Protein AF-A0A9W6PNW7-F1 (afdb_monomer)

Sequence (372 aa):
MGLSIAVSTVIQVTGSLLAYYFIGPEAREELTPSILIRTVGTQFVLGAIGLVLSAYGILLLAGLLAPLLGRGLLGMPTSLRRAWRDARPRMARLAGVAAVIMTCSLAALALPSAPLLILVAVEGPVPAIIIAGMLGIPLGLAAMTWVYVLLVLAAPAVVMERESVGGALRRARALSRARWWRTCGTLLLALMITVFMGLLALRVPFLFVQVIVFGDAEGTGATAGALAVDTLGRIVSWSVVLPFDAGVIALLYVDRRMRREGFDLDLRTRARPAAQGGAPAASAPADGRADEVASDDGFFDLWRPDPIVARARPSRPPKPPVYIPLPPPVPPPQPPPQFQPYLQPPQAQPPAPPGPPAPQAPQQPPQTWTST

Secondary structure (DSSP, 8-state):
-HHHHHHHHHHHHHHHHHHHHHSGGGHHHHS-HHHHHHHHHHHHHHHHHHHHHHHHHHHHHHHHHHHHHHHHHTT----HHHHHHHHGGGHHHHHHHHHHHHHHHHHHHHHHHHHHHHHHHTT--HHHHHHHHHHHHHHHHHHHHHHHHHHTTHHHHHHHS---HHHHHHHHHHHHHTTHHHHHHHHHHHHHHHHIIIIIITTHHHHHHHHHHHSS--SHHHHHHHHHHHHHHHHHHHHHHHHHHHHHHHHHHHHHHHHHH-HHHHHHHHHGGGT---S--S---TTHHHHHHHSHHHHHHHTSPPTTGGG---SSPPPPPP-PPPPPPPPPPPPPPPPPPP-PPPPPPPPPPPPPPPPPPPPPP-------

Mean predicted aligned error: 15.87 Å

Solvent-accessible surface area (backbone atoms only — not comparable to full-atom values): 21161 Å² total; per-residue (Å²): 103,43,64,59,38,51,50,49,46,49,51,50,52,48,54,46,51,47,41,62,68,73,56,42,77,66,44,64,71,76,49,54,68,66,60,53,54,50,50,52,49,50,49,50,53,56,23,51,52,51,41,53,53,48,54,43,50,26,35,49,44,9,23,52,44,24,59,45,53,55,30,52,76,68,74,41,94,72,48,73,71,56,39,48,64,69,40,56,88,42,45,68,52,36,49,50,37,32,48,50,46,50,50,54,18,51,48,35,26,44,62,50,25,40,63,26,55,52,31,62,73,68,71,45,62,66,70,57,37,52,53,30,42,70,50,12,46,58,50,3,50,52,41,16,53,54,47,36,58,28,35,61,41,16,23,26,34,30,58,45,38,65,43,51,60,70,53,14,41,56,48,17,34,62,68,24,62,88,46,40,68,61,55,48,50,53,52,49,51,50,49,53,51,43,49,44,42,41,55,52,67,47,27,45,65,36,52,50,52,33,44,75,74,32,62,88,48,79,57,73,67,34,53,52,50,35,51,50,43,52,52,49,28,46,53,58,21,49,66,56,41,45,58,50,56,10,46,52,49,20,49,51,43,51,53,48,43,37,74,73,67,40,45,59,54,53,52,48,61,69,54,46,65,78,77,70,66,94,62,92,68,80,89,67,83,84,72,54,61,68,53,40,49,71,30,76,66,36,49,42,57,70,43,35,83,64,74,72,66,77,64,72,65,79,92,57,83,77,78,79,79,83,82,73,82,76,78,81,82,78,78,77,81,81,79,77,87,77,82,81,78,83,83,78,81,86,80,88,77,84,87,79,81,87,79,83,87,80,83,84,79,83,82,80,83,82,88,78,86,88,87,132

Radius of gyration: 40.01 Å; Cα contacts (8 Å, |Δi|>4): 287; chains: 1; bounding box: 131×104×84 Å

Structure (mmCIF, N/CA/C/O backbone):
data_AF-A0A9W6PNW7-F1
#
_entry.id   AF-A0A9W6PNW7-F1
#
loop_
_atom_site.group_PDB
_atom_site.id
_atom_site.type_symbol
_atom_site.label_atom_id
_atom_site.label_alt_id
_atom_site.label_comp_id
_atom_site.label_asym_id
_atom_site.label_entity_id
_atom_site.label_seq_id
_atom_site.pdbx_PDB_ins_code
_atom_site.Cartn_x
_atom_site.Cartn_y
_atom_site.Cartn_z
_atom_site.occupancy
_atom_site.B_iso_or_equiv
_atom_site.auth_seq_id
_atom_site.auth_comp_id
_atom_site.auth_asym_id
_atom_site.auth_atom_id
_atom_site.pdbx_PDB_model_num
ATOM 1 N N . MET A 1 1 ? 12.505 1.811 -3.040 1.00 45.94 1 MET A N 1
ATOM 2 C CA . MET A 1 1 ? 12.985 0.793 -3.990 1.00 45.94 1 MET A CA 1
ATOM 3 C C . MET A 1 1 ? 12.221 0.854 -5.302 1.00 45.94 1 MET A C 1
ATOM 5 O O . MET A 1 1 ? 12.865 1.128 -6.302 1.00 45.94 1 MET A O 1
ATOM 9 N N . GLY A 1 2 ? 10.885 0.743 -5.303 1.00 40.19 2 GLY A N 1
ATOM 10 C CA . GLY A 1 2 ? 10.069 0.778 -6.531 1.00 40.19 2 GLY A CA 1
ATOM 11 C C . GLY A 1 2 ? 10.303 1.988 -7.442 1.00 40.19 2 GLY A C 1
ATOM 12 O O . GLY A 1 2 ? 10.452 1.813 -8.639 1.00 40.19 2 GLY A O 1
ATOM 13 N N . LEU A 1 3 ? 10.453 3.195 -6.888 1.00 43.22 3 LEU A N 1
ATOM 14 C CA . LEU A 1 3 ? 10.689 4.399 -7.693 1.00 43.22 3 LEU A CA 1
ATOM 15 C C . LEU A 1 3 ? 12.124 4.508 -8.226 1.00 43.22 3 LEU A C 1
ATOM 17 O O . LEU A 1 3 ? 12.325 4.947 -9.343 1.00 43.22 3 LEU A O 1
ATOM 21 N N . SER A 1 4 ? 13.133 4.067 -7.470 1.00 44.16 4 SER A N 1
ATOM 22 C CA . SER A 1 4 ? 14.514 4.028 -7.977 1.00 44.16 4 SER A CA 1
ATOM 23 C C . SER A 1 4 ? 14.704 2.968 -9.046 1.00 44.16 4 SER A C 1
ATOM 25 O O . SER A 1 4 ? 15.560 3.130 -9.905 1.00 44.16 4 SER A O 1
ATOM 27 N N . ILE A 1 5 ? 13.967 1.867 -8.930 1.00 51.41 5 ILE A N 1
ATOM 28 C CA . ILE A 1 5 ? 13.964 0.807 -9.922 1.00 51.41 5 ILE A CA 1
ATOM 29 C C . ILE A 1 5 ? 13.184 1.298 -11.131 1.00 51.41 5 ILE A C 1
ATOM 31 O O . ILE A 1 5 ? 13.737 1.255 -12.205 1.00 51.41 5 ILE A O 1
ATOM 35 N N . ALA A 1 6 ? 12.011 1.913 -10.969 1.00 46.38 6 ALA A N 1
ATOM 36 C CA . ALA A 1 6 ? 11.283 2.541 -12.071 1.00 46.38 6 ALA A CA 1
ATOM 37 C C . ALA A 1 6 ? 12.116 3.616 -12.787 1.00 46.38 6 ALA A C 1
ATOM 39 O O . ALA A 1 6 ? 12.181 3.613 -14.006 1.00 46.38 6 ALA A O 1
ATOM 40 N N . VAL A 1 7 ? 12.811 4.487 -12.052 1.00 45.53 7 VAL A N 1
ATOM 41 C CA . VAL A 1 7 ? 13.700 5.513 -12.618 1.00 45.53 7 VAL A CA 1
ATOM 42 C C . VAL A 1 7 ? 14.920 4.877 -13.281 1.00 45.53 7 VAL A C 1
ATOM 44 O O . VAL A 1 7 ? 15.252 5.257 -14.393 1.00 45.53 7 VAL A O 1
ATOM 47 N N . SER A 1 8 ? 15.557 3.872 -12.671 1.00 47.91 8 SER A N 1
ATOM 48 C CA . SER A 1 8 ? 16.671 3.146 -13.299 1.00 47.91 8 SER A CA 1
ATOM 49 C C . SER A 1 8 ? 16.221 2.367 -14.535 1.00 47.91 8 SER A C 1
ATOM 51 O O . SER A 1 8 ? 16.926 2.358 -15.532 1.00 47.91 8 SER A O 1
ATOM 53 N N . THR A 1 9 ? 15.028 1.776 -14.513 1.00 55.47 9 THR A N 1
ATOM 54 C CA . THR A 1 9 ? 14.397 1.108 -15.649 1.00 55.47 9 THR A CA 1
ATOM 55 C C . THR A 1 9 ? 14.097 2.114 -16.743 1.00 55.47 9 THR A C 1
ATOM 57 O O . THR A 1 9 ? 14.426 1.847 -17.884 1.00 55.47 9 THR A O 1
ATOM 60 N N . VAL A 1 10 ? 13.547 3.285 -16.423 1.00 56.91 10 VAL A N 1
ATOM 61 C CA . VAL A 1 10 ? 13.304 4.346 -17.407 1.00 56.91 10 VAL A CA 1
ATOM 62 C C . VAL A 1 10 ? 14.622 4.848 -17.987 1.00 56.91 10 VAL A C 1
ATOM 64 O O . VAL A 1 10 ? 14.721 4.951 -19.201 1.00 56.91 10 VAL A O 1
ATOM 67 N N . ILE A 1 11 ? 15.648 5.089 -17.169 1.00 58.47 11 ILE A N 1
ATOM 68 C CA . ILE A 1 11 ? 16.979 5.515 -17.628 1.00 58.47 11 ILE A CA 1
ATOM 69 C C . ILE A 1 11 ? 17.628 4.440 -18.508 1.00 58.47 11 ILE A C 1
ATOM 71 O O . ILE A 1 11 ? 18.128 4.769 -19.576 1.00 58.47 11 ILE A O 1
ATOM 75 N N . GLN A 1 12 ? 17.579 3.163 -18.121 1.00 59.25 12 GLN A N 1
ATOM 76 C CA . GLN A 1 12 ? 18.140 2.061 -18.909 1.00 59.25 12 GLN A CA 1
ATOM 77 C C . GLN A 1 12 ? 17.355 1.822 -20.196 1.00 59.25 12 GLN A C 1
ATOM 79 O O . GLN A 1 12 ? 17.959 1.680 -21.251 1.00 59.25 12 GLN A O 1
ATOM 84 N N . VAL A 1 13 ? 16.023 1.821 -20.142 1.00 62.78 13 VAL A N 1
ATOM 85 C CA . VAL A 1 13 ? 15.158 1.673 -21.320 1.00 62.78 13 VAL A CA 1
ATOM 86 C C . VAL A 1 13 ? 15.367 2.846 -22.268 1.00 62.78 13 VAL A C 1
ATOM 88 O O . VAL A 1 13 ? 15.548 2.629 -23.457 1.00 62.78 13 VAL A O 1
ATOM 91 N N . THR A 1 14 ? 15.418 4.074 -21.753 1.00 65.62 14 THR A N 1
ATOM 92 C CA . THR A 1 14 ? 15.641 5.277 -22.563 1.00 65.62 14 THR A CA 1
ATOM 93 C C . THR A 1 14 ? 17.038 5.267 -23.156 1.00 65.62 14 THR A C 1
ATOM 95 O O . THR A 1 14 ? 17.158 5.393 -24.363 1.00 65.62 14 THR A O 1
ATOM 98 N N . GLY A 1 15 ? 18.081 5.043 -22.354 1.00 58.91 15 GLY A N 1
ATOM 99 C CA . GLY A 1 15 ? 19.463 4.968 -22.832 1.00 58.91 15 GLY A CA 1
ATOM 100 C C . GLY A 1 15 ? 19.660 3.866 -23.869 1.00 58.91 15 GLY A C 1
ATOM 101 O O . GLY A 1 15 ? 20.367 4.066 -24.849 1.00 58.91 15 GLY A O 1
ATOM 102 N N . SER A 1 16 ? 18.958 2.744 -23.719 1.00 55.81 16 SER A N 1
ATOM 103 C CA . SER A 1 16 ? 19.053 1.631 -24.663 1.00 55.81 16 SER A CA 1
ATOM 104 C C . SER A 1 16 ? 18.230 1.825 -25.927 1.00 55.81 16 SER A C 1
ATOM 106 O O . SER A 1 16 ? 18.662 1.413 -26.995 1.00 55.81 16 SER A O 1
ATOM 108 N N . LEU A 1 17 ? 17.061 2.462 -25.837 1.00 62.03 17 LEU A N 1
ATOM 109 C CA . LEU A 1 17 ? 16.293 2.881 -27.010 1.00 62.03 17 LEU A CA 1
ATOM 110 C C . LEU A 1 17 ? 17.046 3.963 -27.782 1.00 62.03 17 LEU A C 1
ATOM 112 O O . LEU A 1 17 ? 17.066 3.931 -29.008 1.00 62.03 17 LEU A O 1
ATOM 116 N N . LEU A 1 18 ? 17.701 4.882 -27.069 1.00 63.22 18 LEU A N 1
ATOM 117 C CA . LEU A 1 18 ? 18.553 5.904 -27.659 1.00 63.22 18 LEU A CA 1
ATOM 118 C C . LEU A 1 18 ? 19.761 5.255 -28.342 1.00 63.22 18 LEU A C 1
ATOM 120 O O . LEU A 1 18 ? 20.010 5.560 -29.498 1.00 63.22 18 LEU A O 1
ATOM 124 N N . ALA A 1 19 ? 20.437 4.302 -27.696 1.00 58.62 19 ALA A N 1
ATOM 125 C CA . ALA A 1 19 ? 21.528 3.539 -28.303 1.00 58.62 19 ALA A CA 1
ATOM 126 C C . ALA A 1 19 ? 21.062 2.748 -29.539 1.00 58.62 19 ALA A C 1
ATOM 128 O O . ALA A 1 19 ? 21.659 2.857 -30.604 1.00 58.62 19 ALA A O 1
ATOM 129 N N . TYR A 1 20 ? 19.945 2.023 -29.436 1.00 65.00 20 TYR A N 1
ATOM 130 C CA . TYR A 1 20 ? 19.370 1.248 -30.539 1.00 65.00 20 TYR A CA 1
ATOM 131 C C . TYR A 1 20 ? 18.970 2.122 -31.740 1.00 65.00 20 TYR A C 1
ATOM 133 O O . TYR A 1 20 ? 19.135 1.707 -32.888 1.00 65.00 20 TYR A O 1
ATOM 141 N N . TYR A 1 21 ? 18.431 3.319 -31.486 1.00 70.31 21 TYR A N 1
ATOM 142 C CA . TYR A 1 21 ? 17.903 4.203 -32.526 1.00 70.31 21 TYR A CA 1
ATOM 143 C C . TYR A 1 21 ? 18.956 5.158 -33.109 1.00 70.31 21 TYR A C 1
ATOM 145 O O . TYR A 1 21 ? 18.935 5.407 -34.311 1.00 70.31 21 TYR A O 1
ATOM 153 N N . PHE A 1 22 ? 19.880 5.681 -32.294 1.00 65.31 22 PHE A N 1
ATOM 154 C CA . PHE A 1 22 ? 20.877 6.672 -32.725 1.00 65.31 22 PHE A CA 1
ATOM 155 C C . PHE A 1 22 ? 22.220 6.077 -33.165 1.00 65.31 22 PHE A C 1
ATOM 157 O O . PHE A 1 22 ? 22.873 6.692 -34.000 1.00 65.31 22 PHE A O 1
ATOM 164 N N . ILE A 1 23 ? 22.647 4.918 -32.644 1.00 61.81 23 ILE A N 1
ATOM 165 C CA . ILE A 1 23 ? 23.999 4.379 -32.919 1.00 61.81 23 ILE A CA 1
ATOM 166 C C . ILE A 1 23 ? 24.021 3.471 -34.164 1.00 61.81 23 ILE A C 1
ATOM 168 O O . ILE A 1 23 ? 25.077 3.158 -34.704 1.00 61.81 23 ILE A O 1
ATOM 172 N N . GLY A 1 24 ? 22.862 3.112 -34.721 1.00 59.22 24 GLY A N 1
ATOM 173 C CA . GLY A 1 24 ? 22.822 2.349 -35.969 1.00 59.22 24 GLY A CA 1
ATOM 174 C C . GLY A 1 24 ? 23.423 0.934 -35.828 1.00 59.22 24 GLY A C 1
ATOM 175 O O . GLY A 1 24 ? 23.497 0.403 -34.720 1.00 59.22 24 GLY A O 1
ATOM 176 N N . PRO A 1 25 ? 23.767 0.263 -36.943 1.00 58.75 25 PRO A N 1
ATOM 177 C CA . PRO A 1 25 ? 24.070 -1.173 -36.983 1.00 58.75 25 PRO A CA 1
ATOM 178 C C . PRO A 1 25 ? 25.215 -1.633 -36.061 1.00 58.75 25 PRO A C 1
ATOM 180 O O . PRO A 1 25 ? 25.186 -2.785 -35.645 1.00 58.75 25 PRO A O 1
ATOM 183 N N . GLU A 1 26 ? 26.138 -0.755 -35.662 1.00 53.50 26 GLU A N 1
ATOM 184 C CA . GLU A 1 26 ? 27.263 -1.087 -34.769 1.00 53.50 26 GLU A CA 1
ATOM 185 C C . GLU A 1 26 ? 26.808 -1.437 -33.335 1.00 53.50 26 GLU A C 1
ATOM 187 O O . GLU A 1 26 ? 27.293 -2.399 -32.743 1.00 53.50 26 GLU A O 1
ATOM 192 N N . ALA A 1 27 ? 25.767 -0.777 -32.804 1.00 53.72 27 ALA A N 1
ATOM 193 C CA . ALA A 1 27 ? 25.199 -1.124 -31.492 1.00 53.72 27 ALA A CA 1
ATOM 194 C C . ALA A 1 27 ? 24.408 -2.447 -31.491 1.00 53.72 27 ALA A C 1
ATOM 196 O O . ALA A 1 27 ? 24.135 -3.002 -30.424 1.00 53.72 27 ALA A O 1
ATOM 197 N N . ARG A 1 28 ? 24.021 -2.961 -32.671 1.00 54.31 28 ARG A N 1
ATOM 198 C CA . ARG A 1 28 ? 23.301 -4.242 -32.799 1.00 54.31 28 ARG A CA 1
ATOM 199 C C . ARG A 1 28 ? 24.215 -5.446 -32.556 1.00 54.31 28 ARG A C 1
ATOM 201 O O . ARG A 1 28 ? 23.701 -6.512 -32.224 1.00 54.31 28 ARG A O 1
ATOM 208 N N . GLU A 1 29 ? 25.529 -5.269 -32.708 1.00 53.97 29 GLU A N 1
ATOM 209 C CA . GLU A 1 29 ? 26.537 -6.314 -32.500 1.00 53.97 29 GLU A CA 1
ATOM 210 C C . GLU A 1 29 ? 27.165 -6.265 -31.094 1.00 53.97 29 GLU A C 1
ATOM 212 O O . GLU A 1 29 ? 27.439 -7.317 -30.519 1.00 53.97 29 GLU A O 1
ATOM 217 N N . GLU A 1 30 ? 27.320 -5.076 -30.496 1.00 52.44 30 GLU A N 1
ATOM 218 C CA . GLU A 1 30 ? 28.021 -4.892 -29.210 1.00 52.44 30 GLU A CA 1
ATOM 219 C C . GLU A 1 30 ? 27.141 -5.114 -27.959 1.00 52.44 30 GLU A C 1
ATOM 221 O O . GLU A 1 30 ? 27.612 -5.622 -26.939 1.00 52.44 30 GLU A O 1
ATOM 226 N N . LEU A 1 31 ? 25.838 -4.804 -28.023 1.00 56.97 31 LEU A N 1
ATOM 227 C CA . LEU A 1 31 ? 24.863 -5.160 -26.984 1.00 56.97 31 LEU A CA 1
ATOM 228 C C . LEU A 1 31 ? 23.876 -6.180 -27.545 1.00 56.97 31 LEU A C 1
ATOM 230 O O . LEU A 1 31 ? 22.921 -5.820 -28.230 1.00 56.97 31 LEU A O 1
ATOM 234 N N . THR A 1 32 ? 24.041 -7.458 -27.197 1.00 63.53 32 THR A N 1
ATOM 235 C CA . THR A 1 32 ? 23.046 -8.477 -27.550 1.00 63.53 32 THR A CA 1
ATOM 236 C C . THR A 1 32 ? 21.671 -8.059 -26.989 1.00 63.53 32 THR A C 1
ATOM 238 O O . THR A 1 32 ? 21.526 -7.970 -25.763 1.00 63.53 32 THR A O 1
ATOM 241 N N . PRO A 1 33 ? 20.632 -7.833 -27.824 1.00 64.31 33 PRO A N 1
ATOM 242 C CA . PRO A 1 33 ? 19.320 -7.345 -27.371 1.00 64.31 33 PRO A CA 1
ATOM 243 C C . PRO A 1 33 ? 18.681 -8.204 -26.268 1.00 64.31 33 PRO A C 1
ATOM 245 O O . PRO A 1 33 ? 17.937 -7.711 -25.418 1.00 64.31 33 PRO A O 1
ATOM 248 N N . SER A 1 34 ? 19.022 -9.494 -26.233 1.00 66.00 34 SER A N 1
ATOM 249 C CA . SER A 1 34 ? 18.581 -10.441 -25.210 1.00 66.00 34 SER A CA 1
ATOM 250 C C . SER A 1 34 ? 19.136 -10.134 -23.812 1.00 66.00 34 SER A C 1
ATOM 252 O O . SER A 1 34 ? 18.405 -10.275 -22.830 1.00 66.00 34 SER A O 1
ATOM 254 N N . ILE A 1 35 ? 20.388 -9.674 -23.695 1.00 69.75 35 ILE A N 1
ATOM 255 C CA . ILE A 1 35 ? 21.021 -9.337 -22.407 1.00 69.75 35 ILE A CA 1
ATOM 256 C C . ILE A 1 35 ? 20.327 -8.124 -21.792 1.00 69.75 35 ILE A C 1
ATOM 258 O O . ILE A 1 35 ? 20.028 -8.108 -20.593 1.00 69.75 35 ILE A O 1
ATOM 262 N N . LEU A 1 36 ? 20.006 -7.135 -22.623 1.00 65.88 36 LEU A N 1
ATOM 263 C CA . LEU A 1 36 ? 19.318 -5.932 -22.187 1.00 65.88 36 LEU A CA 1
ATOM 264 C C . LEU A 1 36 ? 17.900 -6.239 -21.689 1.00 65.88 36 LEU A C 1
ATOM 266 O O . LEU A 1 36 ? 17.549 -5.873 -20.567 1.00 65.88 36 LEU A O 1
ATOM 270 N N . ILE A 1 37 ? 17.100 -6.952 -22.488 1.00 70.31 37 ILE A N 1
ATOM 271 C CA . ILE A 1 37 ? 15.724 -7.323 -22.124 1.00 70.31 37 ILE A CA 1
ATOM 272 C C . ILE A 1 37 ? 15.718 -8.162 -20.842 1.00 70.31 37 ILE A C 1
ATOM 274 O O . ILE A 1 37 ? 14.900 -7.931 -19.949 1.00 70.31 37 ILE A O 1
ATOM 278 N N . ARG A 1 38 ? 16.673 -9.090 -20.698 1.00 72.31 38 ARG A N 1
ATOM 279 C CA . ARG A 1 38 ? 16.820 -9.910 -19.491 1.00 72.31 38 ARG A CA 1
ATOM 280 C C . ARG A 1 38 ? 17.182 -9.074 -18.267 1.00 72.31 38 ARG A C 1
ATOM 282 O O . ARG A 1 38 ? 16.624 -9.304 -17.195 1.00 72.31 38 ARG A O 1
ATOM 289 N N . THR A 1 39 ? 18.074 -8.098 -18.408 1.00 70.81 39 THR A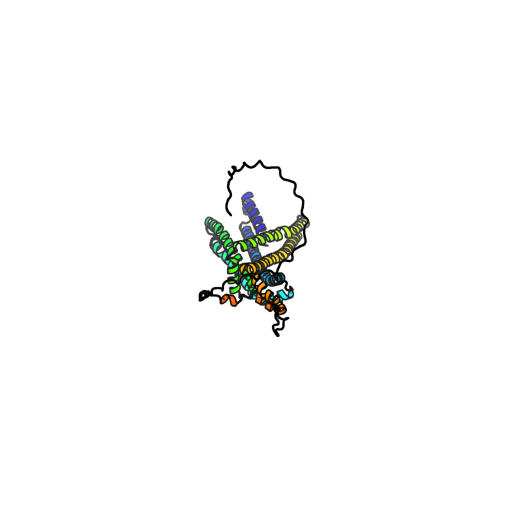 N 1
ATOM 290 C CA . THR A 1 39 ? 18.490 -7.212 -17.309 1.00 70.81 39 THR A CA 1
ATOM 291 C C . THR A 1 39 ? 17.345 -6.304 -16.870 1.00 70.81 39 THR A C 1
ATOM 293 O O . THR A 1 39 ? 17.022 -6.253 -15.682 1.00 70.81 39 THR A O 1
ATOM 296 N N . VAL A 1 40 ? 16.660 -5.667 -17.823 1.00 70.75 40 VAL A N 1
ATOM 297 C CA . VAL A 1 40 ? 15.485 -4.824 -17.563 1.00 70.75 40 VAL A CA 1
ATOM 298 C C . VAL A 1 40 ? 14.358 -5.636 -16.924 1.00 70.75 40 VAL A C 1
ATOM 300 O O . VAL A 1 40 ? 13.806 -5.221 -15.904 1.00 70.75 40 VAL A O 1
ATOM 303 N N . GLY A 1 41 ? 14.058 -6.821 -17.463 1.00 72.19 41 GLY A N 1
ATOM 304 C CA . GLY A 1 41 ? 13.056 -7.729 -16.908 1.00 72.19 41 GLY A CA 1
ATOM 305 C C . GLY A 1 41 ? 13.400 -8.172 -15.485 1.00 72.19 41 GLY A C 1
ATOM 306 O O . GLY A 1 41 ? 12.548 -8.131 -14.600 1.00 72.19 41 GLY A O 1
ATOM 307 N N . THR A 1 42 ? 14.667 -8.508 -15.228 1.00 74.19 42 THR A N 1
ATOM 308 C CA . THR A 1 42 ? 15.140 -8.890 -13.887 1.00 74.19 42 THR A CA 1
ATOM 309 C C . THR A 1 42 ? 14.985 -7.739 -12.894 1.00 74.19 42 THR A C 1
ATOM 311 O O . THR A 1 42 ? 14.455 -7.939 -11.802 1.00 74.19 42 THR A O 1
ATOM 314 N N . GLN A 1 43 ? 15.382 -6.519 -13.269 1.00 71.38 43 GLN A N 1
ATOM 315 C CA . GLN A 1 43 ? 15.212 -5.335 -12.421 1.00 71.38 43 GLN A CA 1
ATOM 316 C C . GLN A 1 43 ? 13.737 -5.043 -12.142 1.00 71.38 43 GLN A C 1
ATOM 318 O O . GLN A 1 43 ? 13.372 -4.770 -10.999 1.00 71.38 43 GLN A O 1
ATOM 323 N N . PHE A 1 44 ? 12.877 -5.159 -13.155 1.00 76.62 44 PHE A N 1
ATOM 324 C CA . PHE A 1 44 ? 11.439 -4.977 -12.995 1.00 76.62 44 PHE A CA 1
ATOM 325 C C . PHE A 1 44 ? 10.845 -5.987 -12.005 1.00 76.62 44 PHE A C 1
ATOM 327 O O . PHE A 1 44 ? 10.142 -5.590 -11.075 1.00 76.62 44 PHE A O 1
ATOM 334 N N . VAL A 1 45 ? 11.178 -7.274 -12.144 1.00 79.56 45 VAL A N 1
ATOM 335 C CA . VAL A 1 45 ? 10.711 -8.337 -11.238 1.00 79.56 45 VAL A CA 1
ATOM 336 C C . VAL A 1 45 ? 11.200 -8.096 -9.810 1.00 79.56 45 VAL A C 1
ATOM 338 O O . VAL A 1 45 ? 10.397 -8.113 -8.877 1.00 79.56 45 VAL A O 1
ATOM 341 N N . LEU A 1 46 ? 12.489 -7.799 -9.619 1.00 77.19 46 LEU A N 1
ATOM 342 C CA . LEU A 1 46 ? 13.048 -7.489 -8.298 1.00 77.19 46 LEU A CA 1
ATOM 343 C C . LEU A 1 46 ? 12.389 -6.250 -7.674 1.00 77.19 46 LEU A C 1
ATOM 345 O O . LEU A 1 46 ? 12.099 -6.229 -6.475 1.00 77.19 46 LEU A O 1
ATOM 349 N N . GLY A 1 47 ? 12.093 -5.231 -8.481 1.00 76.56 47 GLY A N 1
ATOM 350 C CA . GLY A 1 47 ? 11.380 -4.039 -8.034 1.00 76.56 47 GLY A CA 1
ATOM 351 C C . GLY A 1 47 ? 9.939 -4.301 -7.642 1.00 76.56 47 GLY A C 1
ATOM 352 O O . GLY A 1 47 ? 9.496 -3.793 -6.610 1.00 76.56 47 GLY A O 1
ATOM 353 N N . ALA A 1 48 ? 9.229 -5.121 -8.415 1.00 80.56 48 ALA A N 1
ATOM 354 C CA . ALA A 1 48 ? 7.873 -5.544 -8.103 1.00 80.56 48 ALA A CA 1
ATOM 355 C C . ALA A 1 48 ? 7.833 -6.339 -6.790 1.00 80.56 48 ALA A C 1
ATOM 357 O O . ALA A 1 48 ? 7.015 -6.037 -5.922 1.00 80.56 48 ALA A O 1
ATOM 358 N N . ILE A 1 49 ? 8.767 -7.276 -6.589 1.00 85.06 49 ILE A N 1
ATOM 359 C CA . ILE A 1 49 ? 8.909 -8.023 -5.330 1.00 85.06 49 ILE A CA 1
ATOM 360 C C . ILE A 1 49 ? 9.144 -7.058 -4.163 1.00 85.06 49 ILE A C 1
ATOM 362 O O . ILE A 1 49 ? 8.438 -7.121 -3.157 1.00 85.06 49 ILE A O 1
ATOM 366 N N . GLY A 1 50 ? 10.084 -6.119 -4.304 1.00 83.00 50 GLY A N 1
ATOM 367 C CA . GLY A 1 50 ? 10.360 -5.117 -3.274 1.00 83.00 50 GLY A CA 1
ATOM 368 C C . GLY A 1 50 ? 9.157 -4.219 -2.959 1.00 83.00 50 GLY A C 1
ATOM 369 O O . GLY A 1 50 ? 8.931 -3.879 -1.797 1.00 83.00 50 GLY A O 1
ATOM 370 N N . LEU A 1 51 ? 8.360 -3.853 -3.968 1.00 85.19 51 LEU A N 1
ATOM 371 C CA . LEU A 1 51 ? 7.131 -3.075 -3.790 1.00 85.19 51 LEU A CA 1
ATOM 372 C C . LEU A 1 51 ? 6.068 -3.873 -3.025 1.00 85.19 51 LEU A C 1
ATOM 374 O O . LEU A 1 51 ? 5.460 -3.339 -2.100 1.00 85.19 51 LEU A O 1
ATOM 378 N N . VAL A 1 52 ? 5.882 -5.148 -3.372 1.00 88.94 52 VAL A N 1
ATOM 379 C CA . VAL A 1 52 ? 4.940 -6.053 -2.700 1.00 88.94 52 VAL A CA 1
ATOM 380 C C . VAL A 1 52 ? 5.338 -6.268 -1.240 1.00 88.94 52 VAL A C 1
ATOM 382 O O . VAL A 1 52 ? 4.492 -6.127 -0.359 1.00 88.94 52 VAL A O 1
ATOM 385 N N . LEU A 1 53 ? 6.618 -6.539 -0.966 1.00 89.50 53 LEU A N 1
ATOM 386 C CA . LEU A 1 53 ? 7.133 -6.687 0.400 1.00 89.50 53 LEU A CA 1
ATOM 387 C C . LEU A 1 53 ? 6.954 -5.403 1.216 1.00 89.50 53 LEU A C 1
ATOM 389 O O . LEU A 1 53 ? 6.525 -5.462 2.367 1.00 89.50 53 LEU A O 1
ATOM 393 N N . SER A 1 54 ? 7.244 -4.246 0.616 1.00 89.12 54 SER A N 1
ATOM 394 C CA . SER A 1 54 ? 7.061 -2.944 1.259 1.00 89.12 54 SER A CA 1
ATOM 395 C C . SER A 1 54 ? 5.592 -2.690 1.604 1.00 89.12 54 SER A C 1
ATOM 397 O O . SER A 1 54 ? 5.266 -2.425 2.759 1.00 89.12 54 SER A O 1
ATOM 399 N N . ALA A 1 55 ? 4.682 -2.865 0.640 1.00 90.94 55 ALA A N 1
ATOM 400 C CA . ALA A 1 55 ? 3.245 -2.702 0.853 1.00 90.94 55 ALA A CA 1
ATOM 401 C C . ALA A 1 55 ? 2.706 -3.663 1.925 1.00 90.94 55 ALA A C 1
ATOM 403 O O . ALA A 1 55 ? 1.913 -3.261 2.777 1.00 90.94 55 ALA A O 1
ATOM 404 N N . TYR A 1 56 ? 3.177 -4.912 1.930 1.00 95.06 56 TYR A N 1
ATOM 405 C CA . TYR A 1 56 ? 2.847 -5.880 2.972 1.00 95.06 56 TYR A CA 1
ATOM 406 C C . TYR A 1 56 ? 3.332 -5.412 4.354 1.00 95.06 56 TYR A C 1
ATOM 408 O O . TYR A 1 56 ? 2.555 -5.407 5.308 1.00 95.06 56 TYR A O 1
ATOM 416 N N . GLY A 1 57 ? 4.577 -4.935 4.457 1.00 93.44 57 GLY A N 1
ATOM 417 C CA . GLY A 1 57 ? 5.131 -4.358 5.684 1.00 93.44 57 GLY A CA 1
ATOM 418 C C . GLY A 1 57 ? 4.350 -3.139 6.188 1.00 93.44 57 GLY A C 1
ATOM 419 O O . GLY A 1 57 ? 4.059 -3.056 7.380 1.00 93.44 57 GLY A O 1
ATOM 420 N N . ILE A 1 58 ? 3.937 -2.239 5.289 1.00 95.19 58 ILE A N 1
ATOM 421 C CA . ILE A 1 58 ? 3.097 -1.073 5.611 1.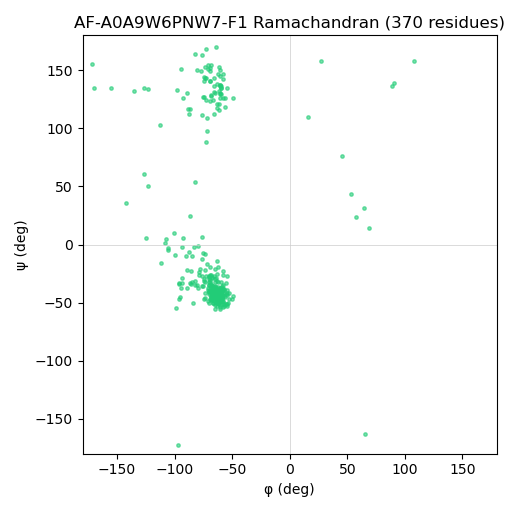00 95.19 58 ILE A CA 1
ATOM 422 C C . ILE A 1 58 ? 1.756 -1.516 6.203 1.00 95.19 58 ILE A C 1
ATOM 424 O O . ILE A 1 58 ? 1.318 -0.948 7.200 1.00 95.19 58 ILE A O 1
ATOM 428 N N . LEU A 1 59 ? 1.106 -2.542 5.642 1.00 96.06 59 LEU A N 1
ATOM 429 C CA . LEU A 1 59 ? -0.161 -3.062 6.171 1.00 96.06 59 LEU A CA 1
ATOM 430 C C . LEU A 1 59 ? 0.004 -3.651 7.579 1.00 96.06 59 LEU A C 1
ATOM 432 O O . LEU A 1 59 ? -0.822 -3.389 8.457 1.00 96.06 59 LEU A O 1
ATOM 436 N N . LEU A 1 60 ? 1.078 -4.411 7.815 1.00 94.88 60 LEU A N 1
ATOM 437 C CA . LEU A 1 60 ? 1.395 -4.925 9.150 1.00 94.88 60 LEU A CA 1
ATOM 438 C C . LEU A 1 60 ? 1.636 -3.780 10.139 1.00 94.88 60 LEU A C 1
ATOM 440 O O . LEU A 1 60 ? 1.098 -3.779 11.247 1.00 94.88 60 LEU A O 1
ATOM 444 N N . LEU A 1 61 ? 2.411 -2.780 9.729 1.00 93.81 61 LEU A N 1
ATOM 445 C CA . LEU A 1 61 ? 2.723 -1.635 10.568 1.00 93.81 61 LEU A CA 1
ATOM 446 C C . LEU A 1 61 ? 1.479 -0.779 10.835 1.00 93.81 61 LEU A C 1
ATOM 448 O O . LEU A 1 61 ? 1.292 -0.324 11.956 1.00 93.81 61 LEU A O 1
ATOM 452 N N . ALA A 1 62 ? 0.574 -0.633 9.865 1.00 95.00 62 ALA A N 1
ATOM 453 C CA . ALA A 1 62 ? -0.690 0.082 10.037 1.00 95.00 62 ALA A CA 1
ATOM 454 C C . ALA A 1 62 ? -1.579 -0.603 11.083 1.00 95.00 62 ALA A C 1
ATOM 456 O O . ALA A 1 62 ? -2.130 0.056 11.964 1.00 95.00 62 ALA A O 1
ATOM 457 N N . GLY A 1 63 ? -1.679 -1.936 11.028 1.00 92.44 63 GLY A N 1
ATOM 458 C CA . GLY A 1 63 ? -2.389 -2.716 12.042 1.00 92.44 63 GLY A CA 1
ATOM 459 C C . GLY A 1 63 ? -1.754 -2.606 13.430 1.00 92.44 63 GLY A C 1
ATOM 460 O O . GLY A 1 63 ? -2.467 -2.497 14.424 1.00 92.44 63 GLY A O 1
ATOM 461 N N . LEU A 1 64 ? -0.420 -2.586 13.499 1.00 91.56 64 LEU A N 1
ATOM 462 C CA . LEU A 1 64 ? 0.334 -2.445 14.746 1.00 91.56 64 LEU A CA 1
ATOM 463 C C . LEU A 1 64 ? 0.233 -1.035 15.355 1.00 91.56 64 LEU A C 1
ATOM 465 O O . LEU A 1 64 ? 0.155 -0.900 16.575 1.00 91.56 64 LEU A O 1
ATOM 469 N N . LEU A 1 65 ? 0.224 0.011 14.525 1.00 91.38 65 LEU A N 1
ATOM 470 C CA . LEU A 1 65 ? 0.132 1.409 14.956 1.00 91.38 65 LEU A CA 1
ATOM 471 C C . LEU A 1 65 ? -1.294 1.827 15.327 1.00 91.38 65 LEU A C 1
ATOM 473 O O . LEU A 1 65 ? -1.466 2.758 16.113 1.00 91.38 65 LEU A O 1
ATOM 477 N N . ALA A 1 66 ? -2.320 1.148 14.811 1.00 91.56 66 ALA A N 1
ATOM 478 C CA . ALA A 1 66 ? -3.707 1.538 15.050 1.00 91.56 66 ALA A CA 1
ATOM 479 C C . ALA A 1 66 ? -4.089 1.620 16.547 1.00 91.56 66 ALA A C 1
ATOM 481 O O . ALA A 1 66 ? -4.651 2.646 16.934 1.00 91.56 66 ALA A O 1
ATOM 482 N N . PRO A 1 67 ? -3.734 0.656 17.428 1.00 89.06 67 PRO A N 1
ATOM 483 C CA . PRO A 1 67 ? -4.005 0.776 18.865 1.00 89.06 67 PRO A CA 1
ATOM 484 C C . PRO A 1 67 ? -3.257 1.922 19.551 1.00 89.06 67 PRO A C 1
ATOM 486 O O . PRO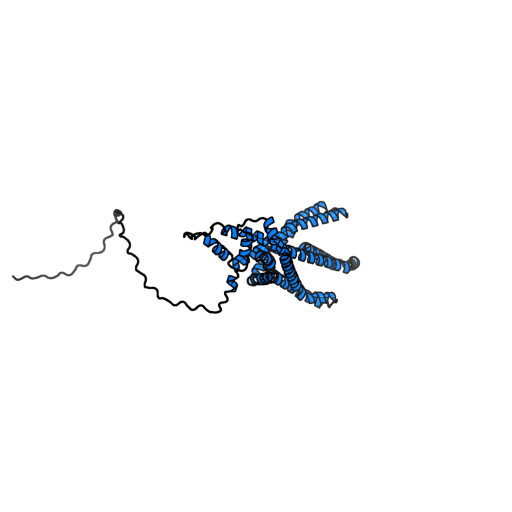 A 1 67 ? -3.782 2.505 20.497 1.00 89.06 67 PRO A O 1
ATOM 489 N N . LEU A 1 68 ? -2.043 2.252 19.094 1.00 89.56 68 LEU A N 1
ATOM 490 C CA . LEU A 1 68 ? -1.257 3.369 19.633 1.00 89.56 68 LEU A CA 1
ATOM 491 C C . LEU A 1 68 ? -1.935 4.700 19.328 1.00 89.56 68 LEU A C 1
ATOM 493 O O . LEU A 1 68 ? -2.161 5.504 20.230 1.00 89.56 68 LEU A O 1
ATOM 497 N N . LEU A 1 69 ? -2.301 4.897 18.062 1.00 88.44 69 LEU A N 1
ATOM 498 C CA . LEU A 1 69 ? -2.965 6.110 17.600 1.00 88.44 69 LEU A CA 1
ATOM 499 C C . LEU A 1 69 ? -4.370 6.230 18.195 1.00 88.44 69 LEU A C 1
ATOM 501 O O . LEU A 1 69 ? -4.746 7.301 18.655 1.00 88.44 69 LEU A O 1
ATOM 505 N N . GLY A 1 70 ? -5.116 5.125 18.271 1.00 86.44 70 GLY A N 1
ATOM 506 C CA . GLY A 1 70 ? -6.431 5.092 18.907 1.00 86.44 70 GLY A CA 1
ATOM 507 C C . GLY A 1 70 ? -6.387 5.507 20.379 1.00 86.44 70 GLY A C 1
ATOM 508 O O . GLY A 1 70 ? -7.202 6.321 20.799 1.00 86.44 70 GLY A O 1
ATOM 509 N N . ARG A 1 71 ? -5.417 5.007 21.159 1.00 87.06 71 ARG A N 1
ATOM 510 C CA . ARG A 1 71 ? -5.246 5.415 22.566 1.00 87.06 71 ARG A CA 1
ATOM 511 C C . ARG A 1 71 ? -4.808 6.867 22.707 1.00 87.06 71 ARG A C 1
ATOM 513 O O . ARG A 1 71 ? -5.391 7.582 23.515 1.00 87.06 71 ARG A O 1
ATOM 520 N N . GLY A 1 72 ? -3.842 7.308 21.899 1.00 86.12 72 GLY A N 1
ATOM 521 C CA . GLY A 1 72 ? -3.369 8.694 21.918 1.00 86.12 72 GLY A CA 1
ATOM 522 C C . GLY A 1 72 ? -4.482 9.699 21.606 1.00 86.12 72 GLY A C 1
ATOM 523 O O . GLY A 1 72 ? -4.600 10.714 22.284 1.00 86.12 72 GLY A O 1
ATOM 524 N N . LEU A 1 73 ? -5.357 9.381 20.647 1.00 85.88 73 LEU A N 1
ATOM 525 C CA . LEU A 1 73 ? -6.509 10.221 20.295 1.00 85.88 73 LEU A CA 1
ATOM 526 C C . LEU A 1 73 ? -7.585 10.274 21.389 1.00 85.88 73 LEU A C 1
ATOM 528 O O . LEU A 1 73 ? -8.323 11.252 21.467 1.00 85.88 73 LEU A O 1
ATOM 532 N N . LEU A 1 74 ? -7.680 9.239 22.223 1.00 82.12 74 LEU A N 1
ATOM 533 C CA . LEU A 1 74 ? -8.629 9.166 23.337 1.00 82.12 74 LEU A CA 1
ATOM 534 C C . LEU A 1 74 ? -8.033 9.668 24.663 1.00 82.12 74 LEU A C 1
ATOM 536 O O . LEU A 1 74 ? -8.674 9.536 25.701 1.00 82.12 74 LEU A O 1
ATOM 540 N N . GLY A 1 75 ? -6.811 10.215 24.649 1.00 81.88 75 GLY A N 1
ATOM 541 C CA . GLY A 1 75 ? -6.124 10.691 25.854 1.00 81.88 75 GLY A CA 1
ATOM 542 C C . GLY A 1 75 ? -5.697 9.577 26.818 1.00 81.88 75 GLY A C 1
ATOM 543 O O . GLY A 1 75 ? -5.362 9.855 27.965 1.00 81.88 75 GLY A O 1
ATOM 544 N N . MET A 1 76 ? -5.707 8.317 26.375 1.00 81.81 76 MET A N 1
ATOM 545 C CA . MET A 1 76 ? -5.297 7.174 27.191 1.00 81.81 76 MET A CA 1
ATOM 546 C C . MET A 1 76 ? -3.769 7.032 27.237 1.00 81.81 76 MET A C 1
ATOM 548 O O . MET A 1 76 ? -3.093 7.340 26.252 1.00 81.81 76 MET A O 1
ATOM 552 N N . PRO A 1 77 ? -3.202 6.497 28.336 1.00 77.94 77 PRO A N 1
ATOM 553 C CA . PRO A 1 77 ? -1.760 6.332 28.473 1.00 77.94 77 PRO A CA 1
ATOM 554 C C . PRO A 1 77 ? -1.199 5.401 27.391 1.00 77.94 77 PRO A C 1
ATOM 556 O O . PRO A 1 77 ? -1.489 4.201 27.342 1.00 77.94 77 PRO A O 1
ATOM 559 N N . THR A 1 78 ? -0.349 5.952 26.526 1.00 78.25 78 THR A N 1
ATOM 560 C CA . THR A 1 78 ? 0.314 5.215 25.448 1.00 78.25 78 THR A CA 1
ATOM 561 C C . THR A 1 78 ? 1.675 4.697 25.900 1.00 78.25 78 THR A C 1
ATOM 563 O O . THR A 1 78 ? 2.533 5.464 26.324 1.00 78.25 78 THR A O 1
ATOM 566 N N . SER A 1 79 ? 1.912 3.391 25.759 1.00 80.94 79 SER A N 1
ATOM 567 C CA . SER A 1 79 ? 3.236 2.783 25.940 1.00 80.94 79 SER A CA 1
ATOM 568 C C . SER A 1 79 ? 3.512 1.802 24.806 1.00 80.94 79 SER A C 1
ATOM 570 O O . SER A 1 7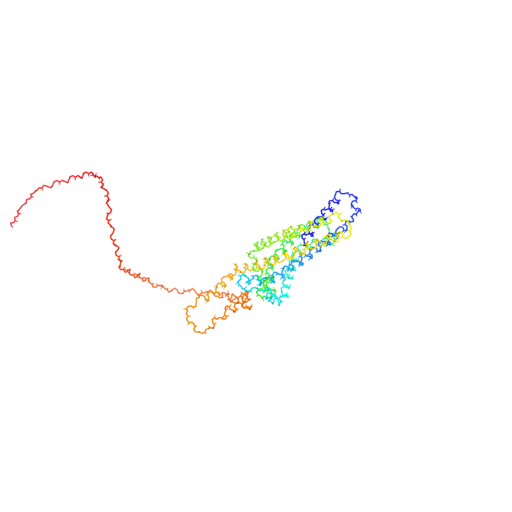9 ? 2.680 0.939 24.515 1.00 80.94 79 SER A O 1
ATOM 572 N N . LEU A 1 80 ? 4.700 1.894 24.196 1.00 77.56 80 LEU A N 1
ATOM 573 C CA . LEU A 1 80 ? 5.126 1.015 23.101 1.00 77.56 80 LEU A CA 1
ATOM 574 C C . LEU A 1 80 ? 5.086 -0.467 23.509 1.00 77.56 80 LEU A C 1
ATOM 576 O O . LEU A 1 80 ? 4.622 -1.321 22.754 1.00 77.56 80 LEU A O 1
ATOM 580 N N . ARG A 1 81 ? 5.492 -0.767 24.751 1.00 81.94 81 ARG A N 1
ATOM 581 C CA . ARG A 1 81 ? 5.464 -2.125 25.314 1.00 81.94 81 ARG A CA 1
ATOM 582 C C . ARG A 1 81 ? 4.041 -2.670 25.433 1.00 81.94 81 ARG A C 1
ATOM 584 O O . ARG A 1 81 ? 3.817 -3.852 25.175 1.00 81.94 81 ARG A O 1
ATOM 591 N N . ARG A 1 82 ? 3.083 -1.821 25.821 1.00 76.88 82 ARG A N 1
ATOM 592 C CA . ARG A 1 82 ? 1.667 -2.205 25.925 1.00 76.88 82 ARG A CA 1
ATOM 593 C C . ARG A 1 82 ? 1.072 -2.459 24.544 1.00 76.88 82 ARG A C 1
ATOM 595 O O . ARG A 1 82 ? 0.514 -3.525 24.329 1.00 76.88 82 ARG A O 1
ATOM 602 N N . ALA A 1 83 ? 1.306 -1.562 23.590 1.00 72.06 83 ALA A N 1
ATOM 603 C CA . ALA A 1 83 ? 0.825 -1.738 22.224 1.00 72.06 83 ALA A CA 1
ATOM 604 C C . ALA A 1 83 ? 1.347 -3.015 21.553 1.00 72.06 83 ALA A C 1
ATOM 606 O O . ALA A 1 83 ? 0.578 -3.733 20.917 1.00 72.06 83 ALA A O 1
ATOM 607 N N . TRP A 1 84 ? 2.629 -3.343 21.742 1.00 78.44 84 TRP A N 1
ATOM 608 C CA . TRP A 1 84 ? 3.187 -4.602 21.252 1.00 78.44 84 TRP A CA 1
ATOM 609 C C . TRP A 1 84 ? 2.512 -5.825 21.886 1.00 78.44 84 TRP A C 1
ATOM 611 O O . TRP A 1 84 ? 2.158 -6.767 21.177 1.00 78.44 84 TRP A O 1
ATOM 621 N N . ARG A 1 85 ? 2.290 -5.812 23.209 1.00 81.31 85 ARG A N 1
ATOM 622 C CA . ARG A 1 85 ? 1.596 -6.899 23.920 1.00 81.31 85 ARG A CA 1
ATOM 623 C C . ARG A 1 85 ? 0.168 -7.096 23.410 1.00 81.31 85 ARG A C 1
ATOM 625 O O . ARG A 1 85 ? -0.256 -8.239 23.281 1.00 81.31 85 ARG A O 1
ATOM 632 N N . ASP A 1 86 ? -0.533 -6.019 23.077 1.00 72.31 86 ASP A N 1
ATOM 633 C CA . ASP A 1 86 ? -1.910 -6.100 22.589 1.00 72.31 86 ASP A CA 1
ATOM 634 C C . ASP A 1 86 ? -1.999 -6.583 21.138 1.00 72.31 86 ASP A C 1
ATOM 636 O O . ASP A 1 86 ? -2.929 -7.302 20.763 1.00 72.31 86 ASP A O 1
ATOM 640 N N . ALA A 1 87 ? -1.032 -6.188 20.308 1.00 73.19 87 ALA A N 1
ATOM 641 C CA . ALA A 1 87 ? -1.014 -6.517 18.890 1.00 73.19 87 ALA A CA 1
ATOM 642 C C . ALA A 1 87 ? -0.439 -7.920 18.617 1.00 73.19 87 ALA A C 1
ATOM 644 O O . ALA A 1 87 ? -0.923 -8.617 17.720 1.00 73.19 87 ALA A O 1
ATOM 645 N N . ARG A 1 88 ? 0.551 -8.376 19.405 1.00 81.88 88 ARG A N 1
ATOM 646 C CA . ARG A 1 88 ? 1.255 -9.663 19.226 1.00 81.88 88 ARG A CA 1
ATOM 647 C C . ARG A 1 88 ? 0.321 -10.876 19.058 1.00 81.88 88 ARG A C 1
ATOM 649 O O . ARG A 1 88 ? 0.537 -11.625 18.105 1.00 81.88 88 ARG A O 1
ATOM 656 N N . PRO A 1 89 ? -0.732 -11.083 19.879 1.00 84.81 89 PRO A N 1
ATOM 657 C CA . PRO A 1 89 ? -1.633 -12.235 19.753 1.00 84.81 89 PRO A CA 1
ATOM 658 C C . PRO A 1 89 ? -2.383 -12.281 18.418 1.00 84.81 89 PRO A C 1
ATOM 660 O O . PRO A 1 89 ? -2.909 -13.319 18.024 1.00 84.81 89 PRO A O 1
ATOM 663 N N . ARG A 1 90 ? -2.459 -11.145 17.715 1.00 85.81 90 ARG A N 1
ATOM 664 C CA . ARG A 1 90 ? -3.202 -10.991 16.463 1.00 85.81 90 ARG A CA 1
ATOM 665 C C . ARG A 1 90 ? -2.316 -10.863 15.240 1.00 85.81 90 ARG A C 1
ATOM 667 O O . ARG A 1 90 ? -2.857 -10.777 14.142 1.00 85.81 90 ARG A O 1
ATOM 674 N N . MET A 1 91 ? -0.994 -10.930 15.395 1.00 88.75 91 MET A N 1
ATOM 675 C CA . MET A 1 91 ? -0.054 -10.833 14.276 1.00 88.75 91 MET A CA 1
ATOM 676 C C . MET A 1 91 ? -0.346 -11.858 13.181 1.00 88.75 91 MET A C 1
ATOM 678 O O . MET A 1 91 ? -0.325 -11.499 12.013 1.00 88.75 91 MET A O 1
ATOM 682 N N . ALA A 1 92 ? -0.730 -13.089 13.533 1.00 91.75 92 ALA A N 1
ATOM 683 C CA . ALA A 1 92 ? -1.111 -14.101 12.544 1.00 91.75 92 ALA A CA 1
ATOM 684 C C . ALA A 1 92 ? -2.362 -13.703 11.737 1.00 91.75 92 ALA A C 1
ATOM 686 O O . ALA A 1 92 ? -2.407 -13.874 10.521 1.00 91.75 92 ALA A O 1
ATOM 687 N N . ARG A 1 93 ? -3.377 -13.123 12.394 1.00 94.12 93 ARG A N 1
ATOM 688 C CA . ARG A 1 93 ? -4.598 -12.653 11.716 1.00 94.12 93 ARG A CA 1
ATOM 689 C C . ARG A 1 93 ? -4.330 -11.412 10.874 1.00 94.12 93 ARG A C 1
ATOM 691 O O . ARG A 1 93 ? -4.864 -11.307 9.778 1.00 94.12 93 ARG A O 1
ATOM 698 N N . LEU A 1 94 ? -3.496 -10.502 11.370 1.00 94.38 94 LEU A N 1
ATOM 699 C CA . LEU A 1 94 ? -3.061 -9.317 10.641 1.00 94.38 94 LEU A CA 1
ATOM 700 C C . LEU A 1 94 ? -2.252 -9.693 9.397 1.00 94.38 94 LEU A C 1
ATOM 702 O O . LEU A 1 94 ? -2.543 -9.187 8.319 1.00 94.38 94 LEU A O 1
ATOM 706 N N . ALA A 1 95 ? -1.314 -10.632 9.529 1.00 96.00 95 ALA A N 1
ATOM 707 C CA . ALA A 1 95 ? -0.572 -11.213 8.416 1.00 96.00 95 ALA A CA 1
ATOM 708 C C . ALA A 1 95 ? -1.510 -11.867 7.395 1.00 96.00 95 ALA A C 1
ATOM 710 O O . ALA A 1 95 ? -1.403 -11.593 6.205 1.00 96.00 95 ALA A O 1
ATOM 711 N N . GLY A 1 96 ? -2.495 -12.646 7.855 1.00 96.44 96 GLY A N 1
ATOM 712 C CA . GLY A 1 96 ? -3.521 -13.225 6.987 1.00 96.44 96 GLY A CA 1
ATOM 713 C C . GLY A 1 96 ? -4.343 -12.169 6.239 1.00 96.44 96 GLY A C 1
ATOM 714 O O . GLY A 1 96 ? -4.541 -12.286 5.034 1.00 96.44 96 GLY A O 1
ATOM 715 N N . VAL A 1 97 ? -4.782 -11.102 6.917 1.00 97.00 97 VAL A N 1
ATOM 716 C CA . VAL A 1 97 ? -5.497 -9.984 6.275 1.00 97.00 97 VAL A CA 1
ATOM 717 C C . VAL A 1 97 ? -4.605 -9.271 5.262 1.00 97.00 97 VAL A C 1
ATOM 719 O O . VAL A 1 97 ? -5.042 -9.050 4.137 1.00 97.00 97 VAL A O 1
ATOM 722 N N . ALA A 1 98 ? -3.363 -8.943 5.622 1.00 96.94 98 ALA A N 1
ATOM 723 C CA . ALA A 1 98 ? -2.416 -8.295 4.722 1.00 96.94 98 ALA A CA 1
ATOM 724 C C . ALA A 1 98 ? -2.139 -9.158 3.482 1.00 96.94 98 ALA A C 1
ATOM 726 O O . ALA A 1 98 ? -2.155 -8.644 2.366 1.00 96.94 98 ALA A O 1
ATOM 727 N N . ALA A 1 99 ? -1.979 -10.473 3.658 1.00 97.56 99 ALA A N 1
ATOM 728 C CA . ALA A 1 99 ? -1.796 -11.414 2.560 1.00 97.56 99 ALA A CA 1
ATOM 729 C C . ALA A 1 99 ? -3.018 -11.423 1.636 1.00 97.56 99 ALA A C 1
ATOM 731 O O . ALA A 1 99 ? -2.864 -11.259 0.432 1.00 97.56 99 ALA A O 1
ATOM 732 N N . VAL A 1 100 ? -4.237 -11.503 2.185 1.00 98.00 100 VAL A N 1
ATOM 733 C CA . VAL A 1 100 ? -5.468 -11.454 1.380 1.00 98.00 100 VAL A CA 1
ATOM 734 C C . VAL A 1 100 ? -5.596 -10.128 0.626 1.00 98.00 100 VAL A C 1
ATOM 736 O O . VAL A 1 100 ? -5.920 -10.142 -0.558 1.00 98.00 100 VAL A O 1
ATOM 739 N N . ILE A 1 101 ? -5.300 -8.986 1.260 1.00 97.62 101 ILE A N 1
ATOM 740 C CA . ILE A 1 101 ? -5.306 -7.677 0.585 1.00 97.62 101 ILE A CA 1
ATOM 741 C C . ILE A 1 101 ? -4.338 -7.686 -0.603 1.00 97.62 101 ILE A C 1
ATOM 743 O O . ILE A 1 101 ? -4.721 -7.284 -1.705 1.00 97.62 101 ILE A O 1
ATOM 747 N N . MET A 1 102 ? -3.104 -8.158 -0.397 1.00 97.38 102 MET A N 1
ATOM 748 C CA . MET A 1 102 ? -2.082 -8.195 -1.442 1.00 97.38 102 MET A CA 1
ATOM 749 C C . MET A 1 102 ? -2.463 -9.155 -2.565 1.00 97.38 102 MET A C 1
ATOM 751 O O . MET A 1 102 ? -2.442 -8.757 -3.726 1.00 97.38 102 MET A O 1
ATOM 755 N N . THR A 1 103 ? -2.888 -10.377 -2.245 1.00 97.69 103 THR A N 1
ATOM 756 C CA . THR A 1 103 ? -3.303 -11.371 -3.240 1.00 97.69 103 THR A CA 1
ATOM 757 C C . THR A 1 103 ? -4.513 -10.896 -4.039 1.00 97.69 103 THR A C 1
ATOM 759 O O . THR A 1 103 ? -4.498 -10.997 -5.261 1.00 97.69 103 THR A O 1
ATOM 762 N N . CYS A 1 104 ? -5.538 -10.319 -3.401 1.00 97.88 104 CYS A N 1
ATOM 763 C CA . CYS A 1 104 ? -6.693 -9.772 -4.117 1.00 97.88 104 CYS A CA 1
ATOM 764 C C . CYS A 1 104 ? -6.309 -8.596 -5.026 1.00 97.88 104 CYS A C 1
ATOM 766 O O . CYS A 1 104 ? -6.819 -8.500 -6.140 1.00 97.88 104 CYS A O 1
ATOM 768 N N . SER A 1 105 ? -5.409 -7.718 -4.575 1.00 96.81 105 SER A N 1
ATOM 769 C CA . SER A 1 105 ? -4.944 -6.578 -5.376 1.00 96.81 105 SER A CA 1
ATOM 770 C C . SER A 1 105 ? -4.098 -7.043 -6.569 1.00 96.81 105 SER A C 1
ATOM 772 O O . SER A 1 105 ? -4.322 -6.599 -7.691 1.00 96.81 105 SER A O 1
ATOM 774 N N . LEU A 1 106 ? -3.183 -7.992 -6.353 1.00 96.19 106 LEU A N 1
ATOM 775 C CA . LEU A 1 106 ? -2.362 -8.600 -7.404 1.00 96.19 106 LEU A CA 1
ATOM 776 C C . LEU A 1 106 ? -3.212 -9.382 -8.409 1.00 96.19 106 LEU A C 1
ATOM 778 O O . LEU A 1 106 ? -2.986 -9.267 -9.607 1.00 96.19 106 LEU A O 1
ATOM 782 N N . ALA A 1 107 ? -4.225 -10.123 -7.954 1.00 97.25 107 ALA A N 1
ATOM 783 C CA . ALA A 1 107 ? -5.169 -10.794 -8.843 1.00 97.25 107 ALA A CA 1
ATOM 784 C C . ALA A 1 107 ? -5.959 -9.781 -9.688 1.00 97.25 107 ALA A C 1
ATOM 786 O O . ALA A 1 107 ? -6.131 -9.982 -10.887 1.00 97.25 107 ALA A O 1
ATOM 787 N N . ALA A 1 108 ? -6.385 -8.663 -9.093 1.00 97.19 108 ALA A N 1
ATOM 788 C CA . ALA A 1 108 ? -7.068 -7.593 -9.816 1.00 97.19 108 ALA A CA 1
ATOM 789 C C . ALA A 1 108 ? -6.179 -6.920 -10.878 1.00 97.19 108 ALA A C 1
ATOM 791 O O . ALA A 1 108 ? -6.702 -6.477 -11.896 1.00 97.19 108 ALA A O 1
ATOM 792 N N . LEU A 1 109 ? -4.855 -6.896 -10.684 1.00 95.81 109 LEU A N 1
ATOM 793 C CA . LEU A 1 109 ? -3.892 -6.499 -11.716 1.00 95.81 109 LEU A CA 1
ATOM 794 C C . LEU A 1 109 ? -3.715 -7.585 -12.786 1.00 95.81 109 LEU A C 1
ATOM 796 O O . LEU A 1 109 ? -3.729 -7.291 -13.981 1.00 95.81 109 LEU A O 1
ATOM 800 N N . ALA A 1 110 ? -3.536 -8.834 -12.355 1.00 94.88 110 ALA A N 1
ATOM 801 C CA . ALA A 1 110 ? -3.190 -9.960 -13.212 1.00 94.88 110 ALA A CA 1
ATOM 802 C C . ALA A 1 110 ? -4.318 -10.340 -14.179 1.00 94.88 110 ALA A C 1
ATOM 804 O O . ALA A 1 110 ? -4.041 -10.640 -15.331 1.00 94.88 110 ALA A O 1
ATOM 805 N N . LEU A 1 111 ? -5.585 -10.303 -13.750 1.00 96.44 111 LEU A N 1
ATOM 806 C CA . LEU A 1 111 ? -6.714 -10.732 -14.586 1.00 96.44 111 LEU A CA 1
ATOM 807 C C . LEU A 1 111 ? -6.846 -9.898 -15.878 1.00 96.44 111 LEU A C 1
ATOM 809 O O . LEU A 1 111 ? -6.839 -10.489 -16.957 1.00 96.44 111 LEU A O 1
ATOM 813 N N . PRO A 1 112 ? -6.916 -8.552 -15.828 1.00 96.06 112 PRO A N 1
ATOM 814 C CA . PRO A 1 112 ? -6.989 -7.734 -17.040 1.00 96.06 112 PRO A CA 1
ATOM 815 C C . PRO A 1 112 ? -5.700 -7.735 -17.870 1.00 96.06 112 PRO A C 1
ATOM 817 O O . PRO A 1 112 ? -5.756 -7.530 -19.079 1.00 96.06 112 PRO A O 1
ATOM 820 N N . SER A 1 113 ? -4.543 -7.968 -17.238 1.00 93.81 113 SER A N 1
ATOM 821 C CA . SER A 1 113 ? -3.245 -8.051 -17.923 1.00 93.81 113 SER A CA 1
ATOM 822 C C . SER A 1 113 ? -2.908 -9.457 -18.439 1.00 93.81 113 SER A C 1
ATOM 824 O O . SER A 1 113 ? -1.947 -9.614 -19.188 1.00 93.81 113 SER A O 1
ATOM 826 N N . ALA A 1 114 ? -3.711 -10.478 -18.123 1.00 95.31 114 ALA A N 1
ATOM 827 C CA . ALA A 1 114 ? -3.468 -11.858 -18.537 1.00 95.31 114 ALA A CA 1
ATOM 828 C C . ALA A 1 114 ? -3.351 -12.042 -20.063 1.00 95.31 114 ALA A C 1
ATOM 830 O O . ALA A 1 114 ? -2.425 -12.738 -20.479 1.00 95.31 114 ALA A O 1
ATOM 831 N N . PRO A 1 115 ? -4.184 -11.407 -20.920 1.00 95.56 115 PRO A N 1
ATOM 832 C CA . PRO A 1 115 ? -4.039 -11.531 -22.371 1.00 95.56 115 PRO A CA 1
ATOM 833 C C . PRO A 1 115 ? -2.673 -11.058 -22.871 1.00 95.56 115 PRO A C 1
ATOM 835 O O . PRO A 1 115 ? -2.086 -11.702 -23.735 1.00 95.56 115 PRO A O 1
ATOM 838 N N . LEU A 1 116 ? -2.138 -9.976 -22.291 1.00 93.19 116 LEU A N 1
ATOM 839 C CA . LEU A 1 116 ? -0.791 -9.495 -22.595 1.00 93.19 116 LEU A CA 1
ATOM 840 C C . LEU A 1 116 ? 0.254 -10.549 -22.217 1.00 93.19 116 LEU A C 1
ATOM 842 O O . LEU A 1 116 ? 1.103 -10.877 -23.038 1.00 93.19 116 LEU A O 1
ATOM 846 N N . LEU A 1 117 ? 0.191 -11.079 -20.992 1.00 90.81 117 LEU A N 1
ATOM 847 C CA . LEU A 1 117 ? 1.162 -12.066 -20.508 1.00 90.81 117 LEU A CA 1
ATOM 848 C C . LEU A 1 117 ? 1.158 -13.333 -21.368 1.00 90.81 117 LEU A C 1
ATOM 850 O O . LEU A 1 117 ? 2.221 -13.847 -21.703 1.00 90.81 117 LEU A O 1
ATOM 854 N N . ILE A 1 118 ? -0.029 -13.801 -21.758 1.00 94.88 118 ILE A N 1
ATOM 855 C CA . ILE A 1 118 ? -0.193 -14.966 -22.631 1.00 94.88 118 ILE A CA 1
ATOM 856 C C . ILE A 1 118 ? 0.393 -14.675 -24.014 1.00 94.88 118 ILE A C 1
ATOM 858 O O . ILE A 1 118 ? 1.203 -15.462 -24.490 1.00 94.88 118 ILE A O 1
ATOM 862 N N . LEU A 1 119 ? 0.037 -13.544 -24.636 1.00 91.75 119 LEU A N 1
ATOM 863 C CA . LEU A 1 119 ? 0.541 -13.166 -25.961 1.00 91.75 119 LEU A CA 1
ATOM 864 C C . LEU A 1 119 ? 2.065 -13.014 -25.982 1.00 91.75 119 LEU A C 1
ATOM 866 O O . LEU A 1 119 ? 2.694 -13.435 -26.943 1.00 91.75 119 LEU A O 1
ATOM 870 N N . VAL A 1 120 ? 2.662 -12.454 -24.930 1.00 88.62 120 VAL A N 1
ATOM 871 C CA . VAL A 1 120 ? 4.124 -12.364 -24.804 1.00 88.62 120 VAL A CA 1
ATOM 872 C C . VAL A 1 120 ? 4.749 -13.754 -24.652 1.00 88.62 120 VAL A C 1
ATOM 874 O O . VAL A 1 120 ? 5.760 -14.031 -25.286 1.00 88.62 120 VAL A O 1
ATOM 877 N N . ALA A 1 121 ? 4.150 -14.639 -23.850 1.00 90.31 121 ALA A N 1
ATOM 878 C CA . ALA A 1 121 ? 4.685 -15.977 -23.595 1.00 90.31 121 ALA A CA 1
ATOM 879 C C . ALA A 1 121 ? 4.648 -16.907 -24.819 1.00 90.31 121 ALA A C 1
ATOM 881 O O . ALA A 1 121 ? 5.473 -17.811 -24.912 1.00 90.31 121 ALA A O 1
ATOM 882 N N . VAL A 1 122 ? 3.699 -16.702 -25.736 1.00 94.75 122 VAL A N 1
ATOM 883 C CA . VAL A 1 122 ? 3.557 -17.500 -26.970 1.00 94.75 122 VAL A CA 1
ATOM 884 C C . VAL A 1 122 ? 4.134 -16.808 -28.207 1.00 94.75 122 VAL A C 1
ATOM 886 O O . VAL A 1 122 ? 3.870 -17.258 -29.318 1.00 94.75 122 VAL A O 1
ATOM 889 N N . GLU A 1 123 ? 4.865 -15.702 -28.029 1.00 91.31 123 GLU A N 1
ATOM 890 C CA . GLU A 1 123 ? 5.421 -14.897 -29.129 1.00 91.31 123 GLU A CA 1
ATOM 891 C C . GLU A 1 123 ? 4.348 -14.471 -30.153 1.00 91.31 123 GLU A C 1
ATOM 893 O O . GLU A 1 123 ? 4.518 -14.543 -31.370 1.00 91.31 123 GLU A O 1
ATOM 898 N N . GLY A 1 124 ? 3.196 -14.034 -29.638 1.00 87.31 124 GLY A N 1
ATOM 899 C CA . GLY A 1 124 ? 2.043 -13.624 -30.429 1.00 87.31 124 GLY A CA 1
ATOM 900 C C . GLY A 1 124 ? 2.299 -12.390 -31.309 1.00 87.31 124 GLY A C 1
ATOM 901 O O . GLY A 1 124 ? 3.303 -11.689 -31.167 1.00 87.31 124 GLY A O 1
ATOM 902 N N . PRO A 1 125 ? 1.363 -12.064 -32.216 1.00 90.50 125 PRO A N 1
ATOM 903 C CA . PRO A 1 125 ? 1.542 -10.964 -33.156 1.00 90.50 125 PRO A CA 1
ATOM 904 C C . PRO A 1 125 ? 1.729 -9.624 -32.429 1.00 90.50 125 PRO A C 1
ATOM 906 O O . PRO A 1 125 ? 0.912 -9.240 -31.587 1.00 90.50 125 PRO A O 1
ATOM 909 N N . VAL A 1 126 ? 2.776 -8.879 -32.807 1.00 88.31 126 VAL A N 1
ATOM 910 C CA . VAL A 1 126 ? 3.168 -7.596 -32.186 1.00 88.31 126 VAL A CA 1
ATOM 911 C C . VAL A 1 126 ? 1.997 -6.608 -32.039 1.00 88.31 126 VAL A C 1
ATOM 913 O O . VAL A 1 126 ? 1.840 -6.055 -30.948 1.00 88.31 126 VAL A O 1
ATOM 916 N N . PRO A 1 127 ? 1.112 -6.409 -33.043 1.00 89.19 127 PRO A N 1
ATOM 917 C CA . PRO A 1 127 ? -0.039 -5.519 -32.884 1.00 89.19 127 PRO A CA 1
ATOM 918 C C . PRO A 1 127 ? -0.980 -5.941 -31.747 1.00 89.19 127 PRO A C 1
ATOM 920 O O . PRO A 1 127 ? -1.465 -5.092 -31.001 1.00 89.19 127 PRO A O 1
ATOM 923 N N . ALA A 1 128 ? -1.206 -7.246 -31.565 1.00 90.50 128 ALA A N 1
ATOM 924 C CA . ALA A 1 128 ? -2.055 -7.754 -30.492 1.00 90.50 128 ALA A CA 1
ATOM 925 C C . ALA A 1 128 ? -1.407 -7.558 -29.115 1.00 90.50 128 ALA A C 1
ATOM 927 O O . ALA A 1 128 ? -2.103 -7.181 -28.174 1.00 90.50 128 ALA A O 1
ATOM 928 N N . ILE A 1 129 ? -0.086 -7.748 -29.000 1.00 86.94 129 ILE A N 1
ATOM 929 C CA . ILE A 1 129 ? 0.674 -7.476 -27.767 1.00 86.94 129 ILE A CA 1
ATOM 930 C C . ILE A 1 129 ? 0.543 -6.000 -27.374 1.00 86.94 129 ILE A C 1
ATOM 932 O O . ILE A 1 129 ? 0.249 -5.697 -26.218 1.00 86.94 129 ILE A O 1
ATOM 936 N N . ILE A 1 130 ? 0.707 -5.080 -28.331 1.00 87.56 130 ILE A N 1
ATOM 937 C CA . ILE A 1 130 ? 0.590 -3.636 -28.083 1.00 87.56 130 ILE A CA 1
ATOM 938 C C . ILE A 1 130 ? -0.822 -3.284 -27.601 1.00 87.56 130 ILE A C 1
ATOM 940 O O . ILE A 1 130 ? -0.969 -2.617 -26.577 1.00 87.56 130 ILE A O 1
ATOM 944 N N . ILE A 1 131 ? -1.863 -3.771 -28.286 1.00 90.19 131 ILE A N 1
ATOM 945 C CA . ILE A 1 131 ? -3.264 -3.518 -27.912 1.00 90.19 131 ILE A CA 1
ATOM 946 C C . ILE A 1 131 ? -3.573 -4.095 -26.523 1.00 90.19 131 ILE A C 1
ATOM 948 O O . ILE A 1 131 ? -4.146 -3.406 -25.674 1.00 90.19 131 ILE A O 1
ATOM 952 N N . ALA A 1 132 ? -3.158 -5.337 -26.261 1.00 92.19 132 ALA A N 1
ATOM 953 C CA . ALA A 1 132 ? -3.341 -5.986 -24.968 1.00 92.19 132 ALA A CA 1
ATOM 954 C C . ALA A 1 132 ? -2.601 -5.243 -23.847 1.00 92.19 132 ALA A C 1
ATOM 956 O O . ALA A 1 132 ? -3.128 -5.123 -22.744 1.00 92.19 132 ALA A O 1
ATOM 957 N N . GLY A 1 133 ? -1.415 -4.696 -24.122 1.00 88.56 133 GLY A N 1
ATOM 958 C CA . GLY A 1 133 ? -0.663 -3.876 -23.176 1.00 88.56 133 GLY A CA 1
ATOM 959 C C . GLY A 1 133 ? -1.338 -2.539 -22.888 1.00 88.56 133 GLY A C 1
ATOM 960 O O . GLY A 1 133 ? -1.532 -2.189 -21.723 1.00 88.56 133 GLY A O 1
ATOM 961 N N . MET A 1 134 ? -1.757 -1.826 -23.936 1.00 89.19 134 MET A N 1
ATOM 962 C CA . MET A 1 134 ? -2.415 -0.522 -23.822 1.00 89.19 134 MET A CA 1
ATOM 963 C C . MET A 1 134 ? -3.751 -0.577 -23.082 1.00 89.19 134 MET A C 1
ATOM 965 O O . MET A 1 134 ? -4.104 0.395 -22.427 1.00 89.19 134 MET A O 1
ATOM 969 N N . LEU A 1 135 ? -4.495 -1.681 -23.171 1.00 93.12 135 LEU A N 1
ATOM 970 C CA . LEU A 1 135 ? -5.780 -1.831 -22.481 1.00 93.12 135 LEU A CA 1
ATOM 971 C C . LEU A 1 135 ? -5.637 -2.573 -21.148 1.00 93.12 135 LEU A C 1
ATOM 973 O O . LEU A 1 135 ? -6.165 -2.133 -20.127 1.00 93.12 135 LEU A O 1
ATOM 977 N N . GLY A 1 136 ? -4.907 -3.688 -21.143 1.00 93.94 136 GLY A N 1
ATOM 978 C CA . GLY A 1 136 ? -4.822 -4.601 -20.007 1.00 93.94 136 GLY A CA 1
ATOM 979 C C . GLY A 1 136 ? -4.054 -4.032 -18.819 1.00 93.94 136 GLY A C 1
ATOM 980 O O . GLY A 1 136 ? -4.502 -4.182 -17.683 1.00 93.94 136 GLY A O 1
ATOM 981 N N . ILE A 1 137 ? -2.935 -3.334 -19.053 1.00 91.19 137 ILE A N 1
ATOM 982 C CA . ILE A 1 137 ? -2.138 -2.736 -17.970 1.00 91.19 137 ILE A CA 1
ATOM 983 C C . ILE A 1 137 ? -2.910 -1.631 -17.233 1.00 91.19 137 ILE A C 1
ATOM 985 O O . ILE A 1 137 ? -3.052 -1.749 -16.014 1.00 91.19 137 ILE A O 1
ATOM 989 N N . PRO A 1 138 ? -3.432 -0.571 -17.887 1.00 92.81 138 PRO A N 1
ATOM 990 C CA . PRO A 1 138 ? -4.136 0.484 -17.161 1.00 92.81 138 PRO A CA 1
ATOM 991 C C . PRO A 1 138 ? -5.425 -0.022 -16.513 1.00 92.81 138 PRO A C 1
ATOM 993 O O . PRO A 1 138 ? -5.729 0.379 -15.390 1.00 92.81 138 PRO A O 1
ATOM 996 N N . LEU A 1 139 ? -6.150 -0.943 -17.161 1.00 96.50 139 LEU A N 1
ATOM 997 C CA . LEU A 1 139 ? -7.329 -1.566 -16.563 1.00 96.50 139 LEU A CA 1
ATOM 998 C C . LEU A 1 139 ? -6.960 -2.393 -15.323 1.00 96.50 139 LEU A C 1
ATOM 1000 O O . LEU A 1 139 ? -7.629 -2.291 -14.295 1.00 96.50 139 LEU A O 1
ATOM 1004 N N . GLY A 1 140 ? -5.872 -3.161 -15.395 1.00 96.25 140 GLY A N 1
ATOM 1005 C CA . GLY A 1 140 ? -5.339 -3.923 -14.270 1.00 96.25 140 GLY A CA 1
ATOM 1006 C C . GLY A 1 140 ? -4.889 -3.026 -13.118 1.00 96.25 140 GLY A C 1
ATOM 1007 O O . GLY A 1 140 ? -5.233 -3.289 -11.968 1.00 96.25 140 GLY A O 1
ATOM 1008 N N . LEU A 1 141 ? -4.185 -1.928 -13.403 1.00 94.44 141 LEU A N 1
ATOM 1009 C CA . LEU A 1 141 ? -3.779 -0.953 -12.387 1.00 94.44 141 LEU A CA 1
ATOM 1010 C C . LEU A 1 141 ? -4.992 -0.282 -11.734 1.00 94.44 141 LEU A C 1
ATOM 1012 O O . LEU A 1 141 ? -5.060 -0.204 -10.509 1.00 94.44 141 LEU A O 1
ATOM 1016 N N . ALA A 1 142 ? -5.984 0.139 -12.523 1.00 95.62 142 ALA A N 1
ATOM 1017 C CA . ALA A 1 142 ? -7.216 0.718 -11.997 1.00 95.62 142 ALA A CA 1
ATOM 1018 C C . ALA A 1 142 ? -7.970 -0.276 -11.097 1.00 95.62 142 ALA A C 1
ATOM 1020 O O . ALA A 1 142 ? -8.399 0.084 -9.998 1.00 95.62 142 ALA A O 1
ATOM 1021 N N . ALA A 1 143 ? -8.085 -1.538 -11.521 1.00 97.25 143 ALA A N 1
ATOM 1022 C CA . ALA A 1 143 ? -8.715 -2.601 -10.743 1.00 97.25 143 ALA A CA 1
ATOM 1023 C C . ALA A 1 143 ? -7.936 -2.918 -9.453 1.00 97.25 143 ALA A C 1
ATOM 1025 O O . ALA A 1 143 ? -8.540 -3.038 -8.383 1.00 97.25 143 ALA A O 1
ATOM 1026 N N . MET A 1 144 ? -6.603 -2.984 -9.524 1.00 96.75 144 MET A N 1
ATOM 1027 C CA . MET A 1 144 ? -5.717 -3.148 -8.370 1.00 96.75 144 MET A CA 1
ATOM 1028 C C . MET A 1 144 ? -5.928 -2.031 -7.349 1.00 96.75 144 MET A C 1
ATOM 1030 O O . MET A 1 144 ? -6.198 -2.311 -6.182 1.00 96.75 144 MET A O 1
ATOM 1034 N N . THR A 1 145 ? -5.850 -0.767 -7.776 1.00 95.56 145 THR A N 1
ATOM 1035 C CA . THR A 1 145 ? -6.054 0.393 -6.899 1.00 95.56 145 THR A CA 1
ATOM 1036 C C . THR A 1 145 ? -7.458 0.388 -6.303 1.00 95.56 145 THR A C 1
ATOM 1038 O O . THR A 1 145 ? -7.622 0.622 -5.106 1.00 95.56 145 THR A O 1
ATOM 1041 N N . TRP A 1 146 ? -8.476 0.065 -7.102 1.00 96.25 146 TRP A N 1
ATOM 1042 C CA . TRP A 1 146 ? -9.855 -0.043 -6.636 1.00 96.25 146 TRP A CA 1
ATOM 1043 C C . TRP A 1 146 ? -10.010 -1.048 -5.493 1.00 96.25 146 TRP A C 1
ATOM 1045 O O . TRP A 1 146 ? -10.556 -0.704 -4.438 1.00 96.25 146 TRP A O 1
ATOM 1055 N N . VAL A 1 147 ? -9.497 -2.267 -5.678 1.00 97.06 147 VAL A N 1
ATOM 1056 C CA . VAL A 1 147 ? -9.533 -3.335 -4.669 1.00 97.06 147 VAL A CA 1
ATOM 1057 C C . VAL A 1 147 ? -8.701 -2.964 -3.444 1.00 97.06 147 VAL A C 1
ATOM 1059 O O . VAL A 1 147 ? -9.187 -3.102 -2.321 1.00 97.06 147 VAL A O 1
ATOM 1062 N N . TYR A 1 148 ? -7.498 -2.423 -3.641 1.00 96.62 148 TYR A N 1
ATOM 1063 C CA . TYR A 1 148 ? -6.623 -2.004 -2.550 1.00 96.62 148 TYR A CA 1
ATOM 1064 C C . TYR A 1 148 ? -7.301 -0.959 -1.655 1.00 96.62 148 TYR A C 1
ATOM 1066 O O . TYR A 1 148 ? -7.420 -1.161 -0.449 1.00 96.62 148 TYR A O 1
ATOM 1074 N N . VAL A 1 149 ? -7.857 0.114 -2.229 1.00 96.12 149 VAL A N 1
ATOM 1075 C CA . VAL A 1 149 ? -8.550 1.180 -1.475 1.00 96.12 149 VAL A CA 1
ATOM 1076 C C . VAL A 1 149 ? -9.785 0.650 -0.728 1.00 96.12 149 VAL A C 1
ATOM 1078 O O . VAL A 1 149 ? -10.119 1.130 0.362 1.00 96.12 149 VAL A O 1
ATOM 1081 N N . LEU A 1 150 ? -10.476 -0.354 -1.277 1.00 95.56 150 LEU A N 1
ATOM 1082 C CA . LEU A 1 150 ? -11.609 -0.988 -0.598 1.00 95.56 150 LEU A CA 1
ATOM 1083 C C . LEU A 1 150 ? -11.199 -1.805 0.631 1.00 95.56 150 LEU A C 1
ATOM 1085 O O . LEU A 1 150 ? -11.998 -1.911 1.561 1.00 95.56 150 LEU A O 1
ATOM 1089 N N . LEU A 1 151 ? -9.998 -2.385 0.631 1.00 97.12 151 LEU A N 1
ATOM 1090 C CA . LEU A 1 151 ? -9.586 -3.373 1.629 1.00 97.12 151 LEU A CA 1
ATOM 1091 C C . LEU A 1 151 ? -8.478 -2.891 2.574 1.00 97.12 151 LEU A C 1
ATOM 1093 O O . LEU A 1 151 ? -8.314 -3.485 3.633 1.00 97.12 151 LEU A O 1
ATOM 1097 N N . VAL A 1 152 ? -7.760 -1.812 2.255 1.00 96.62 152 VAL A N 1
ATOM 1098 C CA . VAL A 1 152 ? -6.611 -1.309 3.038 1.00 96.62 152 VAL A CA 1
ATOM 1099 C C . VAL A 1 152 ? -6.952 -1.048 4.512 1.00 96.62 152 VAL A C 1
ATOM 1101 O O . VAL A 1 152 ? -6.140 -1.306 5.397 1.00 96.62 152 VAL A O 1
ATOM 1104 N N . LEU A 1 153 ? -8.191 -0.632 4.804 1.00 95.38 153 LEU A N 1
ATOM 1105 C CA . LEU A 1 153 ? -8.668 -0.391 6.171 1.00 95.38 153 LEU A CA 1
ATOM 1106 C C . LEU A 1 153 ? -8.932 -1.683 6.969 1.00 95.38 153 LEU A C 1
ATOM 1108 O O . LEU A 1 153 ? -9.179 -1.615 8.170 1.00 95.38 153 LEU A O 1
ATOM 1112 N N . ALA A 1 154 ? -8.871 -2.864 6.346 1.00 96.00 154 ALA A N 1
ATOM 1113 C CA . ALA A 1 154 ? -9.044 -4.135 7.049 1.00 96.00 154 ALA A CA 1
ATOM 1114 C C . ALA A 1 154 ? -7.855 -4.445 7.971 1.00 96.00 154 ALA A C 1
ATOM 1116 O O . ALA A 1 154 ? -8.043 -5.079 9.010 1.00 96.00 154 ALA A O 1
ATOM 1117 N N . ALA A 1 155 ? -6.651 -3.975 7.622 1.00 95.25 155 ALA A N 1
ATOM 1118 C CA . ALA A 1 155 ? -5.446 -4.154 8.429 1.00 95.25 155 ALA A CA 1
ATOM 1119 C C . ALA A 1 155 ? -5.554 -3.491 9.822 1.00 95.25 155 ALA A C 1
ATOM 1121 O O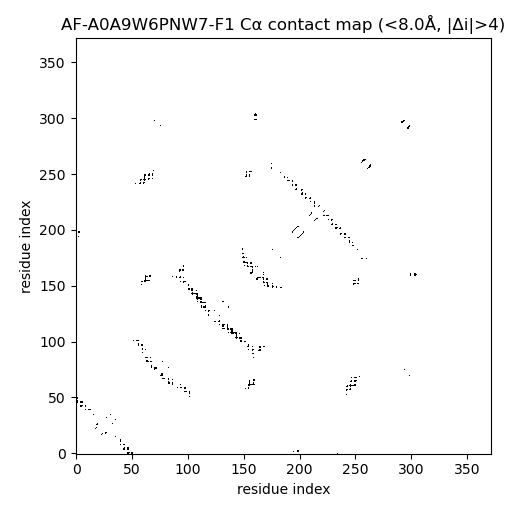 . ALA A 1 155 ? -5.362 -4.184 10.821 1.00 95.25 155 ALA A O 1
ATOM 1122 N N . PRO A 1 156 ? -5.935 -2.206 9.957 1.00 94.19 156 PRO A N 1
ATOM 1123 C CA . PRO A 1 156 ? -6.224 -1.638 11.274 1.00 94.19 156 PRO A CA 1
ATOM 1124 C C . PRO A 1 156 ? -7.497 -2.224 11.911 1.00 94.19 156 PRO A C 1
ATOM 1126 O O . PRO A 1 156 ? -7.520 -2.443 13.123 1.00 94.19 156 PRO A O 1
ATOM 1129 N N . ALA A 1 157 ? -8.529 -2.566 11.128 1.00 93.50 157 ALA A N 1
ATOM 1130 C CA . ALA A 1 157 ? -9.781 -3.108 11.666 1.00 93.50 157 ALA A CA 1
ATOM 1131 C C . ALA A 1 157 ? -9.617 -4.467 12.377 1.00 93.50 157 ALA A C 1
ATOM 1133 O O . ALA A 1 157 ? -10.194 -4.672 13.441 1.00 93.50 157 ALA A O 1
ATOM 1134 N N . VAL A 1 158 ? -8.816 -5.401 11.848 1.00 93.88 158 VAL A N 1
ATOM 1135 C CA . VAL A 1 158 ? -8.660 -6.744 12.454 1.00 93.88 158 VAL A CA 1
ATOM 1136 C C . VAL A 1 158 ? -8.005 -6.706 13.842 1.00 93.88 158 VAL A C 1
ATOM 1138 O O . VAL A 1 158 ? -8.272 -7.561 14.697 1.00 93.88 158 VAL A O 1
ATOM 1141 N N . VAL A 1 159 ? -7.152 -5.706 14.078 1.00 91.81 159 VAL A N 1
ATOM 1142 C CA . VAL A 1 159 ? -6.488 -5.491 15.367 1.00 91.81 159 VAL A CA 1
ATOM 1143 C C . VAL A 1 159 ? -7.406 -4.714 16.308 1.00 91.81 159 VAL A C 1
ATOM 1145 O O . VAL A 1 159 ? -7.637 -5.166 17.428 1.00 91.81 159 VAL A O 1
ATOM 1148 N N . MET A 1 160 ? -7.967 -3.596 15.837 1.00 90.12 160 MET A N 1
ATOM 1149 C CA . MET A 1 160 ? -8.792 -2.692 16.644 1.00 90.12 160 MET A CA 1
ATOM 1150 C C . MET A 1 160 ? -10.146 -3.297 17.015 1.00 90.12 160 MET A C 1
ATOM 1152 O O . MET A 1 160 ? -10.498 -3.332 18.186 1.00 90.12 160 MET A O 1
ATOM 1156 N N . GLU A 1 161 ? -10.894 -3.825 16.044 1.00 90.81 161 GLU A N 1
ATOM 1157 C CA . GLU A 1 161 ? -12.250 -4.365 16.268 1.00 90.81 161 GLU A CA 1
ATOM 1158 C C . GLU A 1 161 ? -12.246 -5.795 16.785 1.00 90.81 161 GLU A C 1
ATOM 1160 O O . GLU A 1 161 ? -13.284 -6.399 17.039 1.00 90.81 161 GLU A O 1
ATOM 1165 N N . ARG A 1 162 ? -11.054 -6.370 16.912 1.00 86.69 162 ARG A N 1
ATOM 1166 C CA . ARG A 1 162 ? -10.860 -7.740 17.341 1.00 86.69 162 ARG A CA 1
ATOM 1167 C C . ARG A 1 162 ? -11.565 -8.800 16.465 1.00 86.69 162 ARG A C 1
ATOM 1169 O O . ARG A 1 162 ? -11.698 -9.951 16.892 1.00 86.69 162 ARG A O 1
ATOM 1176 N N . GLU A 1 163 ? -11.849 -8.462 15.213 1.00 86.75 163 GLU A N 1
ATOM 1177 C CA . GLU A 1 163 ? -12.587 -9.267 14.235 1.00 86.75 163 GLU A CA 1
ATOM 1178 C C . GLU A 1 163 ? -11.827 -10.480 13.658 1.00 86.75 163 GLU A C 1
ATOM 1180 O O . GLU A 1 163 ? -10.615 -10.662 13.830 1.00 86.75 163 GLU A O 1
ATOM 1185 N N . SER A 1 164 ? -12.575 -11.338 12.956 1.00 91.94 164 SER A N 1
ATOM 1186 C CA . SER A 1 164 ? -12.016 -12.384 12.082 1.00 91.94 164 SER A CA 1
ATOM 1187 C C . SER A 1 164 ? -11.496 -11.788 10.764 1.00 91.94 164 SER A C 1
ATOM 1189 O O . SER A 1 164 ? -11.887 -10.685 10.389 1.00 91.94 164 SER A O 1
ATOM 1191 N N . VAL A 1 165 ? -10.662 -12.523 10.011 1.00 91.69 165 VAL A N 1
ATOM 1192 C CA . VAL A 1 165 ? -10.140 -12.072 8.697 1.00 91.69 165 VAL A CA 1
ATOM 1193 C C . VAL A 1 165 ? -11.286 -11.661 7.762 1.00 91.69 165 VAL A C 1
ATOM 1195 O O . VAL A 1 165 ? -11.300 -10.554 7.231 1.00 91.69 165 VAL A O 1
ATOM 1198 N N . GLY A 1 166 ? -12.301 -12.520 7.616 1.00 92.31 166 GLY A N 1
ATOM 1199 C CA . GLY A 1 166 ? -13.471 -12.227 6.785 1.00 92.31 166 GLY A CA 1
ATOM 1200 C C . GLY A 1 166 ? -14.344 -11.092 7.334 1.00 92.31 166 GLY A C 1
ATOM 1201 O O . GLY A 1 166 ? -14.878 -10.304 6.553 1.00 92.31 166 GLY A O 1
ATOM 1202 N N . GLY A 1 167 ? -14.473 -10.986 8.663 1.00 91.31 167 GLY A N 1
ATOM 1203 C CA . GLY A 1 167 ? -15.173 -9.882 9.329 1.00 91.31 167 GLY A CA 1
ATOM 1204 C C . GLY A 1 167 ? -14.535 -8.533 9.010 1.00 91.31 167 GLY A C 1
ATOM 1205 O O . GLY A 1 167 ? -15.205 -7.647 8.478 1.00 91.31 167 GLY A O 1
ATOM 1206 N N . ALA A 1 168 ? -13.219 -8.428 9.204 1.00 92.12 168 ALA A N 1
ATOM 1207 C CA . ALA A 1 168 ? -12.441 -7.224 8.932 1.00 92.12 168 ALA A CA 1
ATOM 1208 C C . ALA A 1 168 ? -12.518 -6.783 7.458 1.00 92.12 168 ALA A C 1
ATOM 1210 O O . ALA A 1 168 ? -12.659 -5.594 7.177 1.00 92.12 168 ALA A O 1
ATOM 1211 N N . LEU A 1 169 ? -12.497 -7.723 6.503 1.00 94.38 169 LEU A N 1
ATOM 1212 C CA . LEU A 1 169 ? -12.609 -7.408 5.071 1.00 94.38 169 LEU A CA 1
ATOM 1213 C C . LEU A 1 169 ? -13.999 -6.874 4.692 1.00 94.38 169 LEU A C 1
ATOM 1215 O O . LEU A 1 169 ? -14.106 -5.866 3.988 1.00 94.38 169 LEU A O 1
ATOM 1219 N N . ARG A 1 170 ? -15.078 -7.515 5.169 1.00 93.81 170 ARG A N 1
ATOM 1220 C CA . ARG A 1 170 ? -16.454 -7.032 4.933 1.00 93.81 170 ARG A CA 1
ATOM 1221 C C . ARG A 1 170 ? -16.654 -5.638 5.516 1.00 93.81 170 ARG A C 1
ATOM 1223 O O . ARG A 1 170 ? -17.247 -4.774 4.869 1.00 93.81 170 ARG A O 1
ATOM 1230 N N . ARG A 1 171 ? -16.119 -5.430 6.716 1.00 90.56 171 ARG A N 1
ATOM 1231 C CA . ARG A 1 171 ? -16.137 -4.159 7.427 1.00 90.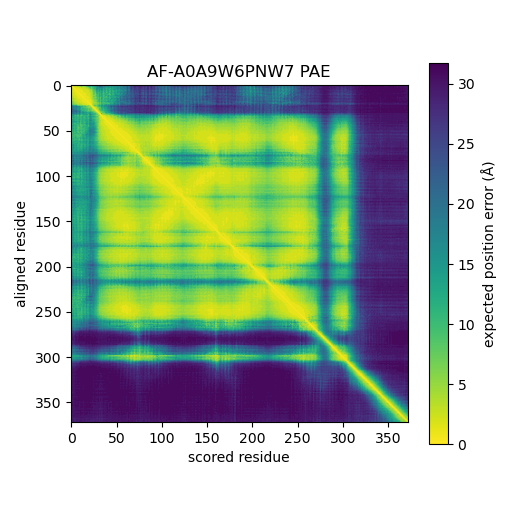56 171 ARG A CA 1
ATOM 1232 C C . ARG A 1 171 ? -15.422 -3.066 6.638 1.00 90.56 171 ARG A C 1
ATOM 1234 O O . ARG A 1 171 ? -16.047 -2.068 6.287 1.00 90.56 171 ARG A O 1
ATOM 1241 N N . ALA A 1 172 ? -14.160 -3.287 6.271 1.00 92.25 172 ALA A N 1
ATOM 1242 C CA . ALA A 1 172 ? -13.369 -2.344 5.483 1.00 92.25 172 ALA A CA 1
ATOM 1243 C C . ALA A 1 172 ? -14.077 -1.950 4.181 1.00 92.25 172 ALA A C 1
ATOM 1245 O O . ALA A 1 172 ? -14.191 -0.765 3.866 1.00 92.25 172 ALA A O 1
ATOM 1246 N N . ARG A 1 173 ? -14.669 -2.928 3.484 1.00 92.56 173 ARG A N 1
ATOM 1247 C CA . ARG A 1 173 ? -15.442 -2.675 2.265 1.00 92.56 173 ARG A CA 1
ATOM 1248 C C . ARG A 1 173 ? -16.641 -1.756 2.519 1.00 92.56 173 ARG A C 1
ATOM 1250 O O . ARG A 1 173 ? -16.885 -0.856 1.714 1.00 92.56 173 ARG A O 1
ATOM 1257 N N . ALA A 1 174 ? -17.378 -1.947 3.614 1.00 90.06 174 ALA A N 1
ATOM 1258 C CA . ALA A 1 174 ? -18.500 -1.080 3.984 1.00 90.06 174 ALA A CA 1
ATOM 1259 C C . ALA A 1 174 ? -18.038 0.358 4.302 1.00 90.06 174 ALA A C 1
ATOM 1261 O O . ALA A 1 174 ? -18.648 1.330 3.832 1.00 90.06 174 ALA A O 1
ATOM 1262 N N . LEU A 1 175 ? -16.918 0.505 5.020 1.00 86.88 175 LEU A N 1
ATOM 1263 C CA . LEU A 1 175 ? -16.326 1.807 5.347 1.00 86.88 175 LEU A CA 1
ATOM 1264 C C . LEU A 1 175 ? -15.817 2.540 4.096 1.00 86.88 175 LEU A C 1
ATOM 1266 O O . LEU A 1 175 ? -16.080 3.734 3.939 1.00 86.88 175 LEU A O 1
ATOM 1270 N N . SER A 1 176 ? -15.149 1.849 3.171 1.00 90.06 176 SER A N 1
ATOM 1271 C CA . SER A 1 176 ? -14.553 2.483 1.989 1.00 90.06 176 SER A CA 1
ATOM 1272 C C . SER A 1 176 ? -15.567 2.777 0.877 1.00 90.06 176 SER A C 1
ATOM 1274 O O . SER A 1 176 ? -15.496 3.845 0.268 1.00 90.06 176 SER A O 1
ATOM 1276 N N . ARG A 1 177 ? -16.562 1.906 0.631 1.00 88.12 177 ARG A N 1
ATOM 1277 C CA . ARG A 1 177 ? -17.435 1.980 -0.564 1.00 88.12 177 ARG A CA 1
ATOM 1278 C C . ARG A 1 177 ? -18.124 3.335 -0.759 1.00 88.12 177 ARG A C 1
ATOM 1280 O O . ARG A 1 177 ? -18.016 3.915 -1.830 1.00 88.12 177 ARG A O 1
ATOM 1287 N N . ALA A 1 178 ? -18.793 3.880 0.261 1.00 82.88 178 ALA A N 1
ATOM 1288 C CA . ALA A 1 178 ? -19.587 5.106 0.065 1.00 82.88 178 ALA A CA 1
ATOM 1289 C C . ALA A 1 178 ? -18.767 6.416 -0.046 1.00 82.88 178 ALA A C 1
ATOM 1291 O O . ALA A 1 178 ? -19.327 7.470 -0.318 1.00 82.88 178 ALA A O 1
ATOM 1292 N N . ARG A 1 179 ? -17.444 6.394 0.181 1.00 84.50 179 ARG A N 1
ATOM 1293 C CA . ARG A 1 179 ? -16.566 7.581 0.079 1.00 84.50 179 ARG A CA 1
ATOM 1294 C C . ARG A 1 179 ? -15.213 7.205 -0.525 1.00 84.50 179 ARG A C 1
ATOM 1296 O O . ARG A 1 179 ? -14.187 7.762 -0.130 1.00 84.50 179 ARG A O 1
ATOM 1303 N N . TRP A 1 180 ? -15.246 6.271 -1.474 1.00 92.19 180 TRP A N 1
ATOM 1304 C CA . TRP A 1 180 ? -14.068 5.675 -2.097 1.00 92.19 180 TRP A CA 1
ATOM 1305 C C . TRP A 1 180 ? -13.119 6.745 -2.645 1.00 92.19 180 TRP A C 1
ATOM 1307 O O . TRP A 1 180 ? -11.951 6.751 -2.282 1.00 92.19 180 TRP A O 1
ATOM 1317 N N . TRP A 1 181 ? -13.646 7.741 -3.366 1.00 92.81 181 TRP A N 1
ATOM 1318 C CA . TRP A 1 181 ? -12.866 8.855 -3.924 1.00 92.81 181 TRP A CA 1
ATOM 1319 C C . TRP A 1 181 ? -12.087 9.660 -2.887 1.00 92.81 181 TRP A C 1
ATOM 1321 O O . TRP A 1 181 ? -10.947 10.033 -3.129 1.00 92.81 181 TRP A O 1
ATOM 1331 N N . ARG A 1 182 ? -12.668 9.893 -1.705 1.00 90.94 182 ARG A N 1
ATOM 1332 C CA . ARG A 1 182 ? -11.958 10.592 -0.625 1.00 90.94 182 ARG A CA 1
ATOM 1333 C C . ARG A 1 182 ? -10.839 9.728 -0.050 1.00 90.94 182 ARG A C 1
ATOM 1335 O O . ARG A 1 182 ? -9.770 10.243 0.222 1.00 90.94 182 ARG A O 1
ATOM 1342 N N . THR A 1 183 ? -11.078 8.427 0.129 1.00 91.38 183 THR A N 1
ATOM 1343 C CA . THR A 1 183 ? -10.050 7.487 0.613 1.00 91.38 183 THR A CA 1
ATOM 1344 C C . THR A 1 183 ? -8.919 7.361 -0.407 1.00 91.38 183 THR A C 1
ATOM 1346 O O . THR A 1 183 ? -7.756 7.482 -0.042 1.00 91.38 183 THR A O 1
ATOM 1349 N N . CYS A 1 184 ? -9.262 7.201 -1.687 1.00 94.00 184 CYS A N 1
ATOM 1350 C CA . CYS A 1 184 ? -8.311 7.169 -2.790 1.00 94.00 184 CYS A CA 1
ATOM 1351 C C . CYS A 1 184 ? -7.505 8.471 -2.866 1.00 94.00 184 CYS A C 1
ATOM 1353 O O . CYS A 1 184 ? -6.289 8.412 -2.955 1.00 94.00 184 CYS A O 1
ATOM 1355 N N . GLY A 1 185 ? -8.155 9.634 -2.767 1.00 93.69 185 GLY A N 1
ATOM 1356 C CA . GLY A 1 185 ? -7.484 10.935 -2.782 1.00 93.69 185 GLY A CA 1
ATOM 1357 C C . GLY A 1 185 ? -6.515 11.126 -1.614 1.00 93.69 185 GLY A C 1
ATOM 1358 O O . GLY A 1 185 ? -5.398 11.578 -1.828 1.00 93.69 185 GLY A O 1
ATOM 1359 N N . THR A 1 186 ? -6.889 10.729 -0.391 1.00 94.06 186 THR A N 1
ATOM 1360 C CA . THR A 1 186 ? -5.980 10.790 0.768 1.00 94.06 186 THR A CA 1
ATOM 1361 C C . THR A 1 186 ? -4.783 9.856 0.604 1.00 94.06 186 THR A C 1
ATOM 1363 O O . THR A 1 186 ? -3.663 10.261 0.893 1.00 94.06 186 THR A O 1
ATOM 1366 N N . LEU A 1 187 ? -4.996 8.630 0.119 1.00 93.88 187 LEU A N 1
ATOM 1367 C CA . LEU A 1 187 ? -3.907 7.678 -0.124 1.00 93.88 187 LEU A CA 1
ATOM 1368 C C . LEU A 1 187 ? -3.010 8.118 -1.284 1.00 93.88 187 LEU A C 1
ATOM 1370 O O . LEU A 1 187 ? -1.800 7.950 -1.208 1.00 93.88 187 LEU A O 1
ATOM 1374 N N . LEU A 1 188 ? -3.581 8.720 -2.328 1.00 94.25 188 LEU A N 1
ATOM 1375 C CA . LEU A 1 188 ? -2.827 9.305 -3.433 1.00 94.25 188 LEU A CA 1
ATOM 1376 C C . LEU A 1 188 ? -1.986 10.491 -2.954 1.00 94.25 188 LEU A C 1
ATOM 1378 O O . LEU A 1 188 ? -0.816 10.588 -3.305 1.00 94.25 188 LEU A O 1
ATOM 1382 N N . LEU A 1 189 ? -2.553 11.365 -2.121 1.00 95.25 189 LEU A N 1
ATOM 1383 C CA . LEU A 1 189 ? -1.813 12.477 -1.533 1.00 95.25 189 LEU A CA 1
ATOM 1384 C C . LEU A 1 189 ? -0.674 11.970 -0.642 1.00 95.25 189 LEU A C 1
ATOM 1386 O O . LEU A 1 189 ? 0.448 12.446 -0.766 1.00 95.25 189 LEU A O 1
ATOM 1390 N N . ALA A 1 190 ? -0.939 10.971 0.204 1.00 93.62 190 ALA A N 1
ATOM 1391 C CA . ALA A 1 190 ? 0.089 10.330 1.016 1.00 93.62 190 ALA A CA 1
ATOM 1392 C C . ALA A 1 190 ? 1.198 9.725 0.146 1.00 93.62 190 ALA A C 1
ATOM 1394 O O . ALA A 1 190 ? 2.368 9.985 0.406 1.00 93.62 190 ALA A O 1
ATOM 1395 N N . LEU A 1 191 ? 0.835 9.032 -0.940 1.00 90.88 191 LEU A N 1
ATOM 1396 C CA . LEU A 1 191 ? 1.781 8.506 -1.921 1.00 90.88 191 LEU A CA 1
ATOM 1397 C C . LEU A 1 191 ? 2.636 9.616 -2.546 1.00 90.88 191 LEU A C 1
ATOM 1399 O O . LEU A 1 191 ? 3.842 9.448 -2.683 1.00 90.88 191 LEU A O 1
ATOM 1403 N N . MET A 1 192 ? 2.050 10.757 -2.920 1.00 91.38 192 MET A N 1
ATOM 1404 C CA . MET A 1 192 ? 2.818 11.884 -3.462 1.00 91.38 192 MET A CA 1
ATOM 1405 C C . MET A 1 192 ? 3.806 12.443 -2.432 1.00 91.38 192 MET A C 1
ATOM 1407 O O . MET A 1 192 ? 4.964 12.690 -2.769 1.00 91.38 192 MET A O 1
ATOM 1411 N N . ILE A 1 193 ? 3.376 12.591 -1.175 1.00 91.94 193 ILE A N 1
ATOM 1412 C CA . ILE A 1 193 ? 4.230 13.047 -0.071 1.00 91.94 193 ILE A CA 1
ATOM 1413 C C . ILE A 1 193 ? 5.377 12.059 0.159 1.00 91.94 193 ILE A C 1
ATOM 1415 O O . ILE A 1 193 ? 6.523 12.483 0.280 1.00 91.94 193 ILE A O 1
ATOM 1419 N N . THR A 1 194 ? 5.115 10.751 0.190 1.00 88.81 194 THR A N 1
ATOM 1420 C CA . THR A 1 194 ? 6.162 9.751 0.440 1.00 88.81 194 THR A CA 1
ATOM 1421 C C . THR A 1 194 ? 7.090 9.541 -0.737 1.00 88.81 194 THR A C 1
ATOM 1423 O O . THR A 1 194 ? 8.281 9.313 -0.529 1.00 88.81 194 THR A O 1
ATOM 1426 N N . VAL A 1 195 ? 6.598 9.687 -1.966 1.00 84.44 195 VAL A N 1
ATOM 1427 C CA . VAL A 1 195 ? 7.440 9.752 -3.163 1.00 84.44 195 VAL A CA 1
ATOM 1428 C C . VAL A 1 195 ? 8.381 10.950 -3.075 1.00 84.44 195 VAL A C 1
ATOM 1430 O O . VAL A 1 195 ? 9.586 10.781 -3.247 1.00 84.44 195 VAL A O 1
ATOM 1433 N N . PHE A 1 196 ? 7.868 12.135 -2.736 1.00 85.81 196 PHE A N 1
ATOM 1434 C CA . PHE A 1 196 ? 8.690 13.331 -2.564 1.00 85.81 196 PHE A CA 1
ATOM 1435 C C . PHE A 1 196 ? 9.706 13.169 -1.420 1.00 85.81 196 PHE A C 1
ATOM 1437 O O . PHE A 1 196 ? 10.904 13.365 -1.618 1.00 85.81 196 PHE A O 1
ATOM 1444 N N . MET A 1 197 ? 9.260 12.742 -0.236 1.00 85.00 197 MET A N 1
ATOM 1445 C CA . MET A 1 197 ? 10.113 12.575 0.942 1.00 85.00 197 MET A CA 1
ATOM 1446 C C . MET A 1 197 ? 11.177 11.494 0.724 1.00 85.00 197 MET A C 1
ATOM 1448 O O . MET A 1 197 ? 12.361 11.723 0.954 1.00 85.00 197 MET A O 1
ATOM 1452 N N . GLY A 1 198 ? 10.764 10.317 0.255 1.00 77.06 198 GLY A N 1
ATOM 1453 C CA . GLY A 1 198 ? 11.632 9.157 0.097 1.00 77.06 198 GLY A CA 1
ATOM 1454 C C . GLY A 1 198 ? 12.589 9.248 -1.090 1.00 77.06 198 GLY A C 1
ATOM 1455 O O . GLY A 1 198 ? 13.665 8.657 -1.030 1.00 77.06 198 GLY A O 1
ATOM 1456 N N . LEU A 1 199 ? 12.223 9.952 -2.169 1.00 68.62 199 LEU A N 1
ATOM 1457 C CA . LEU A 1 199 ? 13.092 10.097 -3.342 1.00 68.62 199 LEU A CA 1
ATOM 1458 C C . LEU A 1 199 ? 13.920 11.373 -3.319 1.00 68.62 199 LEU A C 1
ATOM 1460 O O . LEU A 1 199 ? 15.094 11.320 -3.667 1.00 68.62 199 LEU A O 1
ATOM 1464 N N . LEU A 1 200 ? 13.309 12.505 -2.977 1.00 68.31 200 LEU A N 1
ATOM 1465 C CA . LEU A 1 200 ? 13.937 13.810 -3.141 1.00 68.31 200 LEU A CA 1
ATOM 1466 C C . LEU A 1 200 ? 14.531 14.280 -1.817 1.00 68.31 200 LEU A C 1
ATOM 1468 O O . LEU A 1 200 ? 15.725 14.525 -1.746 1.00 68.31 200 LEU A O 1
ATOM 1472 N N . ALA A 1 201 ? 13.749 14.329 -0.739 1.00 77.44 201 ALA A N 1
ATOM 1473 C CA . ALA A 1 201 ? 14.245 14.911 0.509 1.00 77.44 201 ALA A CA 1
ATOM 1474 C C . ALA A 1 201 ? 15.307 14.039 1.205 1.00 77.44 201 ALA A C 1
ATOM 1476 O O . ALA A 1 201 ? 16.362 14.533 1.593 1.00 77.44 201 ALA A O 1
ATOM 1477 N N . LEU A 1 202 ? 15.042 12.738 1.357 1.00 83.12 202 LEU A N 1
ATOM 1478 C CA . LEU A 1 202 ? 15.886 11.854 2.169 1.00 83.12 202 LEU A CA 1
ATOM 1479 C C . LEU A 1 202 ? 17.030 11.206 1.386 1.00 83.12 202 LEU A C 1
ATOM 1481 O O . LEU A 1 202 ? 18.027 10.815 1.986 1.00 83.12 202 LEU A O 1
ATOM 1485 N N . ARG A 1 203 ? 16.918 11.104 0.056 1.00 78.50 203 ARG A N 1
ATOM 1486 C CA . ARG A 1 203 ? 17.924 10.420 -0.769 1.00 78.50 203 ARG A CA 1
ATOM 1487 C C . ARG A 1 203 ? 18.961 11.356 -1.381 1.00 78.50 203 ARG A C 1
ATOM 1489 O O . ARG A 1 203 ? 20.111 10.956 -1.531 1.00 78.50 203 ARG A O 1
ATOM 1496 N N . VAL A 1 204 ? 18.572 12.580 -1.736 1.00 82.94 204 VAL A N 1
ATOM 1497 C CA . VAL A 1 204 ? 19.456 13.545 -2.411 1.00 82.94 204 VAL A CA 1
ATOM 1498 C C . VAL A 1 204 ? 20.767 13.795 -1.652 1.00 82.94 204 VAL A C 1
ATOM 1500 O O . VAL A 1 204 ? 21.808 13.762 -2.305 1.00 82.94 204 VAL A O 1
ATOM 1503 N N . PRO A 1 205 ? 20.796 13.935 -0.308 1.00 85.00 205 PRO A N 1
ATOM 1504 C CA . PRO A 1 205 ? 22.058 14.103 0.418 1.00 85.00 205 PRO A CA 1
ATOM 1505 C C . PRO A 1 205 ? 23.035 12.936 0.211 1.00 85.00 205 PRO A C 1
ATOM 1507 O O . PRO A 1 205 ? 24.227 13.152 0.016 1.00 85.00 205 PRO A O 1
ATOM 1510 N N . PHE A 1 206 ? 22.533 11.698 0.188 1.00 83.81 206 PHE A N 1
ATOM 1511 C CA . PHE A 1 206 ? 23.360 10.511 -0.048 1.00 83.81 206 PHE A CA 1
ATOM 1512 C C . PHE A 1 206 ? 23.853 10.433 -1.491 1.00 83.81 206 PHE A C 1
ATOM 1514 O O . PHE A 1 206 ? 24.981 10.010 -1.712 1.00 83.81 206 PHE A O 1
ATOM 1521 N N . LEU A 1 207 ? 23.044 10.880 -2.460 1.00 81.12 207 LEU A N 1
ATOM 1522 C CA . LEU A 1 207 ? 23.482 10.996 -3.853 1.00 81.12 207 LEU A CA 1
ATOM 1523 C C . LEU A 1 207 ? 24.614 12.021 -3.994 1.00 81.12 207 LEU A C 1
ATOM 1525 O O . LEU A 1 207 ? 25.587 11.746 -4.687 1.00 81.12 207 LEU A O 1
ATOM 1529 N N . PHE A 1 208 ? 24.540 13.160 -3.299 1.00 85.44 208 PHE A N 1
ATOM 1530 C CA . PHE A 1 208 ? 25.637 14.133 -3.278 1.00 85.44 208 PHE A CA 1
ATOM 1531 C C . PHE A 1 208 ? 26.912 13.548 -2.674 1.00 85.44 208 PHE A C 1
ATOM 1533 O O . PHE A 1 208 ? 27.972 13.671 -3.277 1.00 85.44 208 PHE A O 1
ATOM 1540 N N . VAL A 1 209 ? 26.818 12.870 -1.525 1.00 85.62 209 VAL A N 1
ATOM 1541 C CA . VAL A 1 209 ? 27.974 12.188 -0.918 1.00 85.62 209 VAL A CA 1
ATOM 1542 C C . VAL A 1 209 ? 28.552 11.149 -1.877 1.00 85.62 209 VAL A C 1
ATOM 1544 O O . VAL A 1 209 ? 29.764 11.084 -2.051 1.00 85.62 209 VAL A O 1
ATOM 1547 N N . GLN A 1 210 ? 27.696 10.370 -2.537 1.00 82.19 210 GLN A N 1
ATOM 1548 C CA . GLN A 1 210 ? 28.117 9.366 -3.505 1.00 82.19 210 GLN A CA 1
ATOM 1549 C C . GLN A 1 210 ? 28.890 9.992 -4.676 1.00 82.19 210 GLN A C 1
ATOM 1551 O O . GLN A 1 210 ? 29.951 9.489 -5.028 1.00 82.19 210 GLN A O 1
ATOM 1556 N N . VAL A 1 211 ? 28.395 11.095 -5.246 1.00 84.06 211 VAL A N 1
ATOM 1557 C CA . VAL A 1 211 ? 29.050 11.793 -6.365 1.00 84.06 211 VAL A CA 1
ATOM 1558 C C . VAL A 1 211 ? 30.341 12.488 -5.924 1.00 84.06 211 VAL A C 1
ATOM 1560 O O . VAL A 1 211 ? 31.342 12.387 -6.614 1.00 84.06 211 VAL A O 1
ATOM 1563 N N . ILE A 1 212 ? 30.360 13.159 -4.772 1.00 88.12 212 ILE A N 1
ATOM 1564 C CA . ILE A 1 212 ? 31.546 13.897 -4.304 1.00 88.12 212 ILE A CA 1
ATOM 1565 C C . ILE A 1 212 ? 32.687 12.944 -3.929 1.00 88.12 212 ILE A C 1
ATOM 1567 O O . ILE A 1 212 ? 33.845 13.229 -4.208 1.00 88.12 212 ILE A O 1
ATOM 1571 N N . VAL A 1 213 ? 32.370 11.827 -3.269 1.00 86.75 213 VAL A N 1
ATOM 1572 C CA . VAL A 1 213 ? 33.385 10.904 -2.738 1.00 86.75 213 VAL A CA 1
ATOM 1573 C C . VAL A 1 213 ? 33.822 9.876 -3.781 1.00 86.75 213 VAL A C 1
ATOM 1575 O O . VAL A 1 213 ? 34.978 9.461 -3.774 1.00 86.75 213 VAL A O 1
ATOM 1578 N N . PHE A 1 214 ? 32.916 9.454 -4.668 1.00 84.56 214 PHE A N 1
ATOM 1579 C CA . PHE A 1 214 ? 33.162 8.356 -5.609 1.00 84.56 214 PHE A CA 1
ATOM 1580 C C . PHE A 1 214 ? 32.942 8.728 -7.083 1.00 84.56 214 PHE A C 1
ATOM 1582 O O . PHE A 1 214 ? 33.002 7.840 -7.926 1.00 84.56 214 PHE A O 1
ATOM 1589 N N . GLY A 1 215 ? 32.670 9.996 -7.414 1.00 75.94 215 GLY A N 1
ATOM 1590 C CA . GLY A 1 215 ? 32.339 10.425 -8.781 1.00 75.94 215 GLY A CA 1
ATOM 1591 C C . GLY A 1 215 ? 33.473 10.242 -9.788 1.00 75.94 215 GLY A C 1
ATOM 1592 O O . GLY A 1 215 ? 33.212 9.795 -10.899 1.00 75.94 215 GLY A O 1
ATOM 1593 N N . ASP A 1 216 ? 34.711 10.500 -9.359 1.00 82.69 216 ASP A N 1
ATOM 1594 C CA . ASP A 1 216 ? 35.919 10.375 -10.191 1.00 82.69 216 ASP A CA 1
ATOM 1595 C C . ASP A 1 216 ? 36.772 9.149 -9.806 1.00 82.69 216 ASP A C 1
ATOM 1597 O O . ASP A 1 216 ? 37.883 8.959 -10.296 1.00 82.69 216 ASP A O 1
ATOM 1601 N N . ALA A 1 217 ? 36.285 8.328 -8.869 1.00 75.81 217 ALA A N 1
ATOM 1602 C CA . ALA A 1 217 ? 37.043 7.218 -8.311 1.00 75.81 217 ALA A CA 1
ATOM 1603 C C . ALA A 1 217 ? 36.846 5.944 -9.145 1.00 75.81 217 ALA A C 1
ATOM 1605 O O . ALA A 1 217 ? 35.749 5.386 -9.212 1.00 75.81 217 ALA A O 1
ATOM 1606 N N . GLU A 1 218 ? 37.931 5.448 -9.734 1.00 77.31 218 GLU A N 1
ATOM 1607 C CA . GLU A 1 218 ? 37.931 4.216 -10.521 1.00 77.31 218 GLU A CA 1
ATOM 1608 C C . GLU A 1 218 ? 38.339 2.992 -9.684 1.00 77.31 218 GLU A C 1
ATOM 1610 O O . GLU A 1 218 ? 39.097 3.077 -8.716 1.00 77.31 218 GLU A O 1
ATOM 1615 N N . GLY A 1 219 ? 37.830 1.820 -10.070 1.00 77.50 219 GLY A N 1
ATOM 1616 C CA . GLY A 1 219 ? 38.149 0.540 -9.438 1.00 77.50 219 GLY A CA 1
ATOM 1617 C C . GLY A 1 219 ? 37.014 -0.055 -8.601 1.00 77.50 219 GLY A C 1
ATOM 1618 O O . GLY A 1 219 ? 36.102 0.620 -8.123 1.00 77.50 219 GLY A O 1
ATOM 1619 N N . THR A 1 220 ? 37.081 -1.372 -8.402 1.00 76.69 220 THR A N 1
ATOM 1620 C CA . THR A 1 220 ? 36.020 -2.172 -7.762 1.00 76.69 220 THR A CA 1
ATOM 1621 C C . THR A 1 220 ? 35.698 -1.725 -6.332 1.00 76.69 220 THR A C 1
ATOM 1623 O O . THR A 1 220 ? 34.540 -1.781 -5.918 1.00 76.69 220 THR A O 1
ATOM 1626 N N . GLY A 1 221 ? 36.693 -1.229 -5.586 1.00 75.69 221 GLY A N 1
ATOM 1627 C CA . GLY A 1 221 ? 36.512 -0.686 -4.236 1.00 75.69 221 GLY A CA 1
ATOM 1628 C C . GLY A 1 221 ? 35.685 0.604 -4.203 1.00 75.69 221 GLY A C 1
ATOM 1629 O O . GLY A 1 221 ? 34.824 0.753 -3.336 1.00 75.69 221 GLY A O 1
ATOM 1630 N N . ALA A 1 222 ? 35.880 1.498 -5.177 1.00 76.19 222 ALA A N 1
ATOM 1631 C CA . ALA A 1 222 ? 35.101 2.727 -5.304 1.00 76.19 222 ALA A CA 1
ATOM 1632 C C . ALA A 1 222 ? 33.639 2.425 -5.665 1.00 76.19 222 ALA A C 1
ATOM 1634 O O . ALA A 1 222 ? 32.719 2.959 -5.044 1.00 76.19 222 ALA A O 1
ATOM 1635 N N . THR A 1 223 ? 33.410 1.483 -6.588 1.00 74.75 223 THR A N 1
ATOM 1636 C CA . THR A 1 223 ? 32.058 1.022 -6.937 1.00 74.75 223 THR A CA 1
ATOM 1637 C C . THR A 1 223 ? 31.346 0.389 -5.739 1.00 74.75 223 THR A C 1
ATOM 1639 O O . THR A 1 223 ? 30.181 0.695 -5.477 1.00 74.75 223 THR A O 1
ATOM 1642 N N . ALA A 1 224 ? 32.038 -0.464 -4.977 1.00 76.31 224 ALA A N 1
ATOM 1643 C CA . ALA A 1 224 ? 31.482 -1.078 -3.775 1.00 76.31 224 ALA A CA 1
ATOM 1644 C C . ALA A 1 224 ? 31.127 -0.029 -2.705 1.00 76.31 224 ALA A C 1
ATOM 1646 O O . ALA A 1 224 ? 30.045 -0.096 -2.117 1.00 76.31 224 ALA A O 1
ATOM 1647 N N . GLY A 1 225 ? 31.990 0.972 -2.496 1.00 76.81 225 GLY A N 1
ATOM 1648 C CA . GLY A 1 225 ? 31.737 2.093 -1.587 1.00 76.81 225 GLY A CA 1
ATOM 1649 C C . GLY A 1 225 ? 30.521 2.930 -1.998 1.00 76.81 225 GLY A C 1
ATOM 1650 O O . GLY A 1 225 ? 29.637 3.181 -1.177 1.00 76.81 225 GLY A O 1
ATOM 1651 N N . ALA A 1 226 ? 30.411 3.277 -3.281 1.00 74.62 226 ALA A N 1
ATOM 1652 C CA . ALA A 1 226 ? 29.275 4.019 -3.823 1.00 74.62 226 ALA A CA 1
ATOM 1653 C C . ALA A 1 226 ? 27.943 3.262 -3.650 1.00 74.62 226 ALA A C 1
ATOM 1655 O O . ALA A 1 226 ? 26.940 3.841 -3.223 1.00 74.62 226 ALA A O 1
ATOM 1656 N N . LEU A 1 227 ? 27.934 1.950 -3.917 1.00 76.25 227 LEU A N 1
ATOM 1657 C CA . LEU A 1 227 ? 26.765 1.089 -3.708 1.00 76.25 227 LEU A CA 1
ATOM 1658 C C . LEU A 1 227 ? 26.386 0.963 -2.227 1.00 76.25 227 LEU A C 1
ATOM 1660 O O . LEU A 1 227 ? 25.195 0.927 -1.899 1.00 76.25 227 LEU A O 1
ATOM 1664 N N . ALA A 1 228 ? 27.371 0.917 -1.326 1.00 78.44 228 ALA A N 1
ATOM 1665 C CA . ALA A 1 228 ? 27.129 0.887 0.112 1.00 78.44 228 ALA A CA 1
ATOM 1666 C C . ALA A 1 228 ? 26.455 2.182 0.595 1.00 78.44 228 ALA A C 1
ATOM 1668 O O . ALA A 1 228 ? 25.465 2.113 1.328 1.00 78.44 228 ALA A O 1
ATOM 1669 N N . VAL A 1 229 ? 26.920 3.350 0.133 1.00 81.81 229 VAL A N 1
ATOM 1670 C CA . VAL A 1 229 ? 26.308 4.653 0.453 1.00 81.81 229 VAL A CA 1
ATOM 1671 C C . VAL A 1 229 ? 24.881 4.759 -0.095 1.00 81.81 229 VAL A C 1
ATOM 1673 O O . VAL A 1 229 ? 23.982 5.157 0.649 1.00 81.81 229 VAL A O 1
ATOM 1676 N N . ASP A 1 230 ? 24.630 4.345 -1.343 1.00 78.94 230 ASP A N 1
ATOM 1677 C CA . ASP A 1 230 ? 23.268 4.326 -1.909 1.00 78.94 230 ASP A CA 1
ATOM 1678 C C . ASP A 1 230 ? 22.340 3.400 -1.107 1.00 78.94 230 ASP A C 1
ATOM 1680 O O . ASP A 1 230 ? 21.204 3.757 -0.777 1.00 78.94 230 ASP A O 1
ATOM 1684 N N . THR A 1 231 ? 22.830 2.212 -0.743 1.00 76.62 231 THR A N 1
ATOM 1685 C CA . THR A 1 231 ? 22.069 1.241 0.051 1.00 76.62 231 THR A CA 1
ATOM 1686 C C . THR A 1 231 ? 21.731 1.802 1.430 1.00 76.62 231 THR A C 1
ATOM 1688 O O . THR A 1 231 ? 20.575 1.725 1.852 1.00 76.62 231 THR A O 1
ATOM 1691 N N . LEU A 1 232 ? 22.697 2.431 2.104 1.00 80.62 232 LEU A N 1
ATOM 1692 C CA . LEU A 1 232 ? 22.490 3.084 3.393 1.00 80.62 232 LEU A CA 1
ATOM 1693 C C . LEU A 1 232 ? 21.453 4.208 3.291 1.00 80.62 232 LEU A C 1
ATOM 1695 O O . LEU A 1 232 ? 20.493 4.226 4.062 1.00 80.62 232 LEU A O 1
ATOM 1699 N N . GLY A 1 233 ? 21.585 5.091 2.297 1.00 81.31 233 GLY A N 1
ATOM 1700 C CA . GLY A 1 233 ? 20.635 6.179 2.066 1.00 81.31 233 GLY A CA 1
ATOM 1701 C C . GLY A 1 233 ? 19.212 5.675 1.839 1.00 81.31 233 GLY A C 1
ATOM 1702 O O . GLY A 1 233 ? 18.245 6.232 2.369 1.00 81.31 233 GLY A O 1
ATOM 1703 N N . ARG A 1 234 ? 19.059 4.555 1.124 1.00 80.00 234 ARG A N 1
ATOM 1704 C CA . ARG A 1 234 ? 17.759 3.897 0.949 1.00 80.00 234 ARG A CA 1
ATOM 1705 C C . ARG A 1 234 ? 17.225 3.316 2.253 1.00 80.00 234 ARG A C 1
ATOM 1707 O O . ARG A 1 234 ? 16.047 3.518 2.531 1.00 80.00 234 ARG A O 1
ATOM 1714 N N . ILE A 1 235 ? 18.036 2.610 3.038 1.00 82.44 235 ILE A N 1
ATOM 1715 C CA . ILE A 1 235 ? 17.600 2.038 4.323 1.00 82.44 235 ILE A CA 1
ATOM 1716 C C . ILE A 1 235 ? 17.100 3.152 5.248 1.00 82.44 235 ILE A C 1
ATOM 1718 O O . ILE A 1 235 ? 15.997 3.049 5.790 1.00 82.44 235 ILE A O 1
ATOM 1722 N N . VAL A 1 236 ? 17.860 4.243 5.361 1.00 85.00 236 VAL A N 1
ATOM 1723 C CA . VAL A 1 236 ? 17.493 5.412 6.174 1.00 85.00 236 VAL A CA 1
ATOM 1724 C C . VAL A 1 236 ? 16.187 6.029 5.672 1.00 85.00 236 VAL A C 1
ATOM 1726 O O . VAL A 1 236 ? 15.256 6.220 6.452 1.00 85.00 236 VAL A O 1
ATOM 1729 N N . SER A 1 237 ? 16.067 6.255 4.361 1.00 83.25 237 SER A N 1
ATOM 1730 C CA . SER A 1 237 ? 14.859 6.836 3.761 1.00 83.25 237 SER A CA 1
ATOM 1731 C C . SER A 1 237 ? 13.612 5.976 4.010 1.00 83.25 237 SER A C 1
ATOM 1733 O O . SER A 1 237 ? 12.577 6.473 4.454 1.00 83.25 237 SER A O 1
ATOM 1735 N N . TRP A 1 238 ? 13.701 4.665 3.759 1.00 82.44 238 TRP A N 1
ATOM 1736 C CA . TRP A 1 238 ? 12.566 3.748 3.921 1.00 82.44 238 TRP A CA 1
ATOM 1737 C C . TRP A 1 238 ? 12.181 3.526 5.385 1.00 82.44 238 TRP A C 1
ATOM 1739 O O . TRP A 1 238 ? 11.002 3.317 5.664 1.00 82.44 238 TRP A O 1
ATOM 1749 N N . SER A 1 239 ? 13.122 3.666 6.320 1.00 84.50 239 SER A N 1
ATOM 1750 C CA . SER A 1 239 ? 12.838 3.604 7.760 1.00 84.50 239 SER A CA 1
ATOM 1751 C C . SER A 1 239 ? 11.904 4.722 8.237 1.00 84.50 239 SER A C 1
ATOM 1753 O O . SER A 1 239 ? 11.187 4.532 9.215 1.00 84.50 239 SER A O 1
ATOM 1755 N N . VAL A 1 240 ? 11.864 5.862 7.535 1.00 87.81 240 VAL A N 1
ATOM 1756 C CA . VAL A 1 240 ? 10.964 6.990 7.843 1.00 87.81 240 VAL A CA 1
ATOM 1757 C C . VAL A 1 240 ? 9.665 6.921 7.032 1.00 87.81 240 VAL A C 1
ATOM 1759 O O . VAL A 1 240 ? 8.589 7.220 7.547 1.00 87.81 240 VAL A O 1
ATOM 1762 N N . VAL A 1 241 ? 9.735 6.492 5.770 1.00 87.38 241 VAL A N 1
ATOM 1763 C CA . VAL A 1 241 ? 8.568 6.425 4.871 1.00 87.38 241 VAL A CA 1
ATOM 1764 C C . VAL A 1 241 ? 7.545 5.374 5.318 1.00 87.38 241 VAL A C 1
ATOM 1766 O O . VAL A 1 241 ? 6.354 5.668 5.393 1.00 87.38 241 VAL A O 1
ATOM 1769 N N . LEU A 1 242 ? 8.000 4.163 5.658 1.00 88.00 242 LEU A N 1
ATOM 1770 C CA . LEU A 1 242 ? 7.119 3.054 6.050 1.00 88.00 242 LEU A CA 1
ATOM 1771 C C . LEU A 1 242 ? 6.181 3.399 7.228 1.00 88.00 242 LEU A C 1
ATOM 1773 O O . LEU A 1 242 ? 4.973 3.174 7.098 1.00 88.00 242 LEU A O 1
ATOM 1777 N N . PRO A 1 243 ? 6.667 3.940 8.369 1.00 90.25 243 PRO A N 1
ATOM 1778 C CA . PRO A 1 243 ? 5.793 4.306 9.485 1.00 90.25 243 PRO A CA 1
ATOM 1779 C C . PRO A 1 243 ? 4.860 5.474 9.169 1.00 90.25 243 PRO A C 1
ATOM 1781 O O . PRO A 1 243 ? 3.756 5.508 9.713 1.00 90.25 243 PRO A O 1
ATOM 1784 N N . PHE A 1 244 ? 5.251 6.394 8.283 1.00 93.50 244 PHE A N 1
ATOM 1785 C CA . PHE A 1 244 ? 4.364 7.466 7.836 1.00 93.50 244 PHE A CA 1
ATOM 1786 C C . PHE A 1 244 ? 3.149 6.902 7.087 1.00 93.50 244 PHE A C 1
ATOM 1788 O O . PHE A 1 244 ? 2.015 7.172 7.483 1.00 93.50 244 PHE A O 1
ATOM 1795 N N . ASP A 1 245 ? 3.367 6.062 6.069 1.00 94.38 245 ASP A N 1
ATOM 1796 C CA . ASP A 1 245 ? 2.274 5.459 5.290 1.00 94.38 245 ASP A CA 1
ATOM 1797 C C . ASP A 1 245 ? 1.356 4.609 6.178 1.00 94.38 245 ASP A C 1
ATOM 1799 O O . ASP A 1 245 ? 0.125 4.697 6.112 1.00 94.38 245 ASP A O 1
ATOM 1803 N N . ALA A 1 246 ? 1.956 3.822 7.071 1.00 94.88 246 ALA A N 1
ATOM 1804 C CA . ALA A 1 246 ? 1.226 3.021 8.041 1.00 94.88 246 ALA A CA 1
ATOM 1805 C C . ALA A 1 246 ? 0.368 3.880 8.986 1.00 94.88 246 ALA A C 1
ATOM 1807 O O . ALA A 1 246 ? -0.792 3.551 9.250 1.00 94.88 246 ALA A O 1
ATOM 1808 N N . GLY A 1 247 ? 0.919 4.999 9.465 1.00 95.25 247 GLY A N 1
ATOM 1809 C CA . GLY A 1 247 ? 0.215 5.973 10.293 1.00 95.25 247 GLY A CA 1
ATOM 1810 C C . GLY A 1 247 ? -0.962 6.616 9.562 1.00 95.25 247 GLY A C 1
ATOM 1811 O O . GLY A 1 247 ? -2.052 6.695 10.127 1.00 95.25 247 GLY A O 1
ATOM 1812 N N . VAL A 1 248 ? -0.790 6.995 8.291 1.00 96.69 248 VAL A N 1
ATOM 1813 C CA . VAL A 1 248 ? -1.879 7.530 7.456 1.00 96.69 248 VAL A CA 1
ATOM 1814 C C . VAL A 1 248 ? -3.021 6.523 7.335 1.00 96.69 248 VAL A C 1
ATOM 1816 O O . VAL A 1 248 ? -4.177 6.891 7.539 1.00 96.69 248 VAL A O 1
ATOM 1819 N N . ILE A 1 249 ? -2.728 5.252 7.046 1.00 96.75 249 ILE A N 1
ATOM 1820 C CA . ILE A 1 249 ? -3.756 4.203 6.930 1.00 96.75 249 ILE A CA 1
ATOM 1821 C C . ILE A 1 249 ? -4.501 4.014 8.259 1.00 96.75 249 ILE A C 1
ATOM 1823 O O . ILE A 1 249 ? -5.733 3.930 8.277 1.00 96.75 249 ILE A O 1
ATOM 1827 N N . ALA A 1 250 ? -3.771 3.965 9.375 1.00 95.06 250 ALA A N 1
ATOM 1828 C CA . ALA A 1 250 ? -4.349 3.804 10.703 1.00 95.06 250 ALA A CA 1
ATOM 1829 C C . ALA A 1 250 ? -5.228 5.003 11.109 1.00 95.06 250 ALA A C 1
ATOM 1831 O O . ALA A 1 250 ? -6.356 4.811 11.566 1.00 95.06 250 ALA A O 1
ATOM 1832 N N . LEU A 1 251 ? -4.762 6.235 10.883 1.00 94.94 251 LEU A N 1
ATOM 1833 C CA . LEU A 1 251 ? -5.539 7.453 11.136 1.00 94.94 251 LEU A CA 1
ATOM 1834 C C . LEU A 1 251 ? -6.769 7.537 10.235 1.00 94.94 251 LEU A C 1
ATOM 1836 O O . LEU A 1 251 ? -7.843 7.905 10.702 1.00 94.94 251 LEU A O 1
ATOM 1840 N N . LEU A 1 252 ? -6.642 7.149 8.965 1.00 94.62 252 LEU A N 1
ATOM 1841 C CA . LEU A 1 252 ? -7.765 7.116 8.039 1.00 94.62 252 LEU A CA 1
ATOM 1842 C C . LEU A 1 252 ? -8.836 6.133 8.516 1.00 94.62 252 LEU A C 1
ATOM 1844 O O . LEU A 1 252 ? -10.019 6.440 8.429 1.00 94.62 252 LEU A O 1
ATOM 1848 N N . TYR A 1 253 ? -8.457 4.980 9.066 1.00 94.19 253 TYR A N 1
ATOM 1849 C CA . TYR A 1 253 ? -9.416 4.066 9.684 1.00 94.19 253 TYR A CA 1
ATOM 1850 C C . TYR A 1 253 ? -10.159 4.718 10.864 1.00 94.19 253 TYR A C 1
ATOM 1852 O O . TYR A 1 253 ? -11.392 4.676 10.904 1.00 94.19 253 TYR A O 1
ATOM 1860 N N . VAL A 1 254 ? -9.433 5.371 11.778 1.00 91.31 254 VAL A N 1
ATOM 1861 C CA . VAL A 1 254 ? -10.031 6.042 12.944 1.00 91.31 254 VAL A CA 1
ATOM 1862 C C . VAL A 1 254 ? -10.961 7.187 12.525 1.00 91.31 254 VAL A C 1
ATOM 1864 O O . VAL A 1 254 ? -12.106 7.225 12.974 1.00 91.31 254 VAL A O 1
ATOM 1867 N N . ASP A 1 255 ? -10.525 8.063 11.612 1.00 91.12 255 ASP A N 1
ATOM 1868 C CA . ASP A 1 255 ? -11.335 9.168 11.073 1.00 91.12 255 ASP A CA 1
ATOM 1869 C C . ASP A 1 255 ? -12.649 8.654 10.478 1.00 91.12 255 ASP A C 1
ATOM 1871 O O . ASP A 1 255 ? -13.725 9.210 10.715 1.00 91.12 255 ASP A O 1
ATOM 1875 N N . ARG A 1 256 ? -12.591 7.543 9.735 1.00 88.56 256 ARG A N 1
ATOM 1876 C CA . ARG A 1 256 ? -13.786 6.960 9.121 1.00 88.56 256 ARG A CA 1
ATOM 1877 C C . ARG A 1 256 ? -14.744 6.410 10.147 1.00 88.56 256 ARG A C 1
ATOM 1879 O O . ARG A 1 256 ? -15.944 6.619 9.982 1.00 88.56 256 ARG A O 1
ATOM 1886 N N . ARG A 1 257 ? -14.237 5.747 11.180 1.00 87.81 257 ARG A N 1
ATOM 1887 C CA . ARG A 1 257 ? -15.082 5.214 12.239 1.00 87.81 257 ARG A CA 1
ATOM 1888 C C . ARG A 1 257 ? -15.750 6.335 13.037 1.00 87.81 257 ARG A C 1
ATOM 1890 O O . ARG A 1 257 ? -16.963 6.305 13.210 1.00 87.81 257 ARG A O 1
ATOM 1897 N N . MET A 1 258 ? -14.999 7.378 13.396 1.00 86.44 258 MET A N 1
ATOM 1898 C CA . MET A 1 258 ? -15.539 8.573 14.057 1.00 86.44 258 MET A CA 1
ATOM 1899 C C . MET A 1 258 ? -16.624 9.250 13.214 1.00 86.44 258 MET A C 1
ATOM 1901 O O . MET A 1 258 ? -17.748 9.415 13.674 1.00 86.44 258 MET A O 1
ATOM 1905 N N . ARG A 1 259 ? -16.335 9.576 11.948 1.00 85.00 259 ARG A N 1
ATOM 1906 C CA . ARG A 1 259 ? -17.261 10.349 11.103 1.00 85.00 259 ARG A CA 1
ATOM 1907 C C . ARG A 1 259 ? -18.467 9.571 10.585 1.00 85.00 259 ARG A C 1
ATOM 1909 O O . ARG A 1 259 ? -19.477 10.193 10.270 1.00 85.00 259 ARG A O 1
ATOM 1916 N N . ARG A 1 260 ? -18.350 8.260 10.348 1.00 77.38 260 ARG A N 1
ATOM 1917 C CA . ARG A 1 260 ? -19.449 7.475 9.755 1.00 77.38 260 ARG A CA 1
ATOM 1918 C C . ARG A 1 260 ? -20.342 6.804 10.770 1.00 77.38 260 ARG A C 1
ATOM 1920 O O . ARG A 1 260 ? -21.513 6.606 10.471 1.00 77.38 260 ARG A O 1
ATOM 1927 N N . GLU A 1 261 ? -19.775 6.394 11.890 1.00 77.75 261 GLU A N 1
ATOM 1928 C CA . GLU A 1 261 ? -20.489 5.563 12.857 1.00 77.75 261 GLU A CA 1
ATOM 1929 C C . GLU A 1 261 ? -20.891 6.364 14.083 1.00 77.75 261 GLU A C 1
ATOM 1931 O O . GLU A 1 261 ? -21.576 5.833 14.942 1.00 77.75 261 GLU A O 1
ATOM 1936 N N . GLY A 1 262 ? -20.507 7.645 14.145 1.00 74.12 262 GLY A N 1
ATOM 1937 C CA . GLY A 1 262 ? -20.786 8.479 15.301 1.00 74.12 262 GLY A CA 1
ATOM 1938 C C . GLY A 1 262 ? -20.062 7.962 16.537 1.00 74.12 262 GLY A C 1
ATOM 1939 O O . GLY A 1 262 ? -20.572 8.101 17.640 1.00 74.12 262 GLY A O 1
ATOM 1940 N N . PHE A 1 263 ? -18.883 7.346 16.377 1.00 76.19 263 PHE A N 1
ATOM 1941 C CA . PHE A 1 263 ? -18.112 6.863 17.525 1.00 76.19 263 PHE A CA 1
ATOM 1942 C C . PHE A 1 263 ? -17.792 8.009 18.501 1.00 76.19 263 PHE A C 1
ATOM 1944 O O . PHE A 1 263 ? -17.679 7.797 19.701 1.00 76.19 263 PHE A O 1
ATOM 1951 N N . ASP A 1 264 ? -17.723 9.250 18.014 1.00 75.69 264 ASP A N 1
ATOM 1952 C CA . ASP A 1 264 ? -17.654 10.447 18.851 1.00 75.69 264 ASP A CA 1
ATOM 1953 C C . ASP A 1 264 ? -18.914 10.657 19.718 1.00 75.69 264 ASP A C 1
ATOM 1955 O O . ASP A 1 264 ? -18.804 11.081 20.870 1.00 75.69 264 ASP A O 1
ATOM 1959 N N . LEU A 1 265 ? -20.104 10.330 19.205 1.00 74.00 265 LEU A N 1
ATOM 1960 C CA . LEU A 1 265 ? -21.367 10.332 19.949 1.00 74.00 265 LEU A CA 1
ATOM 1961 C C . LEU A 1 265 ? -21.422 9.201 20.978 1.00 74.00 265 LEU A C 1
ATOM 1963 O O . LEU A 1 265 ? -21.861 9.442 22.104 1.00 74.00 265 LEU A O 1
ATOM 1967 N N . ASP A 1 266 ? -20.935 8.007 20.638 1.00 74.62 266 ASP A N 1
ATOM 1968 C CA . ASP A 1 266 ? -20.862 6.881 21.578 1.00 74.62 266 ASP A CA 1
ATOM 1969 C C . ASP A 1 266 ? -19.898 7.188 22.729 1.00 74.62 266 ASP A C 1
ATOM 1971 O O . ASP A 1 266 ? -20.232 6.972 23.895 1.00 74.62 266 ASP A O 1
ATOM 1975 N N . LEU A 1 267 ? -18.740 7.787 22.433 1.00 71.38 267 LEU A N 1
ATOM 1976 C CA . LEU A 1 267 ? -17.786 8.249 23.444 1.00 71.38 267 LEU A CA 1
ATOM 1977 C C . LEU A 1 267 ? -18.395 9.316 24.360 1.00 71.38 267 LEU A C 1
ATOM 1979 O O . LEU A 1 267 ? -18.262 9.232 25.580 1.00 71.38 267 LEU A O 1
ATOM 1983 N N . ARG A 1 268 ? -19.116 10.297 23.799 1.00 71.69 268 ARG A N 1
ATOM 1984 C CA . ARG A 1 268 ? -19.813 11.329 24.587 1.00 71.69 268 ARG A CA 1
ATOM 1985 C C . ARG A 1 268 ? -20.929 10.738 25.443 1.00 71.69 268 ARG A C 1
ATOM 1987 O O . ARG A 1 268 ? -21.080 11.136 26.593 1.00 71.69 268 ARG A O 1
ATOM 1994 N N . THR A 1 269 ? -21.681 9.777 24.916 1.00 70.00 269 THR A N 1
ATOM 1995 C CA . THR A 1 269 ? -22.765 9.096 25.639 1.00 70.00 269 THR A CA 1
ATOM 1996 C C . THR A 1 269 ? -22.232 8.206 26.756 1.00 70.00 269 THR A C 1
ATOM 1998 O O . THR A 1 269 ? -22.874 8.108 27.793 1.00 70.00 269 THR A O 1
ATOM 2001 N N . ARG A 1 270 ? -21.046 7.605 26.593 1.00 66.12 270 ARG A N 1
ATOM 2002 C CA . ARG A 1 270 ? -20.374 6.813 27.638 1.00 66.12 270 ARG A CA 1
ATOM 2003 C C . ARG A 1 270 ? -19.664 7.683 28.685 1.00 66.12 270 ARG A C 1
ATOM 2005 O O . ARG A 1 270 ? -19.559 7.261 29.830 1.00 66.12 270 ARG A O 1
ATOM 2012 N N . ALA A 1 271 ? -19.242 8.901 28.332 1.00 60.78 271 ALA A N 1
ATOM 2013 C CA . ALA A 1 271 ? -18.643 9.864 29.264 1.00 60.78 271 ALA A CA 1
ATOM 2014 C C . ALA A 1 271 ? -19.680 10.666 30.085 1.00 60.78 271 ALA A C 1
ATOM 2016 O O . ALA A 1 271 ? -19.427 11.033 31.230 1.00 60.78 271 ALA A O 1
ATOM 2017 N N . ARG A 1 272 ? -20.870 10.935 29.529 1.00 47.72 272 ARG A N 1
ATOM 2018 C CA . ARG A 1 272 ? -21.921 11.762 30.159 1.00 47.72 272 ARG A CA 1
ATOM 2019 C C . ARG A 1 272 ? -22.576 11.207 31.447 1.00 47.72 272 ARG A C 1
ATOM 2021 O O . ARG A 1 272 ? -22.976 12.039 32.260 1.00 47.72 272 ARG A O 1
ATOM 2028 N N . PRO A 1 273 ? -22.660 9.889 31.723 1.00 51.34 273 PRO A N 1
ATOM 2029 C CA . PRO A 1 273 ? -23.216 9.373 32.976 1.00 51.34 273 PRO A CA 1
ATOM 2030 C C . PRO A 1 273 ? -22.379 9.754 34.204 1.00 51.34 273 PRO A C 1
ATOM 2032 O O . PRO A 1 273 ? -22.911 9.780 35.306 1.00 51.34 273 PRO A O 1
ATOM 2035 N N . ALA A 1 274 ? -21.098 10.100 34.022 1.00 49.84 274 ALA A N 1
ATOM 2036 C CA . ALA A 1 274 ? -20.228 10.562 35.104 1.00 49.84 274 ALA A CA 1
ATOM 2037 C C . ALA A 1 274 ? -20.472 12.035 35.499 1.00 49.84 274 ALA A C 1
ATOM 2039 O O . ALA A 1 274 ? -20.132 12.433 36.607 1.00 49.84 274 ALA A O 1
ATOM 2040 N N . ALA A 1 275 ? -21.077 12.848 34.623 1.00 46.16 275 ALA A N 1
ATOM 2041 C CA . ALA A 1 275 ? -21.276 14.285 34.855 1.00 46.16 275 ALA A CA 1
ATOM 2042 C C . ALA A 1 275 ? -22.693 14.654 35.343 1.00 46.16 275 ALA A C 1
ATOM 2044 O O . ALA A 1 275 ? -22.934 15.796 35.725 1.00 46.16 275 ALA A O 1
ATOM 2045 N N . GLN A 1 276 ? -23.645 13.714 35.332 1.00 42.75 276 GLN A N 1
ATOM 2046 C CA . GLN A 1 276 ? -25.026 13.923 35.790 1.00 42.75 276 GLN A CA 1
ATOM 2047 C C . GLN A 1 276 ? -25.418 12.858 36.826 1.00 42.75 276 GLN A C 1
ATOM 2049 O O . GLN A 1 276 ? -26.336 12.074 36.618 1.00 42.75 276 GLN A O 1
ATOM 2054 N N . GLY A 1 277 ? -24.693 12.825 37.945 1.00 41.34 277 GLY A N 1
ATOM 2055 C CA . GLY A 1 277 ? -24.952 11.956 39.097 1.00 41.34 277 GLY A CA 1
ATOM 2056 C C . GLY A 1 277 ? -25.133 12.754 40.388 1.00 41.34 277 GLY A C 1
ATOM 2057 O O . GLY A 1 277 ? -24.470 12.479 41.376 1.00 41.34 277 GLY A O 1
ATOM 2058 N N . GLY A 1 278 ? -25.991 13.777 40.371 1.00 37.88 278 GLY A N 1
ATOM 2059 C CA . GLY A 1 278 ? -26.362 14.578 41.546 1.00 37.88 278 GLY A CA 1
ATOM 2060 C C . GLY A 1 278 ? -27.526 14.004 42.367 1.00 37.88 278 GLY A C 1
ATOM 2061 O O . GLY A 1 278 ? -28.223 14.764 43.029 1.00 37.88 278 GLY A O 1
ATOM 2062 N N . ALA A 1 279 ? -27.780 12.694 42.312 1.00 38.91 279 ALA A N 1
ATOM 2063 C CA . ALA A 1 279 ? -28.794 12.037 43.139 1.00 38.91 279 ALA A CA 1
ATOM 2064 C C . ALA A 1 279 ? -28.155 10.862 43.898 1.00 38.91 279 ALA A C 1
ATOM 2066 O O . ALA A 1 279 ? -27.408 10.098 43.280 1.00 38.91 279 ALA A O 1
ATOM 2067 N N . PRO A 1 280 ? -28.418 10.701 45.210 1.00 42.09 280 PRO A N 1
ATOM 2068 C CA . PRO A 1 280 ? -27.769 9.689 46.032 1.00 42.09 280 PRO A CA 1
ATOM 2069 C C . PRO A 1 280 ? -28.314 8.304 45.672 1.00 42.09 280 PRO A C 1
ATOM 2071 O O . PRO A 1 280 ? -29.284 7.821 46.250 1.00 42.09 280 PRO A O 1
ATOM 2074 N N . ALA A 1 281 ? -27.693 7.656 44.690 1.00 39.66 281 ALA A N 1
ATOM 2075 C CA . ALA A 1 281 ? -27.844 6.228 44.491 1.00 39.66 281 ALA A CA 1
ATOM 2076 C C . ALA A 1 281 ? -27.008 5.523 45.562 1.00 39.66 281 ALA A C 1
ATOM 2078 O O . ALA A 1 281 ? -25.779 5.598 45.569 1.00 39.66 281 ALA A O 1
ATOM 2079 N N . ALA A 1 282 ? -27.698 4.871 46.493 1.00 46.19 282 ALA A N 1
ATOM 2080 C CA . ALA A 1 282 ? -27.099 3.959 47.447 1.00 46.19 282 ALA A CA 1
ATOM 2081 C C . ALA A 1 282 ? -26.177 2.952 46.730 1.00 46.19 282 ALA A C 1
ATOM 2083 O O . ALA A 1 282 ? -26.591 2.268 45.795 1.00 46.19 282 ALA A O 1
ATOM 2084 N N . SER A 1 283 ? -24.926 2.893 47.196 1.00 46.75 283 SER A N 1
ATOM 2085 C CA . SER A 1 283 ? -23.965 1.797 47.020 1.00 46.75 283 SER A CA 1
ATOM 2086 C C . SER A 1 283 ? -23.840 1.204 45.607 1.00 46.75 283 SER A C 1
ATOM 2088 O O . SER A 1 283 ? -24.244 0.071 45.352 1.00 46.75 283 SER A O 1
ATOM 2090 N N . ALA A 1 284 ? -23.160 1.925 44.719 1.00 43.94 284 ALA A N 1
ATOM 2091 C CA . ALA A 1 284 ? -22.332 1.319 43.677 1.00 43.94 284 ALA A CA 1
ATOM 2092 C C . ALA A 1 284 ? -20.905 1.874 43.846 1.00 43.94 284 ALA A C 1
ATOM 2094 O O . ALA A 1 284 ? -20.777 3.081 44.061 1.00 43.94 284 ALA A O 1
ATOM 2095 N N . PRO A 1 285 ? -19.836 1.055 43.803 1.00 37.97 285 PRO A N 1
ATOM 2096 C CA . PRO A 1 285 ? -18.482 1.561 43.993 1.00 37.97 285 PRO A CA 1
ATOM 2097 C C . PRO A 1 285 ? -18.135 2.490 42.826 1.00 37.97 285 PRO A C 1
ATOM 2099 O O . PRO A 1 285 ? -18.048 2.061 41.676 1.00 37.97 285 PRO A O 1
ATOM 2102 N N . ALA A 1 286 ? -18.001 3.779 43.135 1.00 46.75 286 ALA A N 1
ATOM 2103 C CA . ALA A 1 286 ? -17.923 4.861 42.161 1.00 46.75 286 ALA A CA 1
ATOM 2104 C C . ALA A 1 286 ? -16.540 5.039 41.505 1.00 46.75 286 ALA A C 1
ATOM 2106 O O . ALA A 1 286 ? -16.428 5.845 40.590 1.00 46.75 286 ALA A O 1
ATOM 2107 N N . ASP A 1 287 ? -15.527 4.249 41.867 1.00 46.66 287 ASP A N 1
ATOM 2108 C CA . ASP A 1 287 ? -14.158 4.431 41.350 1.00 46.66 287 ASP A CA 1
ATOM 2109 C C . ASP A 1 287 ? -13.714 3.393 40.303 1.00 46.66 287 ASP A C 1
ATOM 2111 O O . ASP A 1 287 ? -12.660 3.535 39.700 1.00 46.66 287 ASP A O 1
ATOM 2115 N N . GLY A 1 288 ? -14.516 2.366 39.998 1.00 49.53 288 GLY A N 1
ATOM 2116 C CA . GLY A 1 288 ? -14.066 1.274 39.118 1.00 49.53 288 GLY A CA 1
ATOM 2117 C C . GLY A 1 288 ? -14.228 1.511 37.612 1.00 49.53 288 GLY A C 1
ATOM 2118 O O . GLY A 1 288 ? -13.550 0.873 36.817 1.00 49.53 288 GLY A O 1
ATOM 2119 N N . ARG A 1 289 ? -15.136 2.397 37.181 1.00 53.62 289 ARG A N 1
ATOM 2120 C CA . ARG A 1 289 ? -15.605 2.431 35.778 1.00 53.62 289 ARG A CA 1
ATOM 2121 C C . ARG A 1 289 ? -14.725 3.259 34.840 1.00 53.62 289 ARG A C 1
ATOM 2123 O O . ARG A 1 289 ? -14.585 2.916 33.670 1.00 53.62 289 ARG A O 1
ATOM 2130 N N . ALA A 1 290 ? -14.135 4.345 35.341 1.00 52.69 290 ALA A N 1
ATOM 2131 C CA . ALA A 1 290 ? -13.125 5.103 34.600 1.00 52.69 290 ALA A CA 1
ATOM 2132 C C . ALA A 1 290 ? -11.847 4.265 34.436 1.00 52.69 290 ALA A C 1
ATOM 2134 O O . ALA A 1 290 ? -11.286 4.206 33.341 1.00 52.69 290 ALA A O 1
ATOM 2135 N N . ASP A 1 291 ? -11.479 3.533 35.489 1.00 53.66 291 ASP A N 1
ATOM 2136 C CA . ASP A 1 291 ? -10.386 2.563 35.484 1.00 53.66 291 ASP A CA 1
ATOM 2137 C C . ASP A 1 291 ? -10.683 1.361 34.571 1.00 53.66 291 ASP A C 1
ATOM 2139 O O . ASP A 1 291 ? -9.790 0.880 33.878 1.00 53.66 291 ASP A O 1
ATOM 2143 N N . GLU A 1 292 ? -11.941 0.915 34.482 1.00 59.12 292 GLU A N 1
ATOM 2144 C CA . GLU A 1 292 ? -12.391 -0.150 33.574 1.00 59.12 292 GLU A CA 1
ATOM 2145 C C . GLU A 1 292 ? -12.313 0.279 32.101 1.00 59.12 292 GLU A C 1
ATOM 2147 O O . GLU A 1 292 ? -11.835 -0.489 31.271 1.00 59.12 292 GLU A O 1
ATOM 2152 N N . VAL A 1 293 ? -12.689 1.516 31.755 1.00 59.69 293 VAL A N 1
ATOM 2153 C CA . VAL A 1 293 ? -12.530 2.053 30.387 1.00 59.69 293 VAL A CA 1
ATOM 2154 C C . VAL A 1 293 ? -11.055 2.299 30.044 1.00 59.69 293 VAL A C 1
ATOM 2156 O O . VAL A 1 293 ? -10.646 2.088 28.901 1.00 59.69 293 VAL A O 1
ATOM 2159 N N . ALA A 1 294 ? -10.252 2.712 31.028 1.00 59.34 294 ALA A N 1
ATOM 2160 C CA . ALA A 1 294 ? -8.804 2.869 30.896 1.00 59.34 294 ALA A CA 1
ATOM 2161 C C . ALA A 1 294 ? -8.041 1.528 30.918 1.00 59.34 294 ALA A C 1
ATOM 2163 O O . ALA A 1 294 ? -6.855 1.493 30.568 1.00 59.34 294 ALA A O 1
ATOM 2164 N N . SER A 1 295 ? -8.701 0.430 31.306 1.00 68.94 295 SER A N 1
ATOM 2165 C CA . SER A 1 295 ? -8.145 -0.920 31.256 1.00 68.94 295 SER A CA 1
ATOM 2166 C C . SER A 1 295 ? -7.961 -1.384 29.809 1.00 68.94 295 SER A C 1
ATOM 2168 O O . SER A 1 295 ? -8.646 -0.935 28.885 1.00 68.94 295 SER A O 1
ATOM 2170 N N . ASP A 1 296 ? -7.022 -2.308 29.588 1.00 67.69 296 ASP A N 1
ATOM 2171 C CA . ASP A 1 296 ? -6.749 -2.815 28.241 1.00 67.69 296 ASP A CA 1
ATOM 2172 C C . ASP A 1 296 ? -7.992 -3.445 27.599 1.00 67.69 296 ASP A C 1
ATOM 2174 O O . ASP A 1 296 ? -8.214 -3.263 26.403 1.00 67.69 296 ASP A O 1
ATOM 2178 N N . ASP A 1 297 ? -8.815 -4.150 28.374 1.00 71.31 297 ASP A N 1
ATOM 2179 C CA . ASP A 1 297 ? -10.013 -4.816 27.863 1.00 71.31 297 ASP A CA 1
ATOM 2180 C C . ASP A 1 297 ? -11.126 -3.810 27.539 1.00 71.31 297 ASP A C 1
ATOM 2182 O O . ASP A 1 297 ? -11.700 -3.873 26.446 1.00 71.31 297 ASP A O 1
ATOM 2186 N N . GLY A 1 298 ? -11.327 -2.801 28.396 1.00 74.81 298 GLY A N 1
ATOM 2187 C CA . GLY A 1 298 ? -12.263 -1.702 28.144 1.00 74.81 298 GLY A CA 1
ATOM 2188 C C . GLY A 1 298 ? -11.917 -0.895 26.893 1.00 74.81 298 GLY A C 1
ATOM 2189 O O . GLY A 1 298 ? -12.814 -0.568 26.109 1.00 74.81 298 GLY A O 1
ATOM 2190 N N . PHE A 1 299 ? -10.619 -0.665 26.630 1.00 81.75 299 PHE A N 1
ATOM 2191 C CA . PHE A 1 299 ? -10.167 -0.048 25.381 1.00 81.75 299 PHE A CA 1
ATOM 2192 C C . PHE A 1 299 ? -10.684 -0.816 24.168 1.00 81.75 299 PHE A C 1
ATOM 2194 O O . PHE A 1 299 ? -11.291 -0.218 23.290 1.00 81.75 299 PHE A O 1
ATOM 2201 N N . PHE A 1 300 ? -10.467 -2.129 24.086 1.00 81.06 300 PHE A N 1
ATOM 2202 C CA . PHE A 1 300 ? -10.877 -2.891 22.904 1.00 81.06 300 PHE A CA 1
ATOM 2203 C C . PHE A 1 300 ? -12.386 -3.086 22.797 1.00 81.06 300 PHE A C 1
ATOM 2205 O O . PHE A 1 300 ? -12.891 -3.209 21.681 1.00 81.06 300 PHE A O 1
ATOM 2212 N N . ASP A 1 301 ? -13.105 -3.092 23.913 1.00 81.56 301 ASP A N 1
ATOM 2213 C CA . ASP A 1 301 ? -14.561 -3.205 23.917 1.00 81.56 301 ASP A CA 1
ATOM 2214 C C . ASP A 1 301 ? -15.243 -1.942 23.372 1.00 81.56 301 ASP A C 1
ATOM 2216 O O . ASP A 1 301 ? -16.277 -2.049 22.714 1.00 81.56 301 ASP A O 1
ATOM 2220 N N . LEU A 1 302 ? -14.615 -0.764 23.490 1.00 80.56 302 LEU A N 1
ATOM 2221 C CA . LEU A 1 302 ? -15.027 0.434 22.743 1.00 80.56 302 LEU A CA 1
ATOM 2222 C C . LEU A 1 302 ? -14.997 0.217 21.224 1.00 80.56 302 LEU A C 1
ATOM 2224 O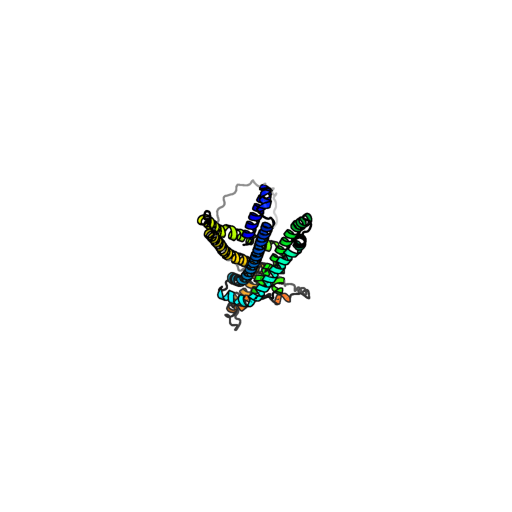 O . LEU A 1 302 ? -15.831 0.753 20.499 1.00 80.56 302 LEU A O 1
ATOM 2228 N N . TRP A 1 303 ? -14.042 -0.572 20.733 1.00 78.88 303 TRP A N 1
ATOM 2229 C CA . TRP A 1 303 ? -13.861 -0.812 19.304 1.00 78.88 303 TRP A CA 1
ATOM 2230 C C . TRP A 1 303 ? -14.592 -2.055 18.794 1.00 78.88 303 TRP A C 1
ATOM 2232 O O . TRP A 1 303 ? -14.591 -2.289 17.581 1.00 78.88 303 TRP A O 1
ATOM 2242 N N . ARG A 1 304 ? -15.270 -2.834 19.637 1.00 78.31 304 ARG A N 1
ATOM 2243 C CA . ARG A 1 304 ? -16.121 -3.923 19.142 1.00 78.31 304 ARG A CA 1
ATOM 2244 C C . ARG A 1 304 ? -17.403 -3.357 18.519 1.00 78.31 304 ARG A C 1
ATOM 2246 O O . ARG A 1 304 ? -17.920 -2.354 19.004 1.00 78.31 304 ARG A O 1
ATOM 2253 N N . PRO A 1 305 ? -17.917 -3.948 17.430 1.00 61.62 305 PRO A N 1
ATOM 2254 C CA . PRO A 1 305 ? -19.251 -3.613 16.955 1.00 61.62 305 PRO A CA 1
ATOM 2255 C C . PRO A 1 305 ? -20.276 -4.007 18.029 1.00 61.62 305 PRO A C 1
ATOM 2257 O O . PRO A 1 305 ? -20.339 -5.175 18.416 1.00 61.62 305 PRO A O 1
ATOM 2260 N N . ASP A 1 306 ? -21.063 -3.049 18.527 1.00 54.28 306 ASP A N 1
ATOM 2261 C CA . ASP A 1 306 ? -22.061 -3.318 19.565 1.00 54.28 306 ASP A CA 1
ATOM 2262 C C . ASP A 1 306 ? -23.102 -4.343 19.060 1.00 54.28 306 ASP A C 1
ATOM 2264 O O . ASP A 1 306 ? -23.762 -4.106 18.039 1.00 54.28 306 ASP A O 1
ATOM 2268 N N . PRO A 1 307 ? -23.347 -5.460 19.777 1.00 41.31 307 PRO A N 1
ATOM 2269 C CA . PRO A 1 307 ? -24.402 -6.413 19.417 1.00 41.31 307 PRO A CA 1
ATOM 2270 C C . PRO A 1 307 ? -25.813 -5.800 19.484 1.00 41.31 307 PRO A C 1
ATOM 2272 O O . PRO A 1 307 ? -26.766 -6.371 18.951 1.00 41.31 307 PRO A O 1
ATOM 2275 N N . ILE A 1 308 ? -25.959 -4.626 20.109 1.00 41.97 308 ILE A N 1
ATOM 2276 C CA . ILE A 1 308 ? -27.233 -3.922 20.286 1.00 41.97 308 ILE A CA 1
ATOM 2277 C C . ILE A 1 308 ? -27.778 -3.402 18.943 1.00 41.97 308 ILE A C 1
ATOM 2279 O O . ILE A 1 308 ? -28.982 -3.477 18.703 1.00 41.97 308 ILE A O 1
ATOM 2283 N N . VAL A 1 309 ? -26.915 -2.981 18.011 1.00 43.25 309 VAL A N 1
ATOM 2284 C CA . VAL A 1 309 ? -27.356 -2.426 16.715 1.00 43.25 309 VAL A CA 1
ATOM 2285 C C . VAL A 1 309 ? -27.820 -3.526 15.747 1.00 43.25 309 VAL A C 1
ATOM 2287 O O . VAL A 1 309 ? -28.711 -3.305 14.928 1.00 43.25 309 VAL A O 1
ATOM 2290 N N . ALA A 1 310 ? -27.312 -4.755 15.884 1.00 34.97 310 ALA A N 1
ATOM 2291 C CA . ALA A 1 310 ? -27.711 -5.883 15.037 1.00 34.97 310 ALA A CA 1
ATOM 2292 C C . ALA A 1 310 ? -29.162 -6.364 15.277 1.00 34.97 310 ALA A C 1
ATOM 2294 O O . ALA A 1 310 ? -29.736 -7.016 14.403 1.00 34.97 310 ALA A O 1
ATOM 2295 N N . ARG A 1 311 ? -29.784 -6.030 16.421 1.00 36.22 311 ARG A N 1
ATOM 2296 C CA . ARG A 1 311 ? -31.198 -6.353 16.711 1.00 36.22 311 ARG A CA 1
ATOM 2297 C C . ARG A 1 311 ? -32.198 -5.336 16.162 1.00 36.22 311 ARG A C 1
ATOM 2299 O O . ARG A 1 311 ? -33.388 -5.633 16.129 1.00 36.22 311 ARG A O 1
ATOM 2306 N N . ALA A 1 312 ? -31.753 -4.181 15.673 1.00 38.06 312 ALA A N 1
ATOM 2307 C CA . ALA A 1 312 ? -32.632 -3.172 15.090 1.00 38.06 312 ALA A CA 1
ATOM 2308 C C . ALA A 1 312 ? -32.983 -3.487 13.619 1.00 38.06 312 ALA A C 1
ATOM 2310 O O . ALA A 1 312 ? -32.818 -2.657 12.730 1.00 38.06 312 ALA A O 1
ATOM 2311 N N . ARG A 1 313 ? -33.491 -4.694 13.334 1.00 35.03 313 ARG A N 1
ATOM 2312 C CA . ARG A 1 313 ? -34.419 -4.868 12.207 1.00 35.03 313 ARG A CA 1
ATOM 2313 C C . ARG A 1 313 ? -35.815 -4.592 12.763 1.00 35.03 313 ARG A C 1
ATOM 2315 O O . ARG A 1 313 ? -36.274 -5.393 13.576 1.00 35.03 313 ARG A O 1
ATOM 2322 N N . PRO A 1 314 ? -36.509 -3.511 12.372 1.00 42.75 314 PRO A N 1
ATOM 2323 C CA . PRO A 1 314 ? -37.879 -3.318 12.810 1.00 42.75 314 PRO A CA 1
ATOM 2324 C C . PRO A 1 314 ? -38.750 -4.338 12.072 1.00 42.75 314 PRO A C 1
ATOM 2326 O O . PRO A 1 314 ? -39.130 -4.136 10.925 1.00 42.75 314 PRO A O 1
ATOM 2329 N N . SER A 1 315 ? -39.068 -5.460 12.716 1.00 47.53 315 SER A N 1
ATOM 2330 C CA . SER A 1 315 ? -40.083 -6.405 12.228 1.00 47.53 315 SER A CA 1
ATOM 2331 C C . SER A 1 315 ? -41.515 -5.904 12.465 1.00 47.53 315 SER A C 1
ATOM 2333 O O . SER A 1 315 ? -42.479 -6.611 12.179 1.00 47.53 315 SER A O 1
ATOM 2335 N N . ARG A 1 316 ? -41.688 -4.666 12.942 1.00 47.81 316 ARG A N 1
ATOM 2336 C CA . ARG A 1 316 ? -42.981 -3.985 13.001 1.00 47.81 316 ARG A CA 1
ATOM 2337 C C . ARG A 1 316 ? -42.780 -2.468 12.998 1.00 47.81 316 ARG A C 1
ATOM 2339 O O . ARG A 1 316 ? -41.934 -1.996 13.759 1.00 47.81 316 ARG A O 1
ATOM 2346 N N . PRO A 1 317 ? -43.539 -1.694 12.202 1.00 51.44 317 PRO A N 1
ATOM 2347 C CA . PRO A 1 317 ? -43.615 -0.259 12.428 1.00 51.44 317 PRO A CA 1
ATOM 2348 C C . PRO A 1 317 ? -44.185 -0.013 13.840 1.00 51.44 317 PRO A C 1
ATOM 2350 O O . PRO A 1 317 ? -45.112 -0.725 14.250 1.00 51.44 317 PRO A O 1
ATOM 2353 N N . PRO A 1 318 ? -43.635 0.938 14.614 1.00 56.81 318 PRO A N 1
ATOM 2354 C CA . PRO A 1 318 ? -44.204 1.300 15.906 1.00 56.81 318 PRO A CA 1
ATOM 2355 C C . PRO A 1 318 ? -45.633 1.817 15.702 1.00 56.81 318 PRO A C 1
ATOM 2357 O O . PRO A 1 318 ? -45.894 2.579 14.768 1.00 56.81 318 PRO A O 1
ATOM 2360 N N . LYS A 1 319 ? -46.571 1.394 16.563 1.00 55.31 319 LYS A N 1
ATOM 2361 C CA . LYS A 1 319 ? -47.908 2.004 16.610 1.00 55.31 319 LYS A CA 1
ATOM 2362 C C . LYS A 1 319 ? -47.732 3.517 16.809 1.00 55.31 319 LYS A C 1
ATOM 2364 O O . LYS A 1 319 ? -46.930 3.896 17.666 1.00 55.31 319 LYS A O 1
ATOM 2369 N N . PRO A 1 320 ? -48.452 4.370 16.059 1.00 58.44 320 PRO A N 1
ATOM 2370 C CA . PRO A 1 320 ? -48.408 5.802 16.307 1.00 58.44 320 PRO A CA 1
ATOM 2371 C C . PRO A 1 320 ? -48.849 6.078 17.754 1.00 58.44 320 PRO A C 1
ATOM 2373 O O . PRO A 1 320 ? -49.726 5.371 18.266 1.00 58.44 320 PRO A O 1
ATOM 2376 N N . PRO A 1 321 ? -48.231 7.055 18.437 1.00 61.94 321 PRO A N 1
ATOM 2377 C CA . PRO A 1 321 ? -48.622 7.407 19.792 1.00 61.94 321 PRO A CA 1
ATOM 2378 C C . PRO A 1 321 ? -50.087 7.854 19.806 1.00 61.94 321 PRO A C 1
ATOM 2380 O O . PRO A 1 321 ? -50.522 8.625 18.950 1.00 61.94 321 PRO A O 1
ATOM 2383 N N . VAL A 1 322 ? -50.851 7.356 20.779 1.00 65.88 322 VAL A N 1
ATOM 2384 C CA . VAL A 1 322 ? -52.193 7.869 21.074 1.00 65.88 322 VAL A CA 1
ATOM 2385 C C . VAL A 1 322 ? -52.027 9.323 21.512 1.00 65.88 322 VAL A C 1
ATOM 2387 O O . VAL A 1 322 ? -51.340 9.600 22.494 1.00 65.88 322 VAL A O 1
ATOM 2390 N N . TYR A 1 323 ? -52.608 10.251 20.757 1.00 55.81 323 TYR A N 1
ATOM 2391 C CA . TYR A 1 323 ? -52.574 11.674 21.075 1.00 55.81 323 TYR A CA 1
ATOM 2392 C C . TYR A 1 323 ? -53.484 11.933 22.281 1.00 55.81 323 TYR A C 1
ATOM 2394 O O . TYR A 1 323 ? -54.704 11.840 22.168 1.00 55.81 323 TYR A O 1
ATOM 2402 N N . ILE A 1 324 ? -52.894 12.231 23.438 1.00 69.00 324 ILE A N 1
ATOM 2403 C CA . ILE A 1 324 ? -53.616 12.815 24.572 1.00 69.00 324 ILE A CA 1
ATOM 2404 C C . ILE A 1 324 ? -53.588 14.333 24.345 1.00 69.00 324 ILE A C 1
ATOM 2406 O O . ILE A 1 324 ? -52.490 14.895 24.309 1.00 69.00 324 ILE A O 1
ATOM 2410 N N . PRO A 1 325 ? -54.733 15.014 24.153 1.00 67.88 325 PRO A N 1
ATOM 2411 C CA . PRO A 1 325 ? -54.750 16.466 24.032 1.00 67.88 325 PRO A CA 1
ATOM 2412 C C . PRO A 1 325 ? -54.184 17.101 25.307 1.00 67.88 325 PRO A C 1
ATOM 2414 O O . PRO A 1 325 ? -54.604 16.762 26.413 1.00 67.88 325 PRO A O 1
ATOM 2417 N N . LEU A 1 326 ? -53.223 18.013 25.152 1.00 72.12 326 LEU A N 1
ATOM 2418 C CA . LEU A 1 326 ? -52.711 18.828 26.254 1.00 72.12 326 LEU A CA 1
ATOM 2419 C C . LEU A 1 326 ? -53.856 19.678 26.841 1.00 72.12 326 LEU A C 1
ATOM 2421 O O . LEU A 1 326 ? -54.620 20.261 26.066 1.00 72.12 326 LEU A O 1
ATOM 2425 N N . PRO A 1 327 ? -53.984 19.795 28.177 1.00 75.75 327 PRO A N 1
ATOM 2426 C CA . PRO A 1 327 ? -54.867 20.793 28.770 1.00 75.75 327 PRO A CA 1
ATOM 2427 C C . PRO A 1 327 ? -54.413 22.208 28.358 1.00 75.75 327 PRO A C 1
ATOM 2429 O O . PRO A 1 327 ? -53.220 22.418 28.109 1.00 75.75 327 PRO A O 1
ATOM 2432 N N . PRO A 1 328 ? -55.338 23.181 28.259 1.00 76.88 328 PRO A N 1
ATOM 2433 C CA . PRO A 1 328 ? -54.997 24.540 27.857 1.00 76.88 328 PRO A CA 1
ATOM 2434 C C . PRO A 1 328 ? -53.955 25.157 28.810 1.00 76.88 328 PRO A C 1
ATOM 2436 O O . PRO A 1 328 ? -53.958 24.850 30.006 1.00 76.88 328 PRO A O 1
ATOM 2439 N N . PRO A 1 329 ? -53.056 26.018 28.300 1.00 72.94 329 PRO A N 1
ATOM 2440 C CA . PRO A 1 329 ? -52.002 26.623 29.104 1.00 72.94 329 PRO A CA 1
ATOM 2441 C C . PRO A 1 329 ? -52.589 27.477 30.234 1.00 72.94 329 PRO A C 1
ATOM 2443 O O . PRO A 1 329 ? -53.472 28.307 30.015 1.00 72.94 329 PRO A O 1
ATOM 2446 N N . VAL A 1 330 ? -52.071 27.277 31.448 1.00 76.00 330 VAL A N 1
ATOM 2447 C CA . VAL A 1 330 ? -52.374 28.112 32.617 1.00 76.00 330 VAL A CA 1
ATOM 2448 C C . VAL A 1 330 ? -51.822 29.524 32.357 1.00 76.00 330 VAL A C 1
ATOM 2450 O O . VAL A 1 330 ? -50.665 29.637 31.940 1.00 76.00 330 VAL A O 1
ATOM 2453 N N . PRO A 1 331 ? -52.604 30.601 32.565 1.00 76.06 331 PRO A N 1
ATOM 2454 C CA . PRO A 1 331 ? -52.104 31.962 32.396 1.00 76.06 331 PRO A CA 1
ATOM 2455 C C . PRO A 1 331 ? -50.940 32.243 33.364 1.00 76.06 331 PRO A C 1
ATOM 2457 O O . PRO A 1 331 ? -50.937 31.728 34.486 1.00 76.06 331 PRO A O 1
ATOM 2460 N N . PRO A 1 332 ? -49.937 33.039 32.951 1.00 74.19 332 PRO A N 1
ATOM 2461 C CA . PRO A 1 332 ? -48.767 33.309 33.777 1.00 74.19 332 PRO A CA 1
ATOM 2462 C C . PRO A 1 332 ? -49.153 34.031 35.083 1.00 74.19 332 PRO A C 1
ATOM 2464 O O . PRO A 1 332 ? -50.088 34.838 35.081 1.00 74.19 332 PRO A O 1
ATOM 2467 N N . PRO A 1 333 ? -48.436 33.776 36.196 1.00 70.94 333 PRO A N 1
ATOM 2468 C CA . PRO A 1 333 ? -48.662 34.488 37.446 1.00 70.94 333 PRO A CA 1
ATOM 2469 C C . PRO A 1 333 ? -48.437 35.991 37.254 1.00 70.94 333 PRO A C 1
ATOM 2471 O O . PRO A 1 333 ? -47.480 36.405 36.597 1.00 70.94 333 PRO A O 1
ATOM 2474 N N . GLN A 1 334 ? -49.333 36.806 37.820 1.00 71.25 334 GLN A N 1
ATOM 2475 C CA . GLN A 1 334 ? -49.227 38.262 37.744 1.00 71.25 334 GLN A CA 1
ATOM 2476 C C . GLN A 1 334 ? -47.904 38.735 38.372 1.00 71.25 334 GLN A C 1
ATOM 2478 O O . GLN A 1 334 ? -47.539 38.253 39.449 1.00 71.25 334 GLN A O 1
ATOM 2483 N N . PRO A 1 335 ? -47.171 39.659 37.725 1.00 66.31 335 PRO A N 1
ATOM 2484 C CA . PRO A 1 335 ? -45.934 40.181 38.282 1.00 66.31 335 PRO A CA 1
ATOM 2485 C C . PRO A 1 335 ? -46.217 40.986 39.565 1.00 66.31 335 PRO A C 1
ATOM 2487 O O . PRO A 1 335 ? -47.231 41.687 39.633 1.00 66.31 335 PRO A O 1
ATOM 2490 N N . PRO A 1 336 ? -45.339 40.911 40.581 1.00 67.00 336 PRO A N 1
ATOM 2491 C CA . PRO A 1 336 ? -45.483 41.699 41.801 1.00 67.00 336 PRO A CA 1
ATOM 2492 C C . PRO A 1 336 ? -45.426 43.211 41.500 1.00 67.00 336 PRO A C 1
ATOM 2494 O O . PRO A 1 336 ? -44.806 43.613 40.509 1.00 67.00 336 PRO A O 1
ATOM 2497 N N . PRO A 1 337 ? -46.061 44.060 42.334 1.00 59.66 337 PRO A N 1
ATOM 2498 C CA . PRO A 1 337 ? -46.141 45.501 42.103 1.00 59.66 337 PRO A CA 1
ATOM 2499 C C . PRO A 1 337 ? -44.744 46.119 41.961 1.00 59.66 337 PRO A C 1
ATOM 2501 O O . PRO A 1 337 ? -43.870 45.935 42.809 1.00 59.66 337 PRO A O 1
ATOM 2504 N N . GLN A 1 338 ? -44.534 46.831 40.852 1.00 56.00 338 GLN A N 1
ATOM 2505 C CA . GLN A 1 338 ? -43.253 47.436 40.503 1.00 56.00 338 GLN A CA 1
ATOM 2506 C C . GLN A 1 338 ? -42.968 48.642 41.408 1.00 56.00 338 GLN A C 1
ATOM 2508 O O . GLN A 1 338 ? -43.758 49.583 41.473 1.00 56.00 338 GLN A O 1
ATOM 2513 N N . PHE A 1 339 ? -41.822 48.615 42.090 1.00 50.50 339 PHE A N 1
ATOM 2514 C CA . PHE A 1 339 ? -41.285 49.757 42.826 1.00 50.50 339 PHE A CA 1
ATOM 2515 C C . PHE A 1 339 ? -41.004 50.919 41.858 1.00 50.50 339 PHE A C 1
ATOM 2517 O O . PHE A 1 339 ? -40.221 50.776 40.920 1.00 50.50 339 PHE A O 1
ATOM 2524 N N . GLN A 1 340 ? -41.652 52.064 42.093 1.00 58.94 340 GLN A N 1
ATOM 2525 C CA . GLN A 1 340 ? -41.455 53.311 41.349 1.00 58.94 340 GLN A CA 1
ATOM 2526 C C . GLN A 1 340 ? -40.041 53.879 41.591 1.00 58.94 340 GLN A C 1
ATOM 2528 O O . GLN A 1 340 ? -39.689 54.136 42.744 1.00 58.94 340 GLN A O 1
ATOM 2533 N N . PRO A 1 341 ? -39.231 54.126 40.546 1.00 53.81 341 PRO A N 1
ATOM 2534 C CA . PRO A 1 341 ? -37.976 54.859 40.6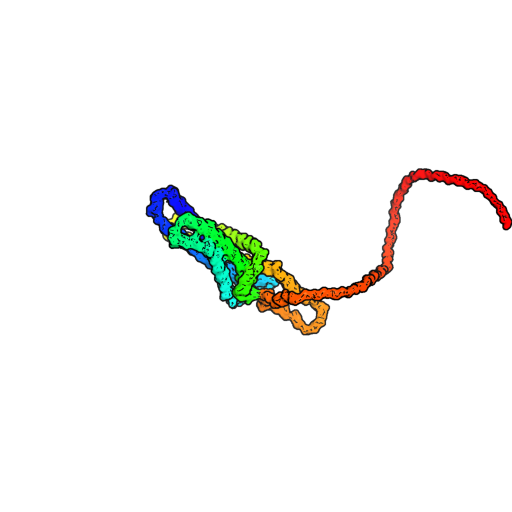78 1.00 53.81 341 PRO A CA 1
ATOM 2535 C C . PRO A 1 341 ? -38.228 56.364 40.860 1.00 53.81 341 PRO A C 1
ATOM 2537 O O . PRO A 1 341 ? -39.094 56.947 40.208 1.00 53.81 341 PRO A O 1
ATOM 2540 N N . TYR A 1 342 ? -37.443 56.997 41.729 1.00 52.78 342 TYR A N 1
ATOM 2541 C CA . TYR A 1 342 ? -37.488 58.430 42.014 1.00 52.78 342 TYR A CA 1
ATOM 2542 C C . TYR A 1 342 ? -37.254 59.306 40.762 1.00 52.78 342 TYR A C 1
ATOM 2544 O O . TYR A 1 342 ? -36.248 59.171 40.073 1.00 52.78 342 TYR A O 1
ATOM 2552 N N . LEU A 1 343 ? -38.208 60.216 40.531 1.00 52.06 343 LEU A N 1
ATOM 2553 C CA . LEU A 1 343 ? -38.130 61.564 39.939 1.00 52.06 343 LEU A CA 1
ATOM 2554 C C . LEU A 1 343 ? -36.851 61.942 39.156 1.00 52.06 343 LEU A C 1
ATOM 2556 O O . LEU A 1 343 ? -35.828 62.290 39.742 1.00 52.06 343 LEU A O 1
ATOM 2560 N N . GLN A 1 344 ? -36.973 62.057 37.830 1.00 57.09 344 GLN A N 1
ATOM 2561 C CA . GLN A 1 344 ? -36.149 62.975 37.032 1.00 57.09 344 GLN A CA 1
ATOM 2562 C C . GLN A 1 344 ? -36.854 64.342 36.947 1.00 57.09 344 GLN A C 1
ATOM 2564 O O . GLN A 1 344 ? -38.045 64.378 36.628 1.00 57.09 344 GLN A O 1
ATOM 2569 N N . PRO A 1 345 ? -36.174 65.469 37.233 1.00 60.59 345 PRO A N 1
ATOM 2570 C CA . PRO A 1 345 ? -36.779 66.791 37.107 1.00 60.59 345 PRO A CA 1
ATOM 2571 C C . PRO A 1 345 ? -37.026 67.172 35.631 1.00 60.59 345 PRO A C 1
ATOM 2573 O O . PRO A 1 345 ? -36.258 66.756 34.757 1.00 60.59 345 PRO A O 1
ATOM 2576 N N . PRO A 1 346 ? -38.072 67.968 35.331 1.00 61.16 346 PRO A N 1
ATOM 2577 C CA . PRO A 1 346 ? -38.478 68.266 33.960 1.00 61.16 346 PRO A CA 1
ATOM 2578 C C . PRO A 1 346 ? -37.448 69.135 33.229 1.00 61.16 346 PRO A C 1
ATOM 2580 O O . PRO A 1 346 ? -37.073 70.207 33.702 1.00 61.16 346 PRO A O 1
ATOM 2583 N N . GLN A 1 347 ? -37.028 68.694 32.044 1.00 58.62 347 GLN A N 1
ATOM 2584 C CA . GLN A 1 347 ? -36.279 69.520 31.097 1.00 58.62 347 GLN A CA 1
ATOM 2585 C C . GLN A 1 347 ? -37.238 70.510 30.418 1.00 58.62 347 GLN A C 1
ATOM 2587 O O . GLN A 1 347 ? -38.272 70.113 29.883 1.00 58.62 347 GLN A O 1
ATOM 2592 N N . ALA A 1 348 ? -36.900 71.800 30.452 1.00 57.25 348 ALA A N 1
ATOM 2593 C CA . ALA A 1 348 ? -37.672 72.864 29.819 1.00 57.25 348 ALA A CA 1
ATOM 2594 C C . ALA A 1 348 ? -37.584 72.769 28.286 1.00 57.25 348 ALA A C 1
ATOM 2596 O O . ALA A 1 348 ? -36.495 72.804 27.713 1.00 57.25 348 ALA A O 1
ATOM 2597 N N . GLN A 1 349 ? -38.737 72.671 27.626 1.00 64.12 349 GLN A N 1
ATOM 2598 C CA . GLN A 1 349 ? -38.864 72.648 26.170 1.00 64.12 349 GLN A CA 1
ATOM 2599 C C . GLN A 1 349 ? -39.223 74.066 25.669 1.00 64.12 349 GLN A C 1
ATOM 2601 O O . GLN A 1 349 ? -40.086 74.709 26.271 1.00 64.12 349 GLN A O 1
ATOM 2606 N N . PRO A 1 350 ? -38.560 74.596 24.622 1.00 65.75 350 PRO A N 1
ATOM 2607 C CA . PRO A 1 350 ? -38.772 75.967 24.145 1.00 65.75 350 PRO A CA 1
ATOM 2608 C C . PRO A 1 350 ? -40.157 76.174 23.491 1.00 65.75 350 PRO A C 1
ATOM 2610 O O . PRO A 1 350 ? -40.724 75.222 22.951 1.00 65.75 350 PRO A O 1
ATOM 2613 N N . PRO A 1 351 ? -40.714 77.404 23.524 1.00 71.12 351 PRO A N 1
ATOM 2614 C CA . PRO A 1 351 ? -42.080 77.686 23.081 1.00 71.12 351 PRO A CA 1
ATOM 2615 C C . PRO A 1 351 ? -42.267 77.553 21.561 1.00 71.12 351 PRO A C 1
ATOM 2617 O O . PRO A 1 351 ? -41.424 77.974 20.769 1.00 71.12 351 PRO A O 1
ATOM 2620 N N . ALA A 1 352 ? -43.413 76.991 21.167 1.00 68.44 352 ALA A N 1
ATOM 2621 C CA . ALA A 1 352 ? -43.851 76.847 19.779 1.00 68.44 352 ALA A CA 1
ATOM 2622 C C . ALA A 1 352 ? -44.402 78.175 19.199 1.00 68.44 352 ALA A C 1
ATOM 2624 O O . ALA A 1 352 ? -44.969 78.976 19.947 1.00 68.44 352 ALA A O 1
ATOM 2625 N N . PRO A 1 353 ? -44.268 78.422 17.879 1.00 70.19 353 PRO A N 1
ATOM 2626 C CA . PRO A 1 353 ? -44.749 79.644 17.225 1.00 70.19 353 PRO A CA 1
ATOM 2627 C C . PRO A 1 353 ? -46.291 79.714 17.128 1.00 70.19 353 PRO A C 1
ATOM 2629 O O . PRO A 1 353 ? -46.947 78.674 17.040 1.00 70.19 353 PRO A O 1
ATOM 2632 N N . PRO A 1 354 ? -46.889 80.925 17.118 1.00 72.56 354 PRO A N 1
ATOM 2633 C CA . PRO A 1 354 ? -48.341 81.108 17.116 1.00 72.56 354 PRO A CA 1
ATOM 2634 C C . PRO A 1 354 ? -48.994 80.662 15.797 1.00 72.56 354 PRO A C 1
ATOM 2636 O O . PRO A 1 354 ? -48.596 81.084 14.711 1.00 72.56 354 PRO A O 1
ATOM 2639 N N . GLY A 1 355 ? -50.024 79.818 15.913 1.00 64.69 355 GLY A N 1
ATOM 2640 C CA . GLY A 1 355 ? -50.922 79.431 14.822 1.00 64.69 355 GLY A CA 1
ATOM 2641 C C . GLY A 1 355 ? -52.037 80.464 14.560 1.00 64.69 355 GLY A C 1
ATOM 2642 O O . GLY A 1 355 ? -52.281 81.332 15.399 1.00 64.69 355 GLY A O 1
ATOM 2643 N N . PRO A 1 356 ? -52.705 80.394 13.392 1.00 70.44 356 PRO A N 1
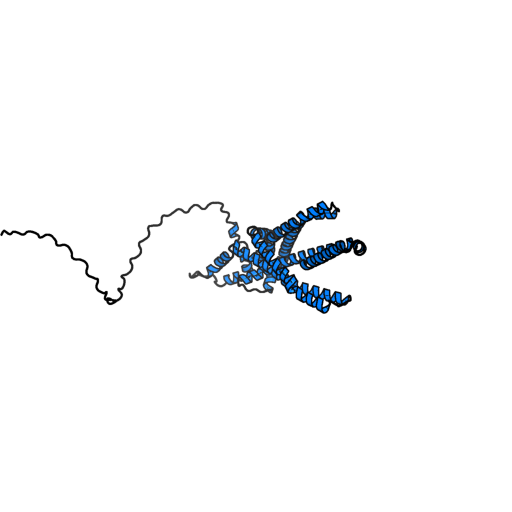ATOM 2644 C CA . PRO A 1 356 ? -53.615 81.428 12.886 1.00 70.44 356 PRO A CA 1
ATOM 2645 C C . PRO A 1 356 ? -54.952 81.537 13.656 1.00 70.44 356 PRO A C 1
ATOM 2647 O O . PRO A 1 356 ? -55.407 80.552 14.239 1.00 70.44 356 PRO A O 1
ATOM 2650 N N . PRO A 1 357 ? -55.606 82.720 13.647 1.00 70.44 357 PRO A N 1
ATOM 2651 C CA . PRO A 1 357 ? -56.823 82.986 14.416 1.00 70.44 357 PRO A CA 1
ATOM 2652 C C . PRO A 1 357 ? -58.029 82.160 13.943 1.00 70.44 357 PRO A C 1
ATOM 2654 O O . PRO A 1 357 ? -58.292 82.032 12.747 1.00 70.44 357 PRO A O 1
ATOM 2657 N N . ALA A 1 358 ? -58.779 81.626 14.911 1.00 62.41 358 ALA A N 1
ATOM 2658 C CA . ALA A 1 358 ? -59.991 80.846 14.687 1.00 62.41 358 ALA A CA 1
ATOM 2659 C C . ALA A 1 358 ? -61.189 81.732 14.266 1.00 62.41 358 ALA A C 1
ATOM 2661 O O . ALA A 1 358 ? -61.326 82.855 14.761 1.00 62.41 358 ALA A O 1
ATOM 2662 N N . PRO A 1 359 ? -62.075 81.239 13.379 1.00 65.31 359 PRO A N 1
ATOM 2663 C CA . PRO A 1 359 ? -63.247 81.972 12.904 1.00 65.31 359 PRO A CA 1
ATOM 2664 C C . PRO A 1 359 ? -64.323 82.153 13.989 1.00 65.31 359 PRO A C 1
ATOM 2666 O O . PRO A 1 359 ? -64.594 81.255 14.785 1.00 65.31 359 PRO A O 1
ATOM 2669 N N . GLN A 1 360 ? -64.940 83.338 13.996 1.00 59.88 360 GLN A N 1
ATOM 2670 C CA . GLN A 1 360 ? -65.977 83.764 14.941 1.00 59.88 360 GLN A CA 1
ATOM 2671 C C . GLN A 1 360 ? -67.253 82.917 14.801 1.00 59.88 360 GLN A C 1
ATOM 2673 O O . GLN A 1 360 ? -67.777 82.746 13.700 1.00 59.88 360 GLN A O 1
ATOM 2678 N N . ALA A 1 361 ? -67.765 82.412 15.925 1.00 58.22 361 ALA A N 1
ATOM 2679 C CA . ALA A 1 361 ? -69.059 81.740 15.985 1.00 58.22 361 ALA A CA 1
ATOM 2680 C C . ALA A 1 361 ? -70.217 82.757 15.842 1.00 58.22 361 ALA A C 1
ATOM 2682 O O . ALA A 1 361 ? -70.115 83.864 16.381 1.00 58.22 361 ALA A O 1
ATOM 2683 N N . PRO A 1 362 ? -71.322 82.407 15.155 1.00 64.50 362 PRO A N 1
ATOM 2684 C CA . PRO A 1 362 ? -72.477 83.289 15.001 1.00 64.50 362 PRO A CA 1
ATOM 2685 C C . PRO A 1 362 ? -73.154 83.610 16.339 1.00 64.50 362 PRO A C 1
ATOM 2687 O O . PRO A 1 362 ? -73.350 82.735 17.182 1.00 64.50 362 PRO A O 1
ATOM 2690 N N . GLN A 1 363 ? -73.534 84.877 16.504 1.00 58.50 363 GLN A N 1
ATOM 2691 C CA . GLN A 1 363 ? -74.231 85.417 17.670 1.00 58.50 363 GLN A CA 1
ATOM 2692 C C . GLN A 1 363 ? -75.588 84.724 17.891 1.00 58.50 363 GLN A C 1
ATOM 2694 O O . GLN A 1 363 ? -76.402 84.636 16.972 1.00 58.50 363 GLN A O 1
ATOM 2699 N N . GLN A 1 364 ? -75.851 84.274 19.121 1.00 64.44 364 GLN A N 1
ATOM 2700 C CA . GLN A 1 364 ? -77.197 83.904 19.563 1.00 64.44 364 GLN A CA 1
ATOM 2701 C C . GLN A 1 364 ? -78.024 85.178 19.799 1.00 64.44 364 GLN A C 1
ATOM 2703 O O . GLN A 1 364 ? -77.580 86.043 20.559 1.00 64.44 364 GLN A O 1
ATOM 2708 N N . PRO A 1 365 ? -79.222 85.315 19.204 1.00 66.25 365 PRO A N 1
ATOM 2709 C CA . PRO A 1 365 ? -80.161 86.338 19.629 1.00 66.25 365 PRO A CA 1
ATOM 2710 C C . PRO A 1 365 ? -80.805 85.977 20.985 1.00 66.25 365 PRO A C 1
ATOM 2712 O O . PRO A 1 365 ? -80.893 84.796 21.333 1.00 66.25 365 PRO A O 1
ATOM 2715 N N . PRO A 1 366 ? -81.233 86.986 21.765 1.00 57.53 366 PRO A N 1
ATOM 2716 C CA . PRO A 1 366 ? -81.577 86.845 23.174 1.00 57.53 366 PRO A CA 1
ATOM 2717 C C . PRO A 1 366 ? -83.088 86.676 23.389 1.00 57.53 366 PRO A C 1
ATOM 2719 O O . PRO A 1 366 ? -83.865 86.693 22.437 1.00 57.53 366 PRO A O 1
ATOM 2722 N N . GLN A 1 367 ? -83.466 86.709 24.673 1.00 53.16 367 GLN A N 1
ATOM 2723 C CA . GLN A 1 367 ? -84.812 86.955 25.215 1.00 53.16 367 GLN A CA 1
ATOM 2724 C C . GLN A 1 367 ? -85.638 85.665 25.398 1.00 53.16 367 GLN A C 1
ATOM 2726 O O . GLN A 1 367 ? -85.613 84.778 24.560 1.00 53.16 367 GLN A O 1
ATOM 2731 N N . THR A 1 368 ? -86.402 85.447 26.467 1.00 50.47 368 THR A N 1
ATOM 2732 C CA . THR A 1 368 ? -86.819 86.291 27.597 1.00 50.47 368 THR A CA 1
ATOM 2733 C C . THR A 1 368 ? -87.502 85.375 28.614 1.00 50.47 368 THR A C 1
ATOM 2735 O O . THR A 1 368 ? -88.316 84.547 28.230 1.00 50.47 368 THR A O 1
ATOM 2738 N N . TRP A 1 369 ? -87.131 85.561 29.878 1.00 50.16 369 TRP A N 1
ATOM 2739 C CA . TRP A 1 369 ? -87.941 85.745 31.092 1.00 50.16 369 TRP A CA 1
ATOM 2740 C C . TRP A 1 369 ? -89.367 85.188 31.264 1.00 50.16 369 TRP A C 1
ATOM 2742 O O . TRP A 1 369 ? -90.178 85.128 30.347 1.00 50.16 369 TRP A O 1
ATOM 2752 N N . THR A 1 370 ? -89.686 85.078 32.565 1.00 51.03 370 THR A N 1
ATOM 2753 C CA . THR A 1 370 ? -90.989 84.897 33.246 1.00 51.03 370 THR A CA 1
ATOM 2754 C C . THR A 1 370 ? -91.367 83.428 33.412 1.00 51.03 370 THR A C 1
ATOM 2756 O O . THR A 1 370 ? -91.149 82.630 32.516 1.00 51.03 370 THR A O 1
ATOM 2759 N N . SER A 1 371 ? -91.867 82.930 34.537 1.00 51.69 371 SER A N 1
ATOM 2760 C CA . SER A 1 371 ? -92.597 83.426 35.724 1.00 51.69 371 SER A CA 1
ATOM 2761 C C . SER A 1 371 ? -92.613 82.210 36.688 1.00 51.69 371 SER A C 1
ATOM 2763 O O . SER A 1 371 ? -92.475 81.092 36.197 1.00 51.69 371 SER A O 1
ATOM 2765 N N . THR A 1 372 ? -92.719 82.222 38.011 1.00 46.06 372 THR A N 1
ATOM 2766 C CA . THR A 1 372 ? -92.892 83.160 39.125 1.00 46.06 372 THR A CA 1
ATOM 2767 C C . THR A 1 372 ? -92.353 82.413 40.347 1.00 46.06 372 THR A C 1
ATOM 2769 O O . THR A 1 372 ? -92.421 81.160 40.330 1.00 46.06 372 THR A O 1
#

Nearest PDB structures (foldseek):
  6h2e-assembly1_P-2  TM=1.575E-01  e=7.190E+00  Aeromonas hydrophila subsp. hydrophila AL09-71

pLDDT: mean 76.42, std 16.93, range [34.97, 98.0]

Organism: NCBI:txid115335

Foldseek 3Di:
DLVVLVVVLCVLVVVVVCCPPPVPPVSCPVDPVVVSVVVSVVSNVVSVVVVLVLQLLLLLLLQLCLLQVLCVVVVFDHDNVVSCVLCVVCSVQLSVLSVCLSVQLVCLLCVLLVQLVVCVVVVHDPVSNVVSCVGSRVSSNVSSLQSNLQRSLLSNLCSQQVDGSVRSSVVSNVLCVVPVVVSSVLLVVLVVVLCCQLPPVQQVVLVVVLCVVLVPPDDPVSVVVSVVSNVVSNVVSSVVSSNSSSNSSSVVSVVSCCVPVVLVVVVCVLVVVLVPPPDDDPDDPPPVVVVCCSDPVVSSVSSHDDPVVVPPPPPDDDDPDDDDDDDDDDDDDDDDDDDDDDDDDDDDDDDDDDDDDDDDDDDDDDDDDDDD